Protein AF-0000000068908019 (afdb_homodimer)

Organism: Brassica napus (NCBI:txid3708)

InterPro domains:
  IPR009770 2-oxoadipate dioxygenase/decarboxylase [PF07063] (25-144)
  IPR009770 2-oxoadipate dioxygenase/decarboxylase [SM01150] (20-273)

Solvent-accessible surface area (backbone atoms only — not comparable to full-atom values): 31474 Å² total; per-residue (Å²): 134,76,78,73,76,62,78,75,71,68,75,29,39,37,26,27,68,68,33,55,32,50,50,52,48,36,30,50,49,36,41,35,69,77,29,61,68,59,33,52,53,50,50,52,51,60,62,42,81,86,42,49,51,33,48,43,33,42,30,36,40,38,52,38,52,75,61,32,18,58,62,29,49,45,51,62,47,39,32,49,42,33,38,83,70,47,68,51,78,36,76,93,75,36,32,41,34,38,33,30,38,54,49,95,64,92,50,55,96,80,37,31,38,58,86,43,18,61,70,44,26,40,33,38,35,20,34,42,42,86,75,48,55,69,66,48,38,51,57,53,58,69,43,60,32,73,46,27,21,79,41,31,60,53,23,19,37,65,56,40,46,48,38,62,82,66,51,71,67,59,38,53,58,31,33,74,80,31,52,67,56,29,51,32,64,70,49,33,41,31,59,71,52,74,32,47,33,49,82,59,40,77,61,77,70,58,82,71,45,71,57,82,72,84,80,65,62,65,47,58,70,41,36,60,49,41,70,70,29,76,64,80,72,83,78,63,85,61,69,82,80,67,73,88,58,89,70,76,66,96,71,89,73,70,75,71,60,64,75,59,52,67,71,58,70,50,79,76,70,63,56,68,66,70,61,56,82,38,75,100,133,78,78,74,75,64,79,76,70,68,78,29,37,37,26,28,68,68,32,55,32,50,50,52,47,36,30,50,51,34,41,35,69,76,28,60,69,58,33,53,54,50,52,52,52,58,61,43,84,81,44,49,52,33,48,43,32,43,29,37,41,38,51,38,50,76,62,32,18,57,63,31,48,47,51,61,46,39,32,48,43,33,38,83,70,49,71,50,78,35,77,93,74,35,33,40,35,40,34,30,39,54,47,93,64,91,50,55,94,81,38,30,38,60,86,42,19,60,72,44,26,40,35,36,33,20,33,44,42,85,76,47,54,69,66,47,39,50,56,54,59,69,43,60,32,74,47,28,21,79,39,31,59,54,23,18,38,66,56,41,46,46,37,64,82,66,52,71,67,57,39,54,56,32,35,74,78,30,53,69,56,30,51,32,65,70,48,32,41,31,60,71,51,76,33,49,33,48,81,59,40,78,62,78,70,58,81,72,48,71,57,81,73,84,78,66,62,64,46,58,68,44,37,60,49,41,69,72,30,76,59,80,73,80,78,61,82,62,70,80,81,69,73,86,60,89,70,78,66,94,71,90,74,70,75,71,62,64,74,58,54,68,72,58,70,51,79,76,71,63,56,66,68,71,62,55,82,37,71,100

Radius of gyration: 29.34 Å; Cα contacts (8 Å, |Δi|>4): 812; chains: 2; bounding box: 79×85×71 Å

Foldseek 3Di:
DPPPPPPPPQLAQLDDLQVVLVLVVLLVVLLCVVPVVVVVVVVVQVPPPLWFWDWAEWEWEWAPDQLADPCLPCVNQVSGVKDWPDKDDDVQQQKIKTKIDHDPDDAPPSRGDSNRHDDYIYIYMYHHLVPDDPLLNVLLVVWDDNNLSNCLSVCSSVQHDSTDAHDPVSLVVNVVNHPSSSVCSRRPGRTLDIFIQQVSTPDNPPVCPPPPDPPPPPCPVVVVVCSVPVPDDDPPVPPDVPDPDPPPDDDDPPPVPDVVPPVVPDDPPVCVPPPPPRGD/DPPPPPPPPQLAQLDDLQVVLVLVVLLVVLLCVVPVVVVVVVVVQVPPPLWQWDWAEWEWEWAPDQLADPCLPCVNQVSGVKDWPDKDDDVQQQKIKTKIDHDPDDAPPSRGDSRRHDDYIYIYMYHHLVPDDPLLNVLLVVWDDNNLSNCLSVCSSVQHDSTDAHDPVSLVVNVVRHPSSSVCSRRPTRTLDIFIQQVSTPDNPPVCPPPPDPPPPPCPVVVVVCSVVVPDDPVVVPPDVPDPPPCPDPDDPPPVPDVVPPVVPDDPPCCVPPPPPRGD

Secondary structure (DSSP, 8-state):
----------S-SS--HHHHHHHHHHHHHHHHHH-HHHHHHHHHHHHSTT----EEEEEEEEE-STT-SHHHHHHHHHTTT-EEEEEEEETTTTEEEEEEEPP-----TT--HHHHSPPPEEEEEEE-GGGS-HHHHHHHHHH--TTGGGGHHHHHHHT--SSPPPPHHHHHHHHHH-HHHHHHHHHTT---EEEE-GGG-SS--------SSTTTTTHHHHHHHHHS----S-TT--TT-S---S---TT--GGGTTHHHHTTSS-TTTHHHHT-TT--/----------S-SS--HHHHHHHHHHHHHHHHHH-HHHHHHHHHHHHSTT----EEEEEEEEE-STT-SHHHHHHHHHTTT-EEEEEEEETTTTEEEEEEEPP-----TT--HHHHSPPPEEEEEEE-GGGS-HHHHHHHHHH--TTGGGGHHHHHHHT--SSPPPPHHHHHHHHHH-HHHHHHHHHTT---EEEE-GGG-SS--------SSTTTTTHHHHHHHHHS----S-TT--TT-S---S---S---GGGTTHHHHTTSS-TTTHHHHT-TT--

Sequence (560 aa):
MGTLDLPHVSLFKGGSETFLRNVFENILKTYLRKNPTAKTIWELVQSVDNEKICYDHFTFRTLKVDGYGIDSLSSFFMDYGYKIGGGLDFPKKKLRVLWFSPPDAQVPNDGHGLANGPLPRLVIAEVLVDELSLESQGIIRKYLKPLGGKQAVLSSTLGSLIWEKPTWADFTQLAKESEFAAWTLIHGYTMNHLAFAVHRFKHRFKCFFQFGNKSMKRDIHTCIERIFGGFPENLQKRDNYRDQGCLMGPEDSRWEEESQSRFRQTDPELSELCDHESCVMGTLDLPHVSLFKGGSETFLRNVFENILKTYLRKNPTAKTIWELVQSVDNEKICYDHFTFRTLKVDGYGIDSLSSFFMDYGYKIGGGLDFPKKKLRVLWFSPPDAQVPNDGHGLANGPLPRLVIAEVLVDELSLESQGIIRKYLKPLGGKQAVLSSTLGSLIWEKPTWADFTQLAKESEFAAWTLIHGYTMNHLAFAVHRFKHRFKCFFQFGNKSMKRDIHTCIERIFGGFPENLQKRDNYRDQGCLMGPEDSRWEEESQSRFRQTDPELSELCDHESCV

pLDDT: mean 70.66, std 30.86, range [20.5, 98.56]

Structure (mmCIF, N/CA/C/O backbone):
data_AF-0000000068908019-model_v1
#
loop_
_entity.id
_entity.type
_entity.pdbx_description
1 polymer '2-oxoadipate dioxygenase/decarboxylase'
#
loop_
_atom_site.group_PDB
_atom_site.id
_atom_site.type_symbol
_atom_site.label_atom_id
_atom_site.label_alt_id
_atom_site.label_comp_id
_atom_site.label_asym_id
_atom_site.label_entity_id
_atom_site.label_seq_id
_atom_site.pdbx_PDB_ins_code
_atom_site.Cartn_x
_atom_site.Cartn_y
_atom_site.Cartn_z
_atom_site.occupancy
_atom_site.B_iso_or_equiv
_atom_site.auth_seq_id
_atom_site.auth_comp_id
_atom_site.auth_asym_id
_atom_site.auth_atom_id
_atom_site.pdbx_PDB_model_num
ATOM 1 N N . MET A 1 1 ? -42.188 -16.297 -12.773 1 23.67 1 MET A N 1
ATOM 2 C CA . MET A 1 1 ? -41.281 -15.391 -13.477 1 23.67 1 MET A CA 1
ATOM 3 C C . MET A 1 1 ? -40.188 -14.914 -12.562 1 23.67 1 MET A C 1
ATOM 5 O O . MET A 1 1 ? -40.406 -14.148 -11.625 1 23.67 1 MET A O 1
ATOM 9 N N . GLY A 1 2 ? -39.312 -15.789 -12.07 1 26.44 2 GLY A N 1
ATOM 10 C CA . GLY A 1 2 ? -38.344 -15.719 -10.977 1 26.44 2 GLY A CA 1
ATOM 11 C C . GLY A 1 2 ? -37.344 -14.602 -11.133 1 26.44 2 GLY A C 1
ATOM 12 O O . GLY A 1 2 ? -36.844 -14.367 -12.227 1 26.44 2 GLY A O 1
ATOM 13 N N . THR A 1 3 ? -37.531 -13.469 -10.414 1 29.62 3 THR A N 1
ATOM 14 C CA . THR A 1 3 ? -36.688 -12.281 -10.422 1 29.62 3 THR A CA 1
ATOM 15 C C . THR A 1 3 ? -35.219 -12.664 -10.438 1 29.62 3 THR A C 1
ATOM 17 O O . THR A 1 3 ? -34.75 -13.359 -9.539 1 29.62 3 THR A O 1
ATOM 20 N N . LEU A 1 4 ? -34.625 -12.922 -11.578 1 30.67 4 LEU A N 1
ATOM 21 C CA . LEU A 1 4 ? -33.188 -13.148 -11.789 1 30.67 4 LEU A CA 1
ATOM 22 C C . LEU A 1 4 ? -32.344 -12.18 -10.961 1 30.67 4 LEU A C 1
ATOM 24 O O . LEU A 1 4 ? -32.5 -10.961 -11.102 1 30.67 4 LEU A O 1
ATOM 28 N N . ASP A 1 5 ? -32.188 -12.492 -9.734 1 32.56 5 ASP A N 1
ATOM 29 C CA . ASP A 1 5 ? -31.25 -11.773 -8.859 1 32.56 5 ASP A CA 1
ATOM 30 C C . ASP A 1 5 ? -30.016 -11.297 -9.641 1 32.56 5 ASP A C 1
ATOM 32 O O . ASP A 1 5 ? -29.266 -12.109 -10.164 1 32.56 5 ASP A O 1
ATOM 36 N N . LEU A 1 6 ? -30.125 -10.328 -10.445 1 34.5 6 LEU A N 1
ATOM 37 C CA . LEU A 1 6 ? -29.016 -9.664 -11.125 1 34.5 6 LEU A CA 1
ATOM 38 C C . LEU A 1 6 ? -27.75 -9.688 -10.266 1 34.5 6 LEU A C 1
ATOM 40 O O . LEU A 1 6 ? -27.828 -9.586 -9.039 1 34.5 6 LEU A O 1
ATOM 44 N N . PRO A 1 7 ? -26.75 -10.367 -10.727 1 37.22 7 PRO A N 1
ATOM 45 C CA . PRO A 1 7 ? -25.5 -10.383 -9.953 1 37.22 7 PRO A CA 1
ATOM 46 C C . PRO A 1 7 ? -25.203 -9.039 -9.312 1 37.22 7 PRO A C 1
ATOM 48 O O . PRO A 1 7 ? -25.453 -7.988 -9.898 1 37.22 7 PRO A O 1
ATOM 51 N N . HIS A 1 8 ? -25.531 -8.734 -8.094 1 38.5 8 HIS A N 1
ATOM 52 C CA . HIS A 1 8 ? -25.141 -7.574 -7.297 1 38.5 8 HIS A CA 1
ATOM 53 C C . HIS A 1 8 ? -23.797 -7.016 -7.734 1 38.5 8 HIS A C 1
ATOM 55 O O . HIS A 1 8 ? -22.766 -7.648 -7.52 1 38.5 8 HIS A O 1
ATOM 61 N N . VAL A 1 9 ? -23.625 -6.48 -8.914 1 44.75 9 VAL A N 1
ATOM 62 C CA . VAL A 1 9 ? -22.453 -5.695 -9.289 1 44.75 9 VAL A CA 1
ATOM 63 C C . VAL A 1 9 ? -21.906 -4.98 -8.055 1 44.75 9 VAL A C 1
ATOM 65 O O . VAL A 1 9 ? -22.609 -4.215 -7.402 1 44.75 9 VAL A O 1
ATOM 68 N N . SER A 1 10 ? -21.094 -5.578 -7.309 1 55.03 10 SER A N 1
ATOM 69 C CA . SER A 1 10 ? -20.469 -4.965 -6.141 1 55.03 10 SER A CA 1
ATOM 70 C C . SER A 1 10 ? -20.094 -3.514 -6.41 1 55.03 10 SER A C 1
ATOM 72 O O . SER A 1 10 ? -19.578 -3.191 -7.492 1 55.03 10 SER A O 1
ATOM 74 N N . LEU A 1 11 ? -20.734 -2.518 -5.871 1 64.31 11 LEU A N 1
ATOM 75 C CA . LEU A 1 11 ? -20.547 -1.071 -5.805 1 64.31 11 LEU A CA 1
ATOM 76 C C . LEU A 1 11 ? -19.078 -0.717 -5.66 1 64.31 11 LEU A C 1
ATOM 78 O O . LEU A 1 11 ? -18.656 0.384 -6.027 1 64.31 11 LEU A O 1
ATOM 82 N N . PHE A 1 12 ? -18.234 -1.715 -5.41 1 83.38 12 PHE A N 1
ATOM 83 C CA . PHE A 1 12 ? -16.828 -1.378 -5.16 1 83.38 12 PHE A CA 1
ATOM 84 C C . PHE A 1 12 ? -15.969 -1.739 -6.359 1 83.38 12 PHE A C 1
ATOM 86 O O . PHE A 1 12 ? -15.648 -2.91 -6.574 1 83.38 12 PHE A O 1
ATOM 93 N N . LYS A 1 13 ? -15.633 -0.784 -7.145 1 86.81 13 LYS A N 1
ATOM 94 C CA . LYS A 1 13 ? -14.82 -0.983 -8.344 1 86.81 13 LYS A CA 1
ATOM 95 C C . LYS A 1 13 ? -13.367 -1.274 -7.977 1 86.81 13 LYS A C 1
ATOM 97 O O . LYS A 1 13 ? -12.656 -1.949 -8.727 1 86.81 13 LYS A O 1
ATOM 102 N N . GLY A 1 14 ? -13 -0.787 -6.82 1 87.56 14 GLY A N 1
ATOM 103 C CA . GLY A 1 14 ? -11.602 -0.857 -6.438 1 87.56 14 GLY A CA 1
ATOM 104 C C . GLY A 1 14 ? -11.211 -2.197 -5.844 1 87.56 14 GLY A C 1
ATOM 105 O O . GLY A 1 14 ? -10.047 -2.6 -5.914 1 87.56 14 GLY A O 1
ATOM 106 N N . GLY A 1 15 ? -12.102 -2.875 -5.258 1 91.38 15 GLY A N 1
ATOM 107 C CA . GLY A 1 15 ? -11.859 -4.121 -4.551 1 91.38 15 GLY A CA 1
ATOM 108 C C . GLY A 1 15 ? -12.969 -4.488 -3.58 1 91.38 15 GLY A C 1
ATOM 109 O O . GLY A 1 15 ? -14.023 -3.855 -3.572 1 91.38 15 GLY A O 1
ATOM 110 N N . SER A 1 16 ? -12.695 -5.508 -2.877 1 92.19 16 SER A N 1
ATOM 111 C CA . SER A 1 16 ? -13.68 -5.961 -1.895 1 92.19 16 SER A CA 1
ATOM 112 C C . SER A 1 16 ? -13.719 -5.031 -0.688 1 92.19 16 SER A C 1
ATOM 114 O O . SER A 1 16 ? -12.766 -4.293 -0.43 1 92.19 16 SER A O 1
ATOM 116 N N . GLU A 1 17 ? -14.805 -5.062 -0.018 1 93.06 17 GLU A N 1
ATOM 117 C CA . GLU A 1 17 ? -14.906 -4.324 1.236 1 93.06 17 GLU A CA 1
ATOM 118 C C . GLU A 1 17 ? -13.852 -4.785 2.238 1 93.06 17 GLU A C 1
ATOM 120 O O . GLU A 1 17 ? -13.297 -3.971 2.98 1 93.06 17 GLU A O 1
ATOM 125 N N . THR A 1 18 ? -13.617 -6.082 2.299 1 93.81 18 THR A N 1
ATOM 126 C CA . THR A 1 18 ? -12.617 -6.641 3.201 1 93.81 18 THR A CA 1
ATOM 127 C C . THR A 1 18 ? -11.242 -6.027 2.936 1 93.81 18 THR A C 1
ATOM 129 O O . THR A 1 18 ? -10.5 -5.723 3.873 1 93.81 18 THR A O 1
ATOM 132 N N . PHE A 1 19 ? -10.961 -5.863 1.682 1 96.5 19 PHE A N 1
ATOM 133 C CA . PHE A 1 19 ? -9.688 -5.246 1.328 1 96.5 19 PHE A CA 1
ATOM 134 C C . PHE A 1 19 ? -9.617 -3.811 1.832 1 96.5 19 PHE A C 1
ATOM 136 O O . PHE A 1 19 ? -8.625 -3.402 2.432 1 96.5 19 PHE A O 1
ATOM 143 N N . LEU A 1 20 ? -10.648 -3.023 1.567 1 96.62 20 LEU A N 1
ATOM 144 C CA . LEU A 1 20 ? -10.719 -1.645 2.041 1 96.62 20 LEU A CA 1
ATOM 145 C C . LEU A 1 20 ? -10.523 -1.58 3.553 1 96.62 20 LEU A C 1
ATOM 147 O O . LEU A 1 20 ? -9.75 -0.762 4.051 1 96.62 20 LEU A O 1
ATOM 151 N N . ARG A 1 21 ? -11.188 -2.445 4.281 1 95.75 21 ARG A N 1
ATOM 152 C CA . ARG A 1 21 ? -11.109 -2.475 5.738 1 95.75 21 ARG A CA 1
ATOM 153 C C . ARG A 1 21 ? -9.695 -2.82 6.203 1 95.75 21 ARG A C 1
ATOM 155 O O . ARG A 1 21 ? -9.211 -2.26 7.188 1 95.75 21 ARG A O 1
ATOM 162 N N . ASN A 1 22 ? -9.055 -3.717 5.488 1 96.81 22 ASN A N 1
ATOM 163 C CA . ASN A 1 22 ? -7.672 -4.051 5.801 1 96.81 22 ASN A CA 1
ATOM 164 C C . ASN A 1 22 ? -6.746 -2.854 5.602 1 96.81 22 ASN A C 1
ATOM 166 O O . ASN A 1 22 ? -5.797 -2.662 6.367 1 96.81 22 ASN A O 1
ATOM 170 N N . VAL A 1 23 ? -6.988 -2.107 4.57 1 97.88 23 VAL A N 1
ATOM 171 C CA . VAL A 1 23 ? -6.211 -0.896 4.324 1 97.88 23 VAL A CA 1
ATOM 172 C C . VAL A 1 23 ? -6.363 0.063 5.504 1 97.88 23 VAL A C 1
ATOM 174 O O . VAL A 1 23 ? -5.367 0.546 6.051 1 97.88 23 VAL A O 1
ATOM 177 N N . PHE A 1 24 ? -7.598 0.27 5.965 1 97 24 PHE A N 1
ATOM 178 C CA . PHE A 1 24 ? -7.848 1.15 7.102 1 97 24 PHE A CA 1
ATOM 179 C C . PHE A 1 24 ? -7.152 0.631 8.352 1 97 24 PHE A C 1
ATOM 181 O O . PHE A 1 24 ? -6.566 1.406 9.109 1 97 24 PHE A O 1
ATOM 188 N N . GLU A 1 25 ? -7.234 -0.633 8.547 1 96.56 25 GLU A N 1
ATOM 189 C CA . GLU A 1 25 ? -6.621 -1.233 9.727 1 96.56 25 GLU A CA 1
ATOM 190 C C . GLU A 1 25 ? -5.113 -0.991 9.75 1 96.56 25 GLU A C 1
ATOM 192 O O . GLU A 1 25 ? -4.535 -0.726 10.805 1 96.56 25 GLU A O 1
ATOM 197 N N . ASN A 1 26 ? -4.543 -1.075 8.625 1 97.12 26 ASN A N 1
ATOM 198 C CA . ASN A 1 26 ? -3.098 -0.893 8.586 1 97.12 26 ASN A CA 1
ATOM 199 C C . ASN A 1 26 ? -2.715 0.581 8.688 1 97.12 26 ASN A C 1
ATOM 201 O O . ASN A 1 26 ? -1.678 0.918 9.258 1 97.12 26 ASN A O 1
ATOM 205 N N . ILE A 1 27 ? -3.529 1.439 8.141 1 97.5 27 ILE A N 1
ATOM 206 C CA . ILE A 1 27 ? -3.32 2.867 8.359 1 97.5 27 ILE A CA 1
ATOM 207 C C . ILE A 1 27 ? -3.391 3.18 9.852 1 97.5 27 ILE A C 1
ATOM 209 O O . ILE A 1 27 ? -2.535 3.889 10.383 1 97.5 27 ILE A O 1
ATOM 213 N N . LEU A 1 28 ? -4.398 2.611 10.516 1 94.88 28 LEU A N 1
ATOM 214 C CA . LEU A 1 28 ? -4.559 2.812 11.953 1 94.88 28 LEU A CA 1
ATOM 215 C C . LEU A 1 28 ? -3.355 2.262 12.711 1 94.88 28 LEU A C 1
ATOM 217 O O . LEU A 1 28 ? -2.822 2.924 13.602 1 94.88 28 LEU A O 1
ATOM 221 N N . LYS A 1 29 ? -2.934 1.09 12.383 1 95.38 29 LYS A N 1
ATOM 222 C CA . LYS A 1 29 ? -1.779 0.475 13.031 1 95.38 29 LYS A CA 1
ATOM 223 C C . LYS A 1 29 ? -0.544 1.363 12.914 1 95.38 29 LYS A C 1
ATOM 225 O O . LYS A 1 29 ? 0.201 1.532 13.883 1 95.38 29 LYS A O 1
ATOM 230 N N . THR A 1 30 ? -0.329 1.847 11.773 1 95.5 30 THR A N 1
ATOM 231 C CA . THR A 1 30 ? 0.802 2.736 11.523 1 95.5 30 THR A CA 1
ATOM 232 C C . THR A 1 30 ? 0.692 3.996 12.375 1 95.5 30 THR A C 1
ATOM 234 O O . THR A 1 30 ? 1.67 4.418 13 1 95.5 30 THR A O 1
ATOM 237 N N . TYR A 1 31 ? -0.459 4.566 12.438 1 93.94 31 TYR A N 1
ATOM 238 C CA . TYR A 1 31 ? -0.684 5.762 13.242 1 93.94 31 TYR A CA 1
ATOM 239 C C . TYR A 1 31 ? -0.373 5.5 14.711 1 93.94 31 TYR A C 1
ATOM 241 O O . TYR A 1 31 ? 0.313 6.297 15.359 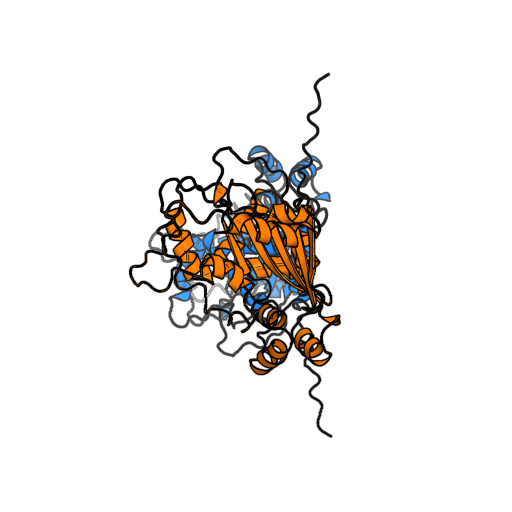1 93.94 31 TYR A O 1
ATOM 249 N N . LEU A 1 32 ? -0.897 4.398 15.148 1 91.06 32 LEU A N 1
ATOM 250 C CA . LEU A 1 32 ? -0.709 4.066 16.562 1 91.06 32 LEU A CA 1
ATOM 251 C C . LEU A 1 32 ? 0.759 3.781 16.859 1 91.06 32 LEU A C 1
ATOM 253 O O . LEU A 1 32 ? 1.257 4.129 17.938 1 91.06 32 LEU A O 1
ATOM 257 N N . ARG A 1 33 ? 1.404 3.197 15.953 1 93.44 33 ARG A N 1
ATOM 258 C CA . ARG A 1 33 ? 2.828 2.926 16.125 1 93.44 33 ARG A CA 1
ATOM 259 C C . ARG A 1 33 ? 3.627 4.223 16.203 1 93.44 33 ARG A C 1
ATOM 261 O O . ARG A 1 33 ? 4.582 4.328 16.969 1 93.44 33 ARG A O 1
ATOM 268 N N . LYS A 1 34 ? 3.26 5.188 15.523 1 90.31 34 LYS A N 1
ATOM 269 C CA . LYS A 1 34 ? 4.004 6.441 15.422 1 90.31 34 LYS A CA 1
ATOM 270 C C . LYS A 1 34 ? 3.604 7.406 16.531 1 90.31 34 LYS A C 1
ATOM 272 O O . LYS A 1 34 ? 4.281 8.406 16.766 1 90.31 34 LYS A O 1
ATOM 277 N N . ASN A 1 35 ? 2.498 7.098 17.156 1 86.81 35 ASN A N 1
ATOM 278 C CA . ASN A 1 35 ? 1.978 7.938 18.219 1 86.81 35 ASN A CA 1
ATOM 279 C C . ASN A 1 35 ? 1.703 7.133 19.484 1 86.81 35 ASN A C 1
ATOM 281 O O . ASN A 1 35 ? 0.562 6.75 19.75 1 86.81 35 ASN A O 1
ATOM 285 N N . PRO A 1 36 ? 2.725 7.039 20.359 1 85.06 36 PRO A N 1
ATOM 286 C CA . PRO A 1 36 ? 2.598 6.168 21.531 1 85.06 36 PRO A CA 1
ATOM 287 C C . PRO A 1 36 ? 1.511 6.633 22.5 1 85.06 36 PRO A C 1
ATOM 289 O O . PRO A 1 36 ? 0.845 5.809 23.125 1 85.06 36 PRO A O 1
ATOM 292 N N . THR A 1 37 ? 1.371 7.922 22.641 1 80 37 THR A N 1
ATOM 293 C CA . THR A 1 37 ? 0.317 8.445 23.5 1 80 37 THR A CA 1
ATOM 294 C C . THR A 1 37 ? -1.059 8.039 22.984 1 80 37 THR A C 1
ATOM 296 O O . THR A 1 37 ? -1.907 7.574 23.75 1 80 37 THR A O 1
ATOM 299 N N . ALA A 1 38 ? -1.244 8.211 21.719 1 80.25 38 ALA A N 1
ATOM 300 C CA . ALA A 1 38 ? -2.5 7.789 21.109 1 80.25 38 ALA A CA 1
ATOM 301 C C . ALA A 1 38 ? -2.717 6.289 21.281 1 80.25 38 ALA A C 1
ATOM 303 O O . ALA A 1 38 ? -3.84 5.84 21.516 1 80.25 38 ALA A O 1
ATOM 304 N N . LYS A 1 39 ? -1.711 5.531 21.203 1 86.94 39 LYS A N 1
ATOM 305 C CA . LYS A 1 39 ? -1.794 4.082 21.359 1 86.94 39 LYS A CA 1
ATOM 306 C C . LYS A 1 39 ? -2.26 3.709 22.766 1 86.94 39 LYS A C 1
ATOM 308 O O . LYS A 1 39 ? -3.113 2.836 22.922 1 86.94 39 LYS A O 1
ATOM 313 N N . THR A 1 40 ? -1.682 4.391 23.672 1 81.38 40 THR A N 1
ATOM 314 C CA . THR A 1 40 ? -2.041 4.121 25.062 1 81.38 40 THR A CA 1
ATOM 315 C C . THR A 1 40 ? -3.521 4.398 25.297 1 81.38 40 THR A C 1
ATOM 317 O O . THR A 1 40 ? -4.219 3.59 25.922 1 81.38 40 THR A O 1
ATOM 320 N N . ILE A 1 41 ? -3.977 5.52 24.797 1 75.12 41 ILE A N 1
ATOM 321 C CA . ILE A 1 41 ? -5.383 5.887 24.922 1 75.12 41 ILE A CA 1
ATOM 322 C C . ILE A 1 41 ? -6.254 4.859 24.203 1 75.12 41 ILE A C 1
ATOM 324 O O . ILE A 1 41 ? -7.277 4.426 24.734 1 75.12 41 ILE A O 1
ATOM 328 N N . TRP A 1 42 ? -5.836 4.477 23.062 1 81.25 42 TRP A N 1
ATOM 329 C CA . TRP A 1 42 ? -6.547 3.486 22.25 1 81.25 42 TRP A CA 1
ATOM 330 C C . TRP A 1 42 ? -6.664 2.162 23 1 81.25 42 TRP A C 1
ATOM 332 O O . TRP A 1 42 ? -7.742 1.563 23.047 1 81.25 42 TRP A O 1
ATOM 342 N N . GLU A 1 43 ? -5.602 1.74 23.594 1 82.38 43 GLU A N 1
ATOM 343 C CA . GLU A 1 43 ? -5.582 0.493 24.359 1 82.38 43 GLU A CA 1
ATOM 344 C C . GLU A 1 43 ? -6.484 0.578 25.578 1 82.38 43 GLU A C 1
ATOM 346 O O . GLU A 1 43 ? -7.152 -0.396 25.938 1 82.38 43 GLU A O 1
ATOM 351 N N . LEU A 1 44 ? -6.492 1.683 26.188 1 74.62 44 LEU A N 1
ATOM 352 C CA . LEU A 1 44 ? -7.34 1.894 27.359 1 74.62 44 LEU A CA 1
ATOM 353 C C . LEU A 1 44 ? -8.812 1.824 26.969 1 74.62 44 LEU A C 1
ATOM 355 O O . LEU A 1 44 ? -9.609 1.185 27.672 1 74.62 44 LEU A O 1
ATOM 359 N N . VAL A 1 45 ? -9.133 2.428 25.906 1 72.44 45 VAL A N 1
ATOM 360 C CA . VAL A 1 45 ? -10.516 2.426 25.438 1 72.44 45 VAL A CA 1
ATOM 361 C C . VAL A 1 45 ? -10.938 1.007 25.062 1 72.44 45 VAL A C 1
ATOM 363 O O . VAL A 1 45 ? -12.062 0.589 25.344 1 72.44 45 VAL A O 1
ATOM 366 N N . GLN A 1 46 ? -10.031 0.266 24.484 1 75.38 46 GLN A N 1
ATOM 367 C CA . GLN A 1 46 ? -10.312 -1.104 24.078 1 75.38 46 GLN A CA 1
ATOM 368 C C . GLN A 1 46 ? -10.516 -2.014 25.281 1 75.38 46 GLN A C 1
ATOM 370 O O . GLN A 1 46 ? -11.266 -2.994 25.203 1 75.38 46 GLN A O 1
ATOM 375 N N . SER A 1 47 ? -9.781 -1.704 26.297 1 72.81 47 SER A N 1
ATOM 376 C CA . SER A 1 47 ? -9.789 -2.564 27.484 1 72.81 47 SER A CA 1
ATOM 377 C C . SER A 1 47 ? -11.086 -2.416 28.266 1 72.81 47 SER A C 1
ATOM 379 O O . SER A 1 47 ? -11.453 -3.299 29.047 1 72.81 47 SER A O 1
ATOM 381 N N . VAL A 1 48 ? -11.523 -1.294 28.203 1 61.5 48 VAL A N 1
ATOM 382 C CA . VAL A 1 48 ? -12.758 -1.097 28.953 1 61.5 48 VAL A CA 1
ATOM 383 C C . VAL A 1 48 ? -13.875 -1.926 28.328 1 61.5 48 VAL A C 1
ATOM 385 O O . VAL A 1 48 ? -14.047 -1.934 27.109 1 61.5 48 VAL A O 1
ATOM 388 N N . ASP A 1 49 ? -14.297 -2.947 28.969 1 53.59 49 ASP A N 1
ATOM 389 C CA . ASP A 1 49 ? -15.266 -3.99 28.641 1 53.59 49 ASP A CA 1
ATOM 390 C C . ASP A 1 49 ? -16.406 -3.434 27.797 1 53.59 49 ASP A C 1
ATOM 392 O O . ASP A 1 49 ? -17.031 -2.428 28.172 1 53.59 49 ASP A O 1
ATOM 396 N N . ASN A 1 50 ? -16.641 -3.971 26.75 1 55.91 50 ASN A N 1
ATOM 397 C CA . ASN A 1 50 ? -17.812 -3.809 25.891 1 55.91 50 ASN A CA 1
ATOM 398 C C . ASN A 1 50 ? -17.719 -2.545 25.047 1 55.91 50 ASN A C 1
ATOM 400 O O . ASN A 1 50 ? -18.734 -2.064 24.531 1 55.91 50 ASN A O 1
ATOM 404 N N . GLU A 1 51 ? -16.578 -1.882 25.25 1 57.34 51 GLU A N 1
ATOM 405 C CA . GLU A 1 51 ? -16.609 -0.657 24.453 1 57.34 51 GLU A CA 1
ATOM 406 C C . GLU A 1 51 ? -16.312 -0.944 22.984 1 57.34 51 GLU A C 1
ATOM 408 O O . GLU A 1 51 ? -15.32 -1.609 22.656 1 57.34 51 GLU A O 1
ATOM 413 N N . LYS A 1 52 ? -17.391 -0.913 22.25 1 70.75 52 LYS A N 1
ATOM 414 C CA . LYS A 1 52 ? -17.422 -1.028 20.797 1 70.75 52 LYS A CA 1
ATOM 415 C C . LYS A 1 52 ? -16.922 0.246 20.125 1 70.75 52 LYS A C 1
ATOM 417 O O . LYS A 1 52 ? -17.656 1.228 20.016 1 70.75 52 LYS A O 1
ATOM 422 N N . ILE A 1 53 ? -15.602 0.286 19.891 1 77.81 53 ILE A N 1
ATOM 423 C CA . ILE A 1 53 ? -15 1.473 19.312 1 77.81 53 ILE A CA 1
ATOM 424 C C . ILE A 1 53 ? -15.461 1.623 17.859 1 77.81 53 ILE A C 1
ATOM 426 O O . ILE A 1 53 ? -15.508 0.644 17.109 1 77.81 53 ILE A O 1
ATOM 430 N N . CYS A 1 54 ? -16 2.811 17.625 1 82.25 54 CYS A N 1
ATOM 431 C CA . CYS A 1 54 ? -16.25 3.227 16.25 1 82.25 54 CYS A CA 1
ATOM 432 C C . CYS A 1 54 ? -15.461 4.48 15.906 1 82.25 54 CYS A C 1
ATOM 434 O O . CYS A 1 54 ? -15.312 5.375 16.734 1 82.25 54 CYS A O 1
ATOM 436 N N . TYR A 1 55 ? -14.992 4.508 14.742 1 85.44 55 TYR A N 1
ATOM 437 C CA . TYR A 1 55 ? -14.188 5.637 14.289 1 85.44 55 TYR A CA 1
ATOM 438 C C . TYR A 1 55 ? -15.039 6.652 13.539 1 85.44 55 TYR A C 1
ATOM 440 O O . TYR A 1 55 ? -15.836 6.281 12.68 1 85.44 55 TYR A O 1
ATOM 448 N N . ASP A 1 56 ? -14.852 7.898 13.914 1 86.31 56 ASP A N 1
ATOM 449 C CA . ASP A 1 56 ? -15.602 8.953 13.25 1 86.31 56 ASP A CA 1
ATOM 450 C C . ASP A 1 56 ? -14.953 9.328 11.914 1 86.31 56 ASP A C 1
ATOM 452 O O . ASP A 1 56 ? -15.625 9.352 10.883 1 86.31 56 ASP A O 1
ATOM 456 N N . HIS A 1 57 ? -13.672 9.719 11.992 1 91.25 57 HIS A N 1
ATOM 457 C CA . HIS A 1 57 ? -13.008 10.109 10.758 1 91.25 57 HIS A CA 1
ATOM 458 C C . HIS A 1 57 ? -11.5 9.914 10.867 1 91.25 57 HIS A C 1
ATOM 460 O O . HIS A 1 57 ? -10.953 9.859 11.969 1 91.25 57 HIS A O 1
ATOM 466 N N . PHE A 1 58 ? -10.883 9.711 9.781 1 93.75 58 PHE A N 1
ATOM 467 C CA . PHE A 1 58 ? -9.438 9.75 9.578 1 93.75 58 PHE A CA 1
ATOM 468 C C . PHE A 1 58 ? -9.031 11.016 8.828 1 93.75 58 PHE A C 1
ATOM 470 O O . PHE A 1 58 ? -9.711 11.43 7.891 1 93.75 58 PHE A O 1
ATOM 477 N N . THR A 1 59 ? -7.926 11.688 9.258 1 93.88 59 THR A N 1
ATOM 478 C CA . THR A 1 59 ? -7.508 12.938 8.633 1 93.88 59 THR A CA 1
ATOM 479 C C . THR A 1 59 ? -6.129 12.789 7.996 1 93.88 59 THR A C 1
ATOM 481 O O . THR A 1 59 ? -5.238 12.156 8.57 1 93.88 59 THR A O 1
ATOM 484 N N . PHE A 1 60 ? -6.02 13.422 6.852 1 97.06 60 PHE A N 1
ATOM 485 C CA . PHE A 1 60 ? -4.77 13.398 6.102 1 97.06 60 PHE A CA 1
ATOM 486 C C . PHE A 1 60 ? -4.422 14.797 5.59 1 97.06 60 PHE A C 1
ATOM 488 O O . PHE A 1 60 ? -5.293 15.656 5.48 1 97.06 60 PHE A O 1
ATOM 495 N N . ARG A 1 61 ? -3.145 14.961 5.336 1 96.75 61 ARG A N 1
ATOM 496 C CA . ARG A 1 61 ? -2.633 16.188 4.73 1 96.75 61 ARG A CA 1
ATOM 497 C C . ARG A 1 61 ? -1.855 15.883 3.453 1 96.75 61 ARG A C 1
ATOM 499 O O . ARG A 1 61 ? -1.267 14.812 3.32 1 96.75 61 ARG A O 1
ATOM 506 N N . THR A 1 62 ? -1.938 16.797 2.545 1 98.12 62 THR A N 1
ATOM 507 C CA . THR A 1 62 ? -1.205 16.656 1.293 1 98.12 62 THR A CA 1
ATOM 508 C C . THR A 1 62 ? -0.833 18.016 0.723 1 98.12 62 THR A C 1
ATOM 510 O O . THR A 1 62 ? -1.09 19.047 1.349 1 98.12 62 THR A O 1
ATOM 513 N N . LEU A 1 63 ? -0.029 17.984 -0.296 1 98.56 63 LEU A N 1
ATOM 514 C CA . LEU A 1 63 ? 0.433 19.172 -1.011 1 98.56 63 LEU A CA 1
ATOM 515 C C . LEU A 1 63 ? -0.121 19.203 -2.432 1 98.56 63 LEU A C 1
ATOM 517 O O . LEU A 1 63 ? 0.164 18.312 -3.232 1 98.56 63 LEU A O 1
ATOM 521 N N . LYS A 1 64 ? -0.906 20.203 -2.746 1 97.75 64 LYS A N 1
ATOM 522 C CA . LYS A 1 64 ? -1.508 20.297 -4.074 1 97.75 64 LYS A CA 1
ATOM 523 C C . LYS A 1 64 ? -0.489 20.766 -5.105 1 97.75 64 LYS A C 1
ATOM 525 O O . LYS A 1 64 ? -0.428 21.953 -5.422 1 97.75 64 LYS A O 1
ATOM 530 N N . VAL A 1 65 ? 0.133 19.797 -5.699 1 92.88 65 VAL A N 1
ATOM 531 C CA . VAL A 1 65 ? 1.1 20.109 -6.746 1 92.88 65 VAL A CA 1
ATOM 532 C C . VAL A 1 65 ? 1.419 18.859 -7.551 1 92.88 65 VAL A C 1
ATOM 534 O O . VAL A 1 65 ? 1.532 17.766 -6.992 1 92.88 65 VAL A O 1
ATOM 537 N N . ASP A 1 66 ? 1.596 18.922 -8.867 1 87.69 66 ASP A N 1
ATOM 538 C CA . ASP A 1 66 ? 2.189 17.953 -9.797 1 87.69 66 ASP A CA 1
ATOM 539 C C . ASP A 1 66 ? 1.7 16.547 -9.508 1 87.69 66 ASP A C 1
ATOM 541 O O . ASP A 1 66 ? 2.506 15.625 -9.328 1 87.69 66 ASP A O 1
ATOM 545 N N . GLY A 1 67 ? 0.427 16.219 -9.469 1 92.44 67 GLY A N 1
ATOM 546 C CA . GLY A 1 67 ? -0.084 14.867 -9.289 1 92.44 67 GLY A CA 1
ATOM 547 C C . GLY A 1 67 ? -0.347 14.516 -7.84 1 92.44 67 GLY A C 1
ATOM 548 O O . GLY A 1 67 ? -0.813 13.414 -7.539 1 92.44 67 GLY A O 1
ATOM 549 N N . TYR A 1 68 ? 0.057 15.344 -6.941 1 97.5 68 TYR A N 1
ATOM 550 C CA . TYR A 1 68 ? -0.279 15.195 -5.527 1 97.5 68 TYR A CA 1
ATOM 551 C C . TYR A 1 68 ? -1.621 15.844 -5.215 1 97.5 68 TYR A C 1
ATOM 553 O O . TYR A 1 68 ? -2.494 15.93 -6.082 1 97.5 68 TYR A O 1
ATOM 561 N N . GLY A 1 69 ? -1.895 16.156 -3.967 1 97.94 69 GLY A N 1
ATOM 562 C CA . GLY A 1 69 ? -3.152 16.797 -3.609 1 97.94 69 GLY A CA 1
ATOM 563 C C . GLY A 1 69 ? -4.207 15.812 -3.135 1 97.94 69 GLY A C 1
ATOM 564 O O . GLY A 1 69 ? -3.945 14.609 -3.041 1 97.94 69 GLY A O 1
ATOM 565 N N . ILE A 1 70 ? -5.344 16.328 -2.902 1 98.31 70 ILE A N 1
ATOM 566 C CA . ILE A 1 70 ? -6.449 15.547 -2.35 1 98.31 70 ILE A CA 1
ATOM 567 C C . ILE A 1 70 ? -6.762 14.367 -3.268 1 98.31 70 ILE A C 1
ATOM 569 O O . ILE A 1 70 ? -7.012 13.258 -2.795 1 98.31 70 ILE A O 1
ATOM 573 N N . ASP A 1 71 ? -6.645 14.547 -4.555 1 97.31 71 ASP A N 1
ATOM 574 C CA . ASP A 1 71 ? -7 13.508 -5.512 1 97.31 71 ASP A CA 1
ATOM 575 C C . ASP A 1 71 ? -6.043 12.32 -5.414 1 97.31 71 ASP A C 1
ATOM 577 O O . ASP A 1 71 ? -6.434 11.18 -5.656 1 97.31 71 ASP A O 1
ATOM 581 N N . SER A 1 72 ? -4.828 12.609 -5.043 1 97.38 72 SER A N 1
ATOM 582 C CA . SER A 1 72 ? -3.828 11.555 -4.969 1 97.38 72 SER A CA 1
ATOM 583 C C . SER A 1 72 ? -4.223 10.492 -3.938 1 97.38 72 SER A C 1
ATOM 585 O O . SER A 1 72 ? -3.916 9.312 -4.105 1 97.38 72 SER A O 1
ATOM 587 N N . LEU A 1 73 ? -4.867 10.898 -2.924 1 97.56 73 LEU A N 1
ATOM 588 C CA . LEU A 1 73 ? -5.27 9.977 -1.865 1 97.56 73 LEU A CA 1
ATOM 589 C C . LEU A 1 73 ? -6.727 9.555 -2.033 1 97.56 73 LEU A C 1
ATOM 591 O O . LEU A 1 73 ? -7.047 8.367 -1.949 1 97.56 73 LEU A O 1
ATOM 595 N N . SER A 1 74 ? -7.605 10.484 -2.354 1 97.69 74 SER A N 1
ATOM 596 C CA . SER A 1 74 ? -9.047 10.242 -2.34 1 97.69 74 SER A CA 1
ATOM 597 C C . SER A 1 74 ? -9.461 9.32 -3.477 1 97.69 74 SER A C 1
ATOM 599 O O . SER A 1 74 ? -10.453 8.602 -3.367 1 97.69 74 SER A O 1
ATOM 601 N N . SER A 1 75 ? -8.75 9.328 -4.555 1 96.75 75 SER A N 1
ATOM 602 C CA . SER A 1 75 ? -9.125 8.531 -5.723 1 96.75 75 SER A CA 1
ATOM 603 C C . SER A 1 75 ? -9.281 7.059 -5.363 1 96.75 75 SER A C 1
ATOM 605 O O . SER A 1 75 ? -10.195 6.395 -5.844 1 96.75 75 SER A O 1
ATOM 607 N N . PHE A 1 76 ? -8.406 6.582 -4.523 1 97.31 76 PHE A N 1
ATOM 608 C CA . PHE A 1 76 ? -8.5 5.199 -4.07 1 97.31 76 PHE A CA 1
ATOM 609 C C . PHE A 1 76 ? -9.836 4.949 -3.383 1 97.31 76 PHE A C 1
ATOM 611 O O . PHE A 1 76 ? -10.539 3.994 -3.713 1 97.31 76 PHE A O 1
ATOM 618 N N . PHE A 1 77 ? -10.164 5.762 -2.482 1 97.31 77 PHE A N 1
ATOM 619 C CA . PHE A 1 77 ? -11.359 5.559 -1.677 1 97.31 77 PHE A CA 1
ATOM 620 C C . PHE A 1 77 ? -12.617 5.762 -2.514 1 97.31 77 PHE A C 1
ATOM 622 O O . PHE A 1 77 ? -13.633 5.102 -2.289 1 97.31 77 PHE A O 1
ATOM 629 N N . MET A 1 78 ? -12.523 6.711 -3.404 1 96.81 78 MET A N 1
ATOM 630 C CA . MET A 1 78 ? -13.664 6.945 -4.285 1 96.81 78 MET A CA 1
ATOM 631 C C . MET A 1 78 ? -13.969 5.707 -5.121 1 96.81 78 MET A C 1
ATOM 633 O O . MET A 1 78 ? -15.125 5.434 -5.438 1 96.81 78 MET A O 1
ATOM 637 N N . ASP A 1 79 ? -13 4.922 -5.445 1 95.81 79 ASP A N 1
ATOM 638 C CA . ASP A 1 79 ? -13.188 3.664 -6.164 1 95.81 79 ASP A CA 1
ATOM 639 C C . ASP A 1 79 ? -13.945 2.654 -5.309 1 95.81 79 ASP A C 1
ATOM 641 O O . ASP A 1 79 ? -14.43 1.641 -5.82 1 95.81 79 ASP A O 1
ATOM 645 N N . TYR A 1 80 ? -14.031 2.93 -4.016 1 95.62 80 TYR A N 1
ATOM 646 C CA . TYR A 1 80 ? -14.766 2.061 -3.104 1 95.62 80 TYR A CA 1
ATOM 647 C C . TYR A 1 80 ? -16.109 2.68 -2.719 1 95.62 80 TYR A C 1
ATOM 649 O O . TYR A 1 80 ? -16.75 2.24 -1.764 1 95.62 80 TYR A O 1
ATOM 657 N N . GLY A 1 81 ? -16.453 3.785 -3.404 1 94.94 81 GLY A N 1
ATOM 658 C CA . GLY A 1 81 ? -17.781 4.348 -3.227 1 94.94 81 GLY A CA 1
ATOM 659 C C . GLY A 1 81 ? -17.797 5.551 -2.307 1 94.94 81 GLY A C 1
ATOM 660 O O . GLY A 1 81 ? -18.859 6.07 -1.977 1 94.94 81 GLY A O 1
ATOM 661 N N . TYR A 1 82 ? -16.641 5.93 -1.809 1 96.44 82 TYR A N 1
ATOM 662 C CA . TYR A 1 82 ? -16.625 7.188 -1.066 1 96.44 82 TYR A CA 1
ATOM 663 C C . TYR A 1 82 ? -17.062 8.352 -1.948 1 96.44 82 TYR A C 1
ATOM 665 O O . TYR A 1 82 ? -16.844 8.336 -3.16 1 96.44 82 TYR A O 1
ATOM 673 N N . LYS A 1 83 ? -17.703 9.328 -1.261 1 96.88 83 LYS A N 1
ATOM 674 C CA . LYS A 1 83 ? -18.203 10.5 -1.98 1 96.88 83 LYS A CA 1
ATOM 675 C C . LYS A 1 83 ? -17.797 11.789 -1.276 1 96.88 83 LYS A C 1
ATOM 677 O O . LYS A 1 83 ? -17.719 11.836 -0.048 1 96.88 83 LYS A O 1
ATOM 682 N N . ILE A 1 84 ? -17.688 12.781 -2.102 1 96.88 84 ILE A N 1
ATOM 683 C CA . ILE A 1 84 ? -17.406 14.094 -1.524 1 96.88 84 ILE A CA 1
ATOM 684 C C . ILE A 1 84 ? -18.625 14.594 -0.764 1 96.88 84 ILE A C 1
ATOM 686 O O . ILE A 1 84 ? -19.734 14.648 -1.316 1 96.88 84 ILE A O 1
ATOM 690 N N . GLY A 1 85 ? -18.422 14.844 0.442 1 94.06 85 GLY A N 1
ATOM 691 C CA . GLY A 1 85 ? -19.484 15.406 1.255 1 94.06 85 GLY A CA 1
ATOM 692 C C . GLY A 1 85 ? -19.5 16.922 1.247 1 94.06 85 GLY A C 1
ATOM 693 O O . GLY A 1 85 ? -20.562 17.531 1.393 1 94.06 85 GLY A O 1
ATOM 694 N N . GLY A 1 86 ? -18.344 17.5 1.182 1 94.06 86 GLY A N 1
ATOM 695 C CA . GLY A 1 86 ? -18.172 18.953 1.185 1 94.06 86 GLY A CA 1
ATOM 696 C C . GLY A 1 86 ? -16.719 19.375 1.375 1 94.06 86 GLY A C 1
ATOM 697 O O . GLY A 1 86 ? -15.812 18.547 1.324 1 94.06 86 GLY A O 1
ATOM 698 N N . GLY A 1 87 ? -16.641 20.734 1.427 1 93.69 87 GLY A N 1
ATOM 699 C CA . GLY A 1 87 ? -15.297 21.25 1.569 1 93.69 87 GLY A CA 1
ATOM 700 C C . GLY A 1 87 ? -15.258 22.656 2.127 1 93.69 87 GLY A C 1
ATOM 701 O O . GLY A 1 87 ? -16.297 23.297 2.279 1 93.69 87 GLY A O 1
ATOM 702 N N . LEU A 1 88 ? -14.086 23.016 2.625 1 92.06 88 LEU A N 1
ATOM 703 C CA . LEU A 1 88 ? -13.797 24.344 3.148 1 92.06 88 LEU A CA 1
ATOM 704 C C . LEU A 1 88 ? -12.5 24.891 2.566 1 92.06 88 LEU A C 1
ATOM 706 O O . LEU A 1 88 ? -11.523 24.141 2.402 1 92.06 88 LEU A O 1
ATOM 710 N N . ASP A 1 89 ? -12.57 26.203 2.229 1 94.25 89 ASP A N 1
ATOM 711 C CA . ASP A 1 89 ? -11.367 26.891 1.781 1 94.25 89 ASP A CA 1
ATOM 712 C C . ASP A 1 89 ? -10.859 27.859 2.852 1 94.25 89 ASP A C 1
ATOM 714 O O . ASP A 1 89 ? -11.656 28.531 3.523 1 94.25 89 ASP A O 1
ATOM 718 N N . PHE A 1 90 ? -9.539 27.844 3.039 1 92.56 90 PHE A N 1
ATOM 719 C CA . PHE A 1 90 ? -8.867 28.781 3.928 1 92.56 90 PHE A CA 1
ATOM 720 C C . PHE A 1 90 ? -7.863 29.625 3.158 1 92.56 90 PHE A C 1
ATOM 722 O O . PHE A 1 90 ? -6.656 29.391 3.215 1 92.56 90 PHE A O 1
ATOM 729 N N . PRO A 1 91 ? -8.32 30.672 2.492 1 93.5 91 PRO A N 1
ATOM 730 C CA . PRO A 1 91 ? -7.465 31.438 1.58 1 93.5 91 PRO A CA 1
ATOM 731 C C . PRO A 1 91 ? -6.238 32.031 2.273 1 93.5 91 PRO A C 1
ATOM 733 O O . PRO A 1 91 ? -5.152 32.062 1.693 1 93.5 91 PRO A O 1
ATOM 736 N N . LYS A 1 92 ? -6.375 32.531 3.494 1 91.69 92 LYS A N 1
ATOM 737 C CA . LYS A 1 92 ? -5.254 33.156 4.195 1 91.69 92 LYS A CA 1
ATOM 738 C C . LYS A 1 92 ? -4.164 32.125 4.492 1 91.69 92 LYS A C 1
ATOM 740 O O . LYS A 1 92 ? -2.973 32.438 4.426 1 91.69 92 LYS A O 1
ATOM 745 N N . LYS A 1 93 ? -4.617 30.906 4.77 1 93.25 93 LYS A N 1
ATOM 746 C CA . LYS A 1 93 ? -3.666 29.844 5.098 1 93.25 93 LYS A CA 1
ATOM 747 C C . LYS A 1 93 ? -3.283 29.047 3.854 1 93.25 93 LYS A C 1
ATOM 749 O O . LYS A 1 93 ? -2.432 28.156 3.918 1 93.25 93 LYS A O 1
ATOM 754 N N . LYS A 1 94 ? -3.883 29.422 2.725 1 97.25 94 LYS A N 1
ATOM 755 C CA . LYS A 1 94 ? -3.643 28.734 1.461 1 97.25 94 LYS A CA 1
ATOM 756 C C . LYS A 1 94 ? -3.934 27.234 1.582 1 97.25 94 LYS A C 1
ATOM 758 O O . LYS A 1 94 ? -3.127 26.406 1.163 1 97.25 94 LYS A O 1
ATOM 763 N N . LEU A 1 95 ? -5.094 26.922 2.209 1 96.44 95 LEU A N 1
ATOM 764 C CA . LEU A 1 95 ? -5.492 25.547 2.449 1 96.44 95 LEU A CA 1
ATOM 765 C C . LEU A 1 95 ? -6.887 25.266 1.889 1 96.44 95 LEU A C 1
ATOM 767 O O . LEU A 1 95 ? -7.73 26.172 1.853 1 96.44 95 LEU A O 1
ATOM 771 N N . ARG A 1 96 ? -7.082 24.078 1.453 1 97.19 96 ARG A N 1
ATOM 772 C CA . ARG A 1 96 ? -8.391 23.531 1.109 1 97.19 96 ARG A CA 1
ATOM 773 C C . ARG A 1 96 ? -8.625 22.203 1.815 1 97.19 96 ARG A C 1
ATOM 775 O O . ARG A 1 96 ? -7.715 21.375 1.903 1 97.19 96 ARG A O 1
ATOM 782 N N . VAL A 1 97 ? -9.812 22.016 2.391 1 95.56 97 VAL A N 1
ATOM 783 C CA . VAL A 1 97 ? -10.164 20.766 3.074 1 95.56 97 VAL A CA 1
ATOM 784 C C . VAL A 1 97 ? -11.406 20.156 2.432 1 95.56 97 VAL A C 1
ATOM 786 O O . VAL A 1 97 ? -12.375 20.859 2.148 1 95.56 97 VAL A O 1
ATOM 789 N N . LEU A 1 98 ? -11.375 18.938 2.105 1 96.75 98 LEU A N 1
ATOM 790 C CA . LEU A 1 98 ? -12.547 18.172 1.683 1 96.75 98 LEU A CA 1
ATOM 791 C C . LEU A 1 98 ? -12.82 17.031 2.643 1 96.75 98 LEU A C 1
ATOM 793 O O . LEU A 1 98 ? -11.891 16.438 3.191 1 96.75 98 LEU A O 1
ATOM 797 N N . TRP A 1 99 ? -14.078 16.75 2.877 1 94.69 99 TRP A N 1
ATOM 798 C CA . TRP A 1 99 ? -14.438 15.539 3.598 1 94.69 99 TRP A CA 1
ATOM 799 C C . TRP A 1 99 ? -15.219 14.586 2.703 1 94.69 99 TRP A C 1
ATOM 801 O O . TRP A 1 99 ? -15.867 15.016 1.742 1 94.69 99 TRP A O 1
ATOM 811 N N . PHE A 1 100 ? -15.047 13.297 2.967 1 95.75 100 PHE A N 1
ATOM 812 C CA . PHE A 1 100 ? -15.633 12.219 2.172 1 95.75 100 PHE A CA 1
ATOM 813 C C . PHE A 1 100 ? -16.469 11.289 3.043 1 95.75 100 PHE A C 1
ATOM 815 O O . PHE A 1 100 ? -16.016 10.883 4.121 1 95.75 100 PHE A O 1
ATOM 822 N N . SER A 1 101 ? -17.656 10.969 2.582 1 94.38 101 SER A N 1
ATOM 823 C CA . SER A 1 101 ? -18.531 10.039 3.285 1 94.38 101 SER A CA 1
ATOM 824 C C . SER A 1 101 ? -18.344 8.609 2.777 1 94.38 101 SER A C 1
ATOM 826 O O . SER A 1 101 ? -18.156 8.391 1.58 1 94.38 101 SER A O 1
ATOM 828 N N . PRO A 1 102 ? -18.391 7.633 3.723 1 93.81 102 PRO A N 1
ATOM 829 C CA . PRO A 1 102 ? -18.25 6.234 3.312 1 93.81 102 PRO A CA 1
ATOM 830 C C . PRO A 1 102 ? -19.469 5.715 2.557 1 93.81 102 PRO A C 1
ATOM 832 O O . PRO A 1 102 ? -20.531 6.336 2.602 1 93.81 102 PRO A O 1
ATOM 835 N N . PRO A 1 103 ? -19.203 4.645 1.784 1 92.56 103 PRO A N 1
ATOM 836 C CA . PRO A 1 103 ? -20.359 3.996 1.157 1 92.56 103 PRO A CA 1
ATOM 837 C C . PRO A 1 103 ? -21.312 3.365 2.176 1 92.56 103 PRO A C 1
ATOM 839 O O . PRO A 1 103 ? -20.906 3.107 3.314 1 92.56 103 PRO A O 1
ATOM 842 N N . ASP A 1 104 ? -22.516 3.137 1.738 1 83.12 104 ASP A N 1
ATOM 843 C CA . ASP A 1 104 ? -23.484 2.475 2.602 1 83.12 104 ASP A CA 1
ATOM 844 C C . ASP A 1 104 ? -23.172 0.987 2.746 1 83.12 104 ASP A C 1
ATOM 846 O O . ASP A 1 104 ? -23.469 0.193 1.854 1 83.12 104 ASP A O 1
ATOM 850 N N . ALA A 1 105 ? -22.328 0.671 3.59 1 75.25 105 ALA A N 1
ATOM 851 C CA . ALA A 1 105 ? -22.016 -0.735 3.824 1 75.25 105 ALA A CA 1
ATOM 852 C C . ALA A 1 105 ? -22.906 -1.324 4.91 1 75.25 105 ALA A C 1
ATOM 854 O O . ALA A 1 105 ? -23.328 -0.618 5.828 1 75.25 105 ALA A O 1
ATOM 855 N N . GLN A 1 106 ? -23.297 -2.52 4.719 1 77 106 GLN A N 1
ATOM 856 C CA . GLN A 1 106 ? -24.078 -3.209 5.746 1 77 106 GLN A CA 1
ATOM 857 C C . GLN A 1 106 ? -23.234 -3.457 6.996 1 77 106 GLN A C 1
ATOM 859 O O . GLN A 1 106 ? -22.188 -4.113 6.93 1 77 106 GLN A O 1
ATOM 864 N N . VAL A 1 107 ? -23.562 -2.83 8.008 1 82.19 107 VAL A N 1
ATOM 865 C CA . VAL A 1 107 ? -22.875 -2.994 9.289 1 82.19 107 VAL A CA 1
ATOM 866 C C . VAL A 1 107 ? -23.797 -3.723 10.273 1 82.19 107 VAL A C 1
ATOM 868 O O . VAL A 1 107 ? -24.938 -3.322 10.477 1 82.19 107 VAL A O 1
ATOM 871 N N . PRO A 1 108 ? -23.297 -4.809 10.773 1 83.38 108 PRO A N 1
ATOM 872 C CA . PRO A 1 108 ? -24.094 -5.465 11.805 1 83.38 108 PRO A CA 1
ATOM 873 C C . PRO A 1 108 ? -24.391 -4.559 13 1 83.38 108 PRO A C 1
ATOM 875 O O . PRO A 1 108 ? -23.625 -3.639 13.281 1 83.38 108 PRO A O 1
ATOM 878 N N . ASN A 1 109 ? -25.469 -4.781 13.672 1 79.56 109 ASN A N 1
ATOM 879 C CA . ASN A 1 109 ? -25.922 -3.959 14.789 1 79.56 109 ASN A CA 1
ATOM 880 C C . ASN A 1 109 ? -24.844 -3.855 15.875 1 79.56 109 ASN A C 1
ATOM 882 O O . ASN A 1 109 ? -24.703 -2.814 16.516 1 79.56 109 ASN A O 1
ATOM 886 N N . ASP A 1 110 ? -24.094 -4.816 15.961 1 81.06 110 ASP A N 1
ATOM 887 C CA . ASP A 1 110 ? -23.047 -4.836 16.984 1 81.06 110 ASP A CA 1
ATOM 888 C C . ASP A 1 110 ? -21.672 -4.648 16.359 1 81.06 110 ASP A C 1
ATOM 890 O O . ASP A 1 110 ? -20.656 -4.941 17 1 81.06 110 ASP A O 1
ATOM 894 N N . GLY A 1 111 ? -21.766 -4.25 15.18 1 84.31 111 GLY A N 1
ATOM 895 C CA . GLY A 1 111 ? -20.5 -4.062 14.484 1 84.31 111 GLY A CA 1
ATOM 896 C C . GLY A 1 111 ? -19.641 -2.979 15.102 1 84.31 111 GLY A C 1
ATOM 897 O O . GLY A 1 111 ? -20.141 -1.936 15.516 1 84.31 111 GLY A O 1
ATOM 898 N N . HIS A 1 112 ? -18.344 -3.242 15.258 1 83.69 112 HIS A N 1
ATOM 899 C CA . HIS A 1 112 ? -17.406 -2.289 15.836 1 83.69 112 HIS A CA 1
ATOM 900 C C . HIS A 1 112 ? -16.016 -2.455 15.242 1 83.69 112 HIS A C 1
ATOM 902 O O . HIS A 1 112 ? -15.758 -3.42 14.516 1 83.69 112 HIS A O 1
ATOM 908 N N . GLY A 1 113 ? -15.219 -1.396 15.555 1 87.06 113 GLY A N 1
ATOM 909 C CA . GLY A 1 113 ? -13.875 -1.43 14.992 1 87.06 113 GLY A CA 1
ATOM 910 C C . GLY A 1 113 ? -13.852 -1.272 13.484 1 87.06 113 GLY A C 1
ATOM 911 O O . GLY A 1 113 ? -14.82 -0.794 12.891 1 87.06 113 GLY A O 1
ATOM 912 N N . LEU A 1 114 ? -12.766 -1.599 12.922 1 91.75 114 LEU A N 1
ATOM 913 C CA . LEU A 1 114 ? -12.609 -1.425 11.484 1 91.75 114 LEU A CA 1
ATOM 914 C C . LEU A 1 114 ? -12.93 -2.719 10.742 1 91.75 114 LEU A C 1
ATOM 916 O O . LEU A 1 114 ? -13.109 -2.713 9.523 1 91.75 114 LEU A O 1
ATOM 920 N N . ALA A 1 115 ? -13.062 -3.824 11.484 1 88.31 115 ALA A N 1
ATOM 921 C CA . ALA A 1 115 ? -13.297 -5.125 10.859 1 88.31 115 ALA A CA 1
ATOM 922 C C . ALA A 1 115 ? -14.75 -5.27 10.422 1 88.31 115 ALA A C 1
ATOM 924 O O . ALA A 1 115 ? -15.031 -5.77 9.328 1 88.31 115 ALA A O 1
ATOM 925 N N . ASN A 1 116 ? -15.641 -4.809 11.211 1 89.31 116 ASN A N 1
ATOM 926 C CA . ASN A 1 116 ? -17.047 -4.988 10.867 1 89.31 116 ASN A CA 1
ATOM 927 C C . ASN A 1 116 ? -17.891 -3.811 11.344 1 89.31 116 ASN A C 1
ATOM 929 O O . ASN A 1 116 ? -19.125 -3.887 11.352 1 89.31 116 ASN A O 1
ATOM 933 N N . GLY A 1 117 ? -17.312 -2.764 11.766 1 88.94 117 GLY A N 1
ATOM 934 C CA . GLY A 1 117 ? -18.016 -1.554 12.156 1 88.94 117 GLY A CA 1
ATOM 935 C C . GLY A 1 117 ? -18.203 -0.578 11.016 1 88.94 117 GLY A C 1
ATOM 936 O O . GLY A 1 117 ? -17.875 -0.887 9.867 1 88.94 117 GLY A O 1
ATOM 937 N N . PRO A 1 118 ? -18.797 0.548 11.359 1 89.38 118 PRO A N 1
ATOM 938 C CA . PRO A 1 118 ? -18.938 1.575 10.328 1 89.38 118 PRO A CA 1
ATOM 939 C C . PRO A 1 118 ? -17.594 2.08 9.812 1 89.38 118 PRO A C 1
ATOM 941 O O . PRO A 1 118 ? -16.641 2.211 10.586 1 89.38 118 PRO A O 1
ATOM 944 N N . LEU A 1 119 ? -17.531 2.295 8.539 1 93.38 119 LEU A N 1
ATOM 945 C CA . LEU A 1 119 ? -16.328 2.869 7.953 1 93.38 119 LEU A CA 1
ATOM 946 C C . LEU A 1 119 ? -16.203 4.344 8.312 1 93.38 119 LEU A C 1
ATOM 948 O O . LEU A 1 119 ? -17.188 5.07 8.344 1 93.38 119 LEU A O 1
ATOM 952 N N . PRO A 1 120 ? -15.008 4.824 8.57 1 92.56 120 PRO A N 1
ATOM 953 C CA . PRO A 1 120 ? -14.805 6.23 8.938 1 92.56 120 PRO A CA 1
ATOM 954 C C . PRO A 1 120 ? -14.938 7.176 7.746 1 92.56 120 PRO A C 1
ATOM 956 O O . PRO A 1 120 ? -14.68 6.781 6.609 1 92.56 120 PRO A O 1
ATOM 959 N N . ARG A 1 121 ? -15.312 8.398 8.062 1 93 121 ARG A N 1
ATOM 960 C CA . ARG A 1 121 ? -15.188 9.477 7.086 1 93 121 ARG A CA 1
ATOM 961 C C . ARG A 1 121 ? -13.719 9.828 6.848 1 93 121 ARG A C 1
ATOM 963 O O . ARG A 1 121 ? -12.859 9.492 7.66 1 93 121 ARG A O 1
ATOM 970 N N . LEU A 1 122 ? -13.531 10.43 5.73 1 96.06 122 LEU A N 1
ATOM 971 C CA . LEU A 1 122 ? -12.195 10.922 5.422 1 96.06 122 LEU A CA 1
ATOM 972 C C . LEU A 1 122 ? -12.18 12.445 5.355 1 96.06 122 LEU A C 1
ATOM 974 O O . LEU A 1 122 ? -13.102 13.055 4.812 1 96.06 122 LEU A O 1
ATOM 978 N N . VAL A 1 123 ? -11.18 12.992 6.008 1 94.88 123 VAL A N 1
ATOM 979 C CA . VAL A 1 123 ? -10.914 14.422 5.887 1 94.88 123 VAL A CA 1
ATOM 980 C C . VAL A 1 123 ? -9.508 14.648 5.344 1 94.88 123 VAL A C 1
ATOM 982 O O . VAL A 1 123 ? -8.523 14.211 5.949 1 94.88 123 VAL A O 1
ATOM 985 N N . ILE A 1 124 ? -9.43 15.273 4.195 1 97.44 124 ILE A N 1
ATOM 986 C CA . ILE A 1 124 ? -8.133 15.492 3.559 1 97.44 124 ILE A CA 1
ATOM 987 C C . ILE A 1 124 ? -7.914 16.984 3.33 1 97.44 124 ILE A C 1
ATOM 989 O O . ILE A 1 124 ? -8.734 17.656 2.697 1 97.44 124 ILE A O 1
ATOM 993 N N . ALA A 1 125 ? -6.836 17.469 3.893 1 97 125 ALA A N 1
ATOM 994 C CA . ALA A 1 125 ? -6.441 18.859 3.711 1 97 125 ALA A CA 1
ATOM 995 C C . ALA A 1 125 ? -5.246 18.984 2.77 1 97 125 ALA A C 1
ATOM 997 O O . ALA A 1 125 ? -4.324 18.156 2.824 1 97 125 ALA A O 1
ATOM 998 N N . GLU A 1 126 ? -5.332 20 1.892 1 98.44 126 GLU A N 1
ATOM 999 C CA . GLU A 1 126 ? -4.199 20.219 0.999 1 98.44 126 GLU A CA 1
ATOM 1000 C C . GLU A 1 126 ? -3.719 21.656 1.05 1 98.44 126 GLU A C 1
ATOM 1002 O O . GLU A 1 126 ? -4.527 22.578 1.181 1 98.44 126 GLU A O 1
ATOM 1007 N N . VAL A 1 127 ? -2.414 21.797 1.012 1 98.44 127 VAL A N 1
ATOM 1008 C CA . VAL A 1 127 ? -1.803 23.109 0.846 1 98.44 127 VAL A CA 1
ATOM 1009 C C . VAL A 1 127 ? -1.812 23.5 -0.63 1 98.44 127 VAL A C 1
ATOM 1011 O O . VAL A 1 127 ? -1.4 22.719 -1.489 1 98.44 127 VAL A O 1
ATOM 1014 N N . LEU A 1 128 ? -2.318 24.688 -0.924 1 98.44 128 LEU A N 1
ATOM 1015 C CA . LEU A 1 128 ? -2.244 25.203 -2.283 1 98.44 128 LEU A CA 1
ATOM 1016 C C . LEU A 1 128 ? -0.852 25.75 -2.58 1 98.44 128 LEU A C 1
ATOM 1018 O O . LEU A 1 128 ? -0.625 26.969 -2.488 1 98.44 128 LEU A O 1
ATOM 1022 N N . VAL A 1 129 ? 0.001 24.953 -3.055 1 98.44 129 VAL A N 1
ATOM 1023 C CA . VAL A 1 129 ? 1.436 25.203 -3.127 1 98.44 129 VAL A CA 1
ATOM 1024 C C . VAL A 1 129 ? 1.707 26.375 -4.074 1 98.44 129 VAL A C 1
ATOM 1026 O O . VAL A 1 129 ? 2.582 27.203 -3.812 1 98.44 129 VAL A O 1
ATOM 1029 N N . ASP A 1 130 ? 0.974 26.469 -5.137 1 97.69 130 ASP A N 1
ATOM 1030 C CA . ASP A 1 130 ? 1.2 27.5 -6.145 1 97.69 130 ASP A CA 1
ATOM 1031 C C . ASP A 1 130 ? 0.875 28.891 -5.59 1 97.69 130 ASP A C 1
ATOM 1033 O O . ASP A 1 130 ? 1.239 29.891 -6.191 1 97.69 130 ASP A O 1
ATOM 1037 N N . GLU A 1 131 ? 0.222 28.953 -4.496 1 97.88 131 GLU A N 1
ATOM 1038 C CA . GLU A 1 131 ? -0.134 30.234 -3.891 1 97.88 131 GLU A CA 1
ATOM 1039 C C . GLU A 1 131 ? 0.891 30.656 -2.842 1 97.88 131 GLU A C 1
ATOM 1041 O O . GLU A 1 131 ? 0.817 31.75 -2.299 1 97.88 131 GLU A O 1
ATOM 1046 N N . LEU A 1 132 ? 1.867 29.844 -2.584 1 98.25 132 LEU A N 1
ATOM 1047 C CA . LEU A 1 132 ? 2.947 30.188 -1.669 1 98.25 132 LEU A CA 1
ATOM 1048 C C . LEU A 1 132 ? 4.02 31 -2.381 1 98.25 132 LEU A C 1
ATOM 1050 O O . LEU A 1 132 ? 3.932 31.234 -3.59 1 98.25 132 LEU A O 1
ATOM 1054 N N . SER A 1 133 ? 4.926 31.5 -1.564 1 98.38 133 SER A N 1
ATOM 1055 C CA . SER A 1 133 ? 6.051 32.219 -2.141 1 98.38 133 SER A CA 1
ATOM 1056 C C . SER A 1 133 ? 6.879 31.328 -3.055 1 98.38 133 SER A C 1
ATOM 1058 O O . SER A 1 133 ? 6.848 30.109 -2.928 1 98.38 133 SER A O 1
ATOM 1060 N N . LEU A 1 134 ? 7.609 31.891 -3.928 1 98.31 134 LEU A N 1
ATOM 1061 C CA . LEU A 1 134 ? 8.469 31.141 -4.836 1 98.31 134 LEU A CA 1
ATOM 1062 C C . LEU A 1 134 ? 9.5 30.328 -4.062 1 98.31 134 LEU A C 1
ATOM 1064 O O . LEU A 1 134 ? 9.859 29.219 -4.473 1 98.31 134 LEU A O 1
ATOM 1068 N N . GLU A 1 135 ? 9.961 30.906 -3.018 1 98.25 135 GLU A N 1
ATOM 1069 C CA . GLU A 1 135 ? 10.922 30.203 -2.174 1 98.25 135 GLU A CA 1
ATOM 1070 C C . GLU A 1 135 ? 10.32 28.922 -1.596 1 98.25 135 GLU A C 1
ATOM 1072 O O . GLU A 1 135 ? 10.938 27.859 -1.655 1 98.25 135 GLU A O 1
ATOM 1077 N N . SER A 1 136 ? 9.164 29.047 -1.042 1 98.5 136 SER A N 1
ATOM 1078 C CA . SER A 1 136 ? 8.477 27.891 -0.468 1 98.5 136 SER A CA 1
ATOM 1079 C C . SER A 1 136 ? 8.141 26.859 -1.54 1 98.5 136 SER A C 1
ATOM 1081 O O . SER A 1 136 ? 8.266 25.656 -1.313 1 98.5 136 SER A O 1
ATOM 1083 N N . GLN A 1 137 ? 7.668 27.344 -2.668 1 98.38 137 GLN A N 1
ATOM 1084 C CA . GLN A 1 137 ? 7.406 26.438 -3.783 1 98.38 137 GLN A CA 1
ATOM 1085 C C . GLN A 1 137 ? 8.664 25.656 -4.164 1 98.38 137 GLN A C 1
ATOM 1087 O O . GLN A 1 137 ? 8.602 24.453 -4.398 1 98.38 137 GLN A O 1
ATOM 1092 N N . GLY A 1 138 ? 9.75 26.359 -4.25 1 97.94 138 GLY A N 1
ATOM 1093 C CA . GLY A 1 138 ? 11.016 25.734 -4.59 1 97.94 138 GLY A CA 1
ATOM 1094 C C . GLY A 1 138 ? 11.43 24.656 -3.611 1 97.94 138 GLY A C 1
ATOM 1095 O O . GLY A 1 138 ? 11.891 23.578 -4.016 1 97.94 138 GLY A O 1
ATOM 1096 N N . ILE A 1 139 ? 11.25 24.891 -2.324 1 98.19 139 ILE A N 1
ATOM 1097 C CA . ILE A 1 139 ? 11.602 23.922 -1.291 1 98.19 139 ILE A CA 1
ATOM 1098 C C . ILE A 1 139 ? 10.758 22.656 -1.456 1 98.19 139 ILE A C 1
ATOM 1100 O O . ILE A 1 139 ? 11.281 21.547 -1.433 1 98.19 139 ILE A O 1
ATOM 1104 N N . ILE A 1 140 ? 9.469 22.828 -1.622 1 98.12 140 ILE A N 1
ATOM 1105 C CA . ILE A 1 140 ? 8.555 21.703 -1.728 1 98.12 140 ILE A CA 1
ATOM 1106 C C . ILE A 1 140 ? 8.883 20.875 -2.967 1 98.12 140 ILE A C 1
ATOM 1108 O O . ILE A 1 140 ? 9.023 19.656 -2.889 1 98.12 140 ILE A O 1
ATOM 1112 N N . ARG A 1 141 ? 9.086 21.531 -4.07 1 96.75 141 ARG A N 1
ATOM 1113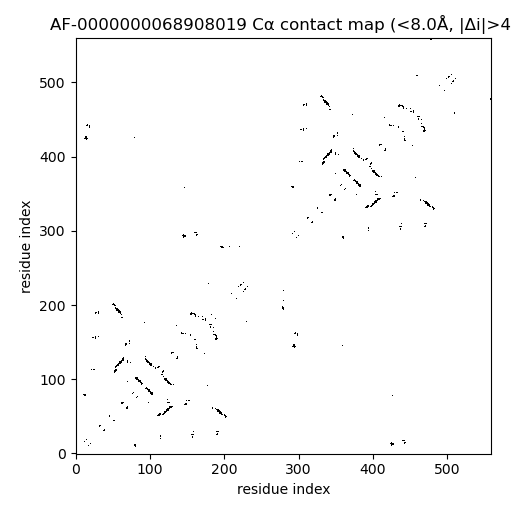 C CA . ARG A 1 141 ? 9.312 20.844 -5.34 1 96.75 141 ARG A CA 1
ATOM 1114 C C . ARG A 1 141 ? 10.672 20.156 -5.355 1 96.75 141 ARG A C 1
ATOM 1116 O O . ARG A 1 141 ? 10.883 19.203 -6.109 1 96.75 141 ARG A O 1
ATOM 1123 N N . LYS A 1 142 ? 11.539 20.625 -4.5 1 96 142 LYS A N 1
ATOM 1124 C CA . LYS A 1 142 ? 12.852 20.016 -4.352 1 96 142 LYS A CA 1
ATOM 1125 C C . LYS A 1 142 ? 12.742 18.547 -3.922 1 96 142 LYS A C 1
ATOM 1127 O O . LYS A 1 142 ? 13.57 17.719 -4.293 1 96 142 LYS A O 1
ATOM 1132 N N . TYR A 1 143 ? 11.727 18.203 -3.186 1 96.5 143 TYR A N 1
ATOM 1133 C CA . TYR A 1 143 ? 11.648 16.875 -2.564 1 96.5 143 TYR A CA 1
ATOM 1134 C C . TYR A 1 143 ? 10.648 15.992 -3.299 1 96.5 143 TYR A C 1
ATOM 1136 O O . TYR A 1 143 ? 10.852 14.781 -3.404 1 96.5 143 TYR A O 1
ATOM 1144 N N . LEU A 1 144 ? 9.617 16.516 -3.82 1 95.94 144 LEU A N 1
ATOM 1145 C CA . LEU A 1 144 ? 8.531 15.711 -4.375 1 95.94 144 LEU A CA 1
ATOM 1146 C C . LEU A 1 144 ? 8.977 15.016 -5.656 1 95.94 144 LEU A C 1
ATOM 1148 O O . LEU A 1 144 ? 9.773 15.562 -6.422 1 95.94 144 LEU A O 1
ATOM 1152 N N . LYS A 1 145 ? 8.422 13.82 -5.844 1 95.62 145 LYS A N 1
ATOM 1153 C CA . LYS A 1 145 ? 8.75 12.992 -7 1 95.62 145 LYS A CA 1
ATOM 1154 C C . LYS A 1 145 ? 7.648 13.055 -8.055 1 95.62 145 LYS A C 1
ATOM 1156 O O . LYS A 1 145 ? 6.461 13.086 -7.723 1 95.62 145 LYS A O 1
ATOM 1161 N N . PRO A 1 146 ? 7.941 13.031 -9.297 1 93.94 146 PRO A N 1
ATOM 1162 C CA . PRO A 1 146 ? 6.973 13.242 -10.375 1 93.94 146 PRO A CA 1
ATOM 1163 C C . PRO A 1 146 ? 5.781 12.289 -10.289 1 93.94 146 PRO A C 1
ATOM 1165 O O . PRO A 1 146 ? 4.652 12.68 -10.586 1 93.94 146 PRO A O 1
ATOM 1168 N N . LEU A 1 147 ? 6.012 11.055 -9.883 1 94.81 147 LEU A N 1
ATOM 1169 C CA . LEU A 1 147 ? 4.922 10.086 -9.844 1 94.81 147 LEU A CA 1
ATOM 1170 C C . LEU A 1 147 ? 4.621 9.664 -8.414 1 94.81 147 LEU A C 1
ATOM 1172 O O . LEU A 1 147 ? 3.98 8.633 -8.188 1 94.81 147 LEU A O 1
ATOM 1176 N N . GLY A 1 148 ? 5.055 10.477 -7.488 1 95.25 148 GLY A N 1
ATOM 1177 C CA . GLY A 1 148 ? 4.934 10.086 -6.094 1 95.25 148 GLY A CA 1
ATOM 1178 C C . GLY A 1 148 ? 3.5 10.078 -5.598 1 95.25 148 GLY A C 1
ATOM 1179 O O . GLY A 1 148 ? 3.158 9.32 -4.688 1 95.25 148 GLY A O 1
ATOM 1180 N N . GLY A 1 149 ? 2.645 10.906 -6.203 1 95.81 149 GLY A N 1
ATOM 1181 C CA . GLY A 1 149 ? 1.25 10.977 -5.797 1 95.81 149 GLY A CA 1
ATOM 1182 C C . GLY A 1 149 ? 0.518 9.656 -5.938 1 95.81 149 GLY A C 1
ATOM 1183 O O . GLY A 1 149 ? -0.453 9.398 -5.223 1 95.81 149 GLY A O 1
ATOM 1184 N N . LYS A 1 150 ? 0.99 8.805 -6.781 1 95 150 LYS A N 1
ATOM 1185 C CA . LYS A 1 150 ? 0.374 7.504 -7.023 1 95 150 LYS A CA 1
ATOM 1186 C C . LYS A 1 150 ? 0.521 6.59 -5.809 1 95 150 LYS A C 1
ATOM 1188 O O . LYS A 1 150 ? -0.196 5.594 -5.684 1 95 150 LYS A O 1
ATOM 1193 N N . GLN A 1 151 ? 1.415 6.953 -4.902 1 96.12 151 GLN A N 1
ATOM 1194 C CA . GLN A 1 151 ? 1.763 6.051 -3.809 1 96.12 151 GLN A CA 1
ATOM 1195 C C . GLN A 1 151 ? 1.167 6.531 -2.488 1 96.12 151 GLN A C 1
ATOM 1197 O O . GLN A 1 151 ? 1.58 6.086 -1.416 1 96.12 151 GLN A O 1
ATOM 1202 N N . ALA A 1 152 ? 0.208 7.391 -2.592 1 97.75 152 ALA A N 1
ATOM 1203 C CA . ALA A 1 152 ? -0.312 8.055 -1.398 1 97.75 152 ALA A CA 1
ATOM 1204 C C . ALA A 1 152 ? -0.847 7.039 -0.395 1 97.75 152 ALA A C 1
ATOM 1206 O O . ALA A 1 152 ? -0.456 7.047 0.775 1 97.75 152 ALA A O 1
ATOM 1207 N N . VAL A 1 153 ? -1.679 6.113 -0.798 1 98.19 153 VAL A N 1
ATOM 1208 C CA . VAL A 1 153 ? -2.307 5.156 0.107 1 98.19 153 VAL A CA 1
ATOM 1209 C C . VAL A 1 153 ? -1.26 4.172 0.625 1 98.19 153 VAL A C 1
ATOM 1211 O O . VAL A 1 153 ? -1.255 3.828 1.809 1 98.19 153 VAL A O 1
ATOM 1214 N N . LEU A 1 154 ? -0.402 3.762 -0.302 1 98.25 154 LEU A N 1
ATOM 1215 C CA . LEU A 1 154 ? 0.687 2.881 0.106 1 98.25 154 LEU A CA 1
ATOM 1216 C C . LEU A 1 154 ? 1.562 3.549 1.161 1 98.25 154 LEU A C 1
ATOM 1218 O O . LEU A 1 154 ? 1.915 2.928 2.166 1 98.25 154 LEU A O 1
ATOM 1222 N N . SER A 1 155 ? 1.919 4.77 0.942 1 98.06 155 SER A N 1
ATOM 1223 C CA . SER A 1 155 ? 2.711 5.543 1.893 1 98.06 155 SER A CA 1
ATOM 1224 C C . SER A 1 155 ? 1.994 5.672 3.232 1 98.06 155 SER A C 1
ATOM 1226 O O . SER A 1 155 ? 2.611 5.527 4.289 1 98.06 155 SER A O 1
ATOM 1228 N N . SER A 1 156 ? 0.715 5.918 3.203 1 97.56 156 SER A N 1
ATOM 1229 C CA . SER A 1 156 ? -0.073 6.062 4.422 1 97.56 156 SER A CA 1
ATOM 1230 C C . SER A 1 156 ? -0.118 4.758 5.211 1 97.56 156 SER A C 1
ATOM 1232 O O . SER A 1 156 ? -0.047 4.77 6.441 1 97.56 156 SER A O 1
ATOM 1234 N N . THR A 1 157 ? -0.262 3.668 4.52 1 97.94 157 THR A N 1
ATOM 1235 C CA . THR A 1 157 ? -0.356 2.354 5.141 1 97.94 157 THR A CA 1
ATOM 1236 C C . THR A 1 157 ? 0.979 1.953 5.766 1 97.94 157 THR A C 1
ATOM 1238 O O . THR A 1 157 ? 1.012 1.342 6.836 1 97.94 157 THR A O 1
ATOM 1241 N N . LEU A 1 158 ? 2.023 2.352 5.129 1 96.88 158 LEU A N 1
ATOM 1242 C CA . LEU A 1 158 ? 3.352 1.945 5.578 1 96.88 158 LEU A CA 1
ATOM 1243 C C . LEU A 1 158 ? 3.924 2.955 6.566 1 96.88 158 LEU A C 1
ATOM 1245 O O . LEU A 1 158 ? 4.863 2.645 7.301 1 96.88 158 LEU A O 1
ATOM 1249 N N . GLY A 1 159 ? 3.418 4.141 6.547 1 95.12 159 GLY A N 1
ATOM 1250 C CA . GLY A 1 159 ? 4 5.203 7.352 1 95.12 159 GLY A CA 1
ATOM 1251 C C . GLY A 1 159 ? 5.375 5.629 6.871 1 95.12 159 GLY A C 1
ATOM 1252 O O . GLY A 1 159 ? 6.262 5.914 7.684 1 95.12 159 GLY A O 1
ATOM 1253 N N . SER A 1 160 ? 5.496 5.594 5.629 1 95.69 160 SER A N 1
ATOM 1254 C CA . SER A 1 160 ? 6.793 5.902 5.031 1 95.69 160 SER A CA 1
ATOM 1255 C C . SER A 1 160 ? 6.699 7.105 4.102 1 95.69 160 SER A C 1
ATOM 1257 O O . SER A 1 160 ? 5.734 7.242 3.346 1 95.69 160 SER A O 1
ATOM 1259 N N . LEU A 1 161 ? 7.746 7.949 4.199 1 96.56 161 LEU A N 1
ATOM 1260 C CA . LEU A 1 161 ? 7.828 9.094 3.303 1 96.56 161 LEU A CA 1
ATOM 1261 C C . LEU A 1 161 ? 8.172 8.656 1.884 1 96.56 161 LEU A C 1
ATOM 1263 O O . LEU A 1 161 ? 9.094 7.859 1.686 1 96.56 161 LEU A O 1
ATOM 1267 N N . ILE A 1 162 ? 7.457 9.18 0.913 1 97.25 162 ILE A N 1
ATOM 1268 C CA . ILE A 1 162 ? 7.68 8.828 -0.486 1 97.25 162 ILE A CA 1
ATOM 1269 C C . ILE A 1 162 ? 8.984 9.445 -0.973 1 97.25 162 ILE A C 1
ATOM 1271 O O . ILE A 1 162 ? 9.695 8.852 -1.791 1 97.25 162 ILE A O 1
ATOM 1275 N N . TRP A 1 163 ? 9.32 10.648 -0.518 1 96.81 163 TRP A N 1
ATOM 1276 C CA . TRP A 1 163 ? 10.516 11.391 -0.895 1 96.81 163 TRP A CA 1
ATOM 1277 C C . TRP A 1 163 ? 11.547 11.375 0.23 1 96.81 163 TRP A C 1
ATOM 1279 O O . TRP A 1 163 ? 11.312 10.781 1.286 1 96.81 163 TRP A O 1
ATOM 1289 N N . GLU A 1 164 ? 12.656 11.953 -0.059 1 95.44 164 GLU A N 1
ATOM 1290 C CA . GLU A 1 164 ? 13.711 12 0.955 1 95.44 164 GLU A CA 1
ATOM 1291 C C . GLU A 1 164 ? 13.32 12.922 2.109 1 95.44 164 GLU A C 1
ATOM 1293 O O . GLU A 1 164 ? 12.602 13.906 1.913 1 95.44 164 GLU A O 1
ATOM 1298 N N . LYS A 1 165 ? 13.828 12.547 3.268 1 95.25 165 LYS A N 1
ATOM 1299 C CA . LYS A 1 165 ? 13.586 13.391 4.43 1 95.25 165 LYS A CA 1
ATOM 1300 C C . LYS A 1 165 ? 14.125 14.805 4.203 1 95.25 165 LYS A C 1
ATOM 1302 O O . LYS A 1 165 ? 15.281 14.977 3.824 1 95.25 165 LYS A O 1
ATOM 1307 N N . PRO A 1 166 ? 13.281 15.766 4.426 1 96.38 166 PRO A N 1
ATOM 1308 C CA . PRO A 1 166 ? 13.758 17.141 4.25 1 96.38 166 PRO A CA 1
ATOM 1309 C C . PRO A 1 166 ? 14.828 17.531 5.27 1 96.38 166 PRO A C 1
ATOM 1311 O O . PRO A 1 166 ? 14.844 17 6.383 1 96.38 166 PRO A O 1
ATOM 1314 N N . THR A 1 167 ? 15.664 18.469 4.871 1 97.06 167 THR A N 1
ATOM 1315 C CA . THR A 1 167 ? 16.656 18.984 5.805 1 97.06 167 THR A CA 1
ATOM 1316 C C . THR A 1 167 ? 16.016 19.906 6.832 1 97.06 167 THR A C 1
ATOM 1318 O O . THR A 1 167 ? 14.93 20.453 6.59 1 97.06 167 THR A O 1
ATOM 1321 N N . TRP A 1 168 ? 16.703 20.078 7.961 1 97.06 168 TRP A N 1
ATOM 1322 C CA . TRP A 1 168 ? 16.234 20.984 9 1 97.06 168 TRP A CA 1
ATOM 1323 C C . TRP A 1 168 ? 16.125 22.406 8.469 1 97.06 168 TRP A C 1
ATOM 1325 O O . TRP A 1 168 ? 15.18 23.141 8.797 1 97.06 168 TRP A O 1
ATOM 1335 N N . ALA A 1 169 ? 17.062 22.797 7.633 1 97.5 169 ALA A N 1
ATOM 1336 C CA . ALA A 1 169 ? 17.078 24.141 7.047 1 97.5 169 ALA A CA 1
ATOM 1337 C C . ALA A 1 169 ? 15.852 24.359 6.168 1 97.5 169 ALA A C 1
ATOM 1339 O O . ALA A 1 169 ? 15.188 25.391 6.273 1 97.5 169 ALA A O 1
ATOM 1340 N N . ASP A 1 170 ? 15.547 23.422 5.32 1 97.81 170 ASP A N 1
ATOM 1341 C CA . ASP A 1 170 ? 14.391 23.547 4.441 1 97.81 170 ASP A CA 1
ATOM 1342 C C . ASP A 1 170 ? 13.094 23.531 5.242 1 97.81 170 ASP A C 1
ATOM 1344 O O . ASP A 1 170 ? 12.164 24.281 4.945 1 97.81 170 ASP A O 1
ATOM 1348 N N . PHE A 1 171 ? 13.094 22.688 6.27 1 97.38 171 PHE A N 1
ATOM 1349 C CA . PHE A 1 171 ? 11.93 22.594 7.137 1 97.38 171 PHE A CA 1
ATOM 1350 C C . PHE A 1 171 ? 11.656 23.938 7.816 1 97.38 171 PHE A C 1
ATOM 1352 O O . PHE A 1 171 ? 10.531 24.438 7.785 1 97.38 171 PHE A O 1
ATOM 1359 N N . THR A 1 172 ? 12.68 24.5 8.375 1 97.25 172 THR A N 1
ATOM 1360 C CA . THR A 1 172 ? 12.539 25.734 9.133 1 97.25 172 THR A CA 1
ATOM 1361 C C . THR A 1 172 ? 12.148 26.891 8.211 1 97.25 172 THR A C 1
ATOM 1363 O O . THR A 1 172 ? 11.32 27.734 8.578 1 97.25 172 THR A O 1
ATOM 1366 N N . GLN A 1 173 ? 12.719 26.906 7.098 1 98.19 173 GLN A N 1
ATOM 1367 C CA . GLN A 1 173 ? 12.398 27.969 6.141 1 98.19 173 GLN A CA 1
ATOM 1368 C C . GLN A 1 173 ? 10.945 27.875 5.691 1 98.19 173 GLN A C 1
ATOM 1370 O O . GLN A 1 173 ? 10.25 28.891 5.617 1 98.19 173 GLN A O 1
ATOM 1375 N N . LEU A 1 174 ? 10.508 26.719 5.375 1 98.44 174 LEU A N 1
ATOM 1376 C CA . LEU A 1 174 ? 9.133 26.5 4.941 1 98.44 174 LEU A CA 1
ATOM 1377 C C . LEU A 1 174 ? 8.156 26.828 6.066 1 98.44 174 LEU A C 1
ATOM 1379 O O . LEU A 1 174 ? 7.09 27.391 5.828 1 98.44 174 LEU A O 1
ATOM 1383 N N . ALA A 1 175 ? 8.547 26.516 7.281 1 97.06 175 ALA A N 1
ATOM 1384 C CA . ALA A 1 175 ? 7.684 26.703 8.445 1 97.06 175 ALA A CA 1
ATOM 1385 C C . ALA A 1 175 ? 7.441 28.172 8.727 1 97.06 175 ALA A C 1
ATOM 1387 O O . ALA A 1 175 ? 6.422 28.547 9.312 1 97.06 175 ALA A O 1
ATOM 1388 N N . LYS A 1 176 ? 8.367 29.031 8.312 1 97.5 176 LYS A N 1
ATOM 1389 C CA . LYS A 1 176 ? 8.195 30.469 8.484 1 97.5 176 LYS A CA 1
ATOM 1390 C C . LYS A 1 176 ? 6.945 30.969 7.766 1 97.5 176 LYS A C 1
ATOM 1392 O O . LYS A 1 176 ? 6.254 31.859 8.25 1 97.5 176 LYS A O 1
ATOM 1397 N N . GLU A 1 177 ? 6.691 30.312 6.66 1 97.81 177 GLU A N 1
ATOM 1398 C CA . GLU A 1 177 ? 5.535 30.734 5.883 1 97.81 177 GLU A CA 1
ATOM 1399 C C . GLU A 1 177 ? 4.312 29.875 6.188 1 97.81 177 GLU A C 1
ATOM 1401 O O . GLU A 1 177 ? 3.193 30.375 6.266 1 97.81 177 GLU A O 1
ATOM 1406 N N . SER A 1 178 ? 4.562 28.609 6.266 1 97 178 SER A N 1
ATOM 1407 C CA . SER A 1 178 ? 3.455 27.672 6.488 1 97 178 SER A CA 1
ATOM 1408 C C . SER A 1 178 ? 3.889 26.484 7.336 1 97 178 SER A C 1
ATOM 1410 O O . SER A 1 178 ? 4.477 25.531 6.82 1 97 178 SER A O 1
ATOM 1412 N N . GLU A 1 179 ? 3.467 26.484 8.539 1 94.69 179 GLU A N 1
ATOM 1413 C CA . GLU A 1 179 ? 3.729 25.328 9.398 1 94.69 179 GLU A CA 1
ATOM 1414 C C . GLU A 1 179 ? 3.039 24.078 8.859 1 94.69 179 GLU A C 1
ATOM 1416 O O . GLU A 1 179 ? 3.574 22.969 8.969 1 94.69 179 GLU A O 1
ATOM 1421 N N . PHE A 1 180 ? 1.887 24.312 8.266 1 95.56 180 PHE A N 1
ATOM 1422 C CA . PHE A 1 180 ? 1.129 23.203 7.684 1 95.56 180 PHE A CA 1
ATOM 1423 C C . PHE A 1 180 ? 1.926 22.531 6.574 1 95.56 180 PHE A C 1
ATOM 1425 O O . PHE A 1 180 ? 2.031 21.312 6.535 1 95.56 180 PHE A O 1
ATOM 1432 N N . ALA A 1 181 ? 2.51 23.312 5.77 1 97.94 181 ALA A N 1
ATOM 1433 C CA . ALA A 1 181 ? 3.291 22.781 4.652 1 97.94 181 ALA A CA 1
ATOM 1434 C C . ALA A 1 181 ? 4.551 22.078 5.152 1 97.94 181 ALA A C 1
ATOM 1436 O O . ALA A 1 181 ? 4.906 21.016 4.656 1 97.94 181 ALA A O 1
ATOM 1437 N N . ALA A 1 182 ? 5.16 22.672 6.113 1 97.25 182 ALA A N 1
ATOM 1438 C CA . ALA A 1 182 ? 6.379 22.078 6.664 1 97.25 182 ALA A CA 1
ATOM 1439 C C . ALA A 1 182 ? 6.094 20.734 7.316 1 97.25 182 ALA A C 1
ATOM 1441 O O . ALA A 1 182 ? 6.832 19.766 7.098 1 97.25 182 ALA A O 1
ATOM 1442 N N . TRP A 1 183 ? 5.023 20.672 8.07 1 94.75 183 TRP A N 1
ATOM 1443 C CA . TRP A 1 183 ? 4.609 19.438 8.703 1 94.75 183 TRP A CA 1
ATOM 1444 C C . TRP A 1 183 ? 4.301 18.359 7.66 1 94.75 183 TRP A C 1
ATOM 1446 O O . TRP A 1 183 ? 4.707 17.203 7.809 1 94.75 183 TRP A O 1
ATOM 1456 N N . THR A 1 184 ? 3.6 18.766 6.645 1 97.06 184 THR A N 1
ATOM 1457 C CA . THR A 1 184 ? 3.225 17.828 5.59 1 97.06 184 THR A CA 1
ATOM 1458 C C . THR A 1 184 ? 4.461 17.312 4.863 1 97.06 184 THR A C 1
ATOM 1460 O O . THR A 1 184 ? 4.531 16.141 4.508 1 97.06 184 THR A O 1
ATOM 1463 N N . LEU A 1 185 ? 5.41 18.188 4.695 1 97.38 185 LEU A N 1
ATOM 1464 C CA . LEU A 1 185 ? 6.625 17.828 3.971 1 97.38 185 LEU A CA 1
ATOM 1465 C C . LEU A 1 185 ? 7.41 16.766 4.727 1 97.38 185 LEU A C 1
ATOM 1467 O O . LEU A 1 185 ? 8.023 15.891 4.117 1 97.38 185 LEU A O 1
ATOM 1471 N N . ILE A 1 186 ? 7.355 16.719 6.055 1 95.5 186 ILE A N 1
ATOM 1472 C CA . ILE A 1 186 ? 8.203 15.805 6.809 1 95.5 186 ILE A CA 1
ATOM 1473 C C . ILE A 1 186 ? 7.406 14.547 7.172 1 95.5 186 ILE A C 1
ATOM 1475 O O . ILE A 1 186 ? 7.988 13.5 7.457 1 95.5 186 ILE A O 1
ATOM 1479 N N . HIS A 1 187 ? 6.066 14.602 7.148 1 94.19 187 HIS A N 1
ATOM 1480 C CA . HIS A 1 187 ? 5.277 13.461 7.586 1 94.19 187 HIS A CA 1
ATOM 1481 C C . HIS A 1 187 ? 4.586 12.781 6.406 1 94.19 187 HIS A C 1
ATOM 1483 O O . HIS A 1 187 ? 4.109 11.656 6.523 1 94.19 187 HIS A O 1
ATOM 1489 N N . GLY A 1 188 ? 4.523 13.492 5.305 1 96.38 188 GLY A N 1
ATOM 1490 C CA . GLY A 1 188 ? 3.9 12.93 4.117 1 96.38 188 GLY A CA 1
ATOM 1491 C C . GLY A 1 188 ? 2.436 12.586 4.316 1 96.38 188 GLY A C 1
ATOM 1492 O O . GLY A 1 188 ? 1.661 13.406 4.809 1 96.38 188 GLY A O 1
ATOM 1493 N N . TYR A 1 189 ? 2.068 11.375 3.92 1 96.56 189 TYR A N 1
ATOM 1494 C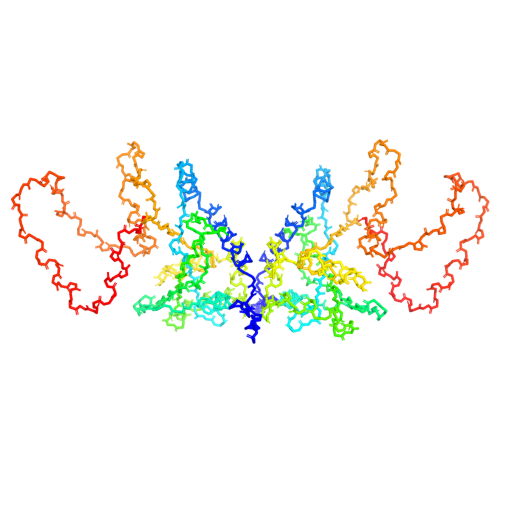 CA . TYR A 1 189 ? 0.669 10.961 3.912 1 96.56 189 TYR A CA 1
ATOM 1495 C C . TYR A 1 189 ? 0.316 10.203 5.188 1 96.56 189 TYR A C 1
ATOM 1497 O O . TYR A 1 189 ? -0.72 9.539 5.254 1 96.56 189 TYR A O 1
ATOM 1505 N N . THR A 1 190 ? 1.14 10.242 6.168 1 93.5 190 THR A N 1
ATOM 1506 C CA . THR A 1 190 ? 0.77 9.625 7.438 1 93.5 190 THR A CA 1
ATOM 1507 C C . THR A 1 190 ? -0.483 10.281 8.008 1 93.5 190 THR A C 1
ATOM 1509 O O . THR A 1 190 ? -0.651 11.5 7.918 1 93.5 190 THR A O 1
ATOM 1512 N N . MET A 1 191 ? -1.307 9.438 8.492 1 91.19 191 MET A N 1
ATOM 1513 C CA . MET A 1 191 ? -2.52 9.961 9.117 1 91.19 191 MET A CA 1
ATOM 1514 C C . MET A 1 191 ? -2.178 10.938 10.234 1 91.19 191 MET A C 1
ATOM 1516 O O . MET A 1 191 ? -1.287 10.664 11.047 1 91.19 191 MET A O 1
ATOM 1520 N N . ASN A 1 192 ? -2.842 11.945 10.234 1 83.81 192 ASN A N 1
ATOM 1521 C CA . ASN A 1 192 ? -2.549 13.008 11.188 1 83.81 192 ASN A CA 1
ATOM 1522 C C . ASN A 1 192 ? -3.283 12.805 12.508 1 83.81 192 ASN A C 1
ATOM 1524 O O . ASN A 1 192 ? -2.695 12.961 13.578 1 83.81 192 ASN A O 1
ATOM 1528 N N . HIS A 1 193 ? -4.469 12.594 12.43 1 79.12 193 HIS A N 1
ATOM 1529 C CA . HIS A 1 193 ? -5.207 12.297 13.648 1 79.12 193 HIS A CA 1
ATOM 1530 C C . HIS A 1 193 ? -6.445 11.453 13.359 1 79.12 193 HIS A C 1
ATOM 1532 O O . HIS A 1 193 ? -6.84 11.305 12.203 1 79.12 193 HIS A O 1
ATOM 1538 N N . LEU A 1 194 ? -6.852 10.766 14.469 1 77.94 194 LEU A N 1
ATOM 1539 C CA . LEU A 1 194 ? -8.062 9.961 14.414 1 77.94 194 LEU A CA 1
ATOM 1540 C C . LEU A 1 194 ? -9.07 10.414 15.469 1 77.94 194 LEU A C 1
ATOM 1542 O O . LEU A 1 194 ? -8.68 10.969 16.5 1 77.94 194 LEU A O 1
ATOM 1546 N N . ALA A 1 195 ? -10.305 10.383 15.078 1 64.06 195 ALA A N 1
ATOM 1547 C CA . ALA A 1 195 ? -11.352 10.672 16.047 1 64.06 195 ALA A CA 1
ATOM 1548 C C . ALA A 1 195 ? -12.266 9.469 16.25 1 64.06 195 ALA A C 1
ATOM 1550 O O . ALA A 1 195 ? -12.609 8.773 15.289 1 64.06 195 ALA A O 1
ATOM 1551 N N . PHE A 1 196 ? -12.578 9.25 17.516 1 67.12 196 PHE A N 1
ATOM 1552 C CA . PHE A 1 196 ? -13.547 8.203 17.859 1 67.12 196 PHE A CA 1
ATOM 1553 C C . PHE A 1 196 ? -14.969 8.742 17.766 1 67.12 196 PHE A C 1
ATOM 1555 O O . PHE A 1 196 ? -15.219 9.914 18.047 1 67.12 196 PHE A O 1
ATOM 1562 N N . ALA A 1 197 ? -15.797 7.793 17.344 1 59.75 197 ALA A N 1
ATOM 1563 C CA . ALA A 1 197 ? -17.219 8.133 17.422 1 59.75 197 ALA A CA 1
ATOM 1564 C C . ALA A 1 197 ? -17.75 7.93 18.844 1 59.75 197 ALA A C 1
ATOM 1566 O O . ALA A 1 197 ? -18.25 6.859 19.188 1 59.75 197 ALA A O 1
ATOM 1567 N N . VAL A 1 198 ? -17.547 8.938 19.688 1 56.09 198 VAL A N 1
ATOM 1568 C CA . VAL A 1 198 ? -17.812 8.828 21.109 1 56.09 198 VAL A CA 1
ATOM 1569 C C . VAL A 1 198 ? -19.312 8.664 21.344 1 56.09 198 VAL A C 1
ATOM 1571 O O . VAL A 1 198 ? -19.734 8.086 22.359 1 56.09 198 VAL A O 1
ATOM 1574 N N . HIS A 1 199 ? -20.094 9.195 20.422 1 54.78 199 HIS A N 1
ATOM 1575 C CA . HIS A 1 199 ? -21.531 9.07 20.594 1 54.78 199 HIS A CA 1
ATOM 1576 C C . HIS A 1 199 ? -21.969 7.609 20.609 1 54.78 199 HIS A C 1
ATOM 1578 O O . HIS A 1 199 ? -23.062 7.289 21.047 1 54.78 199 HIS A O 1
ATOM 1584 N N . ARG A 1 200 ? -21.031 6.734 20.297 1 51.5 200 ARG A N 1
ATOM 1585 C CA . ARG A 1 200 ? -21.359 5.316 20.234 1 51.5 200 ARG A CA 1
ATOM 1586 C C . ARG A 1 200 ? -20.828 4.574 21.453 1 51.5 200 ARG A C 1
ATOM 1588 O O . ARG A 1 200 ? -21.016 3.365 21.578 1 51.5 200 ARG A O 1
ATOM 1595 N N . PHE A 1 201 ? -20.109 5.395 22.234 1 52.94 201 PHE A N 1
ATOM 1596 C CA . PHE A 1 201 ? -19.562 4.766 23.438 1 52.94 201 PHE A CA 1
ATOM 1597 C C . PHE A 1 201 ? -20.641 4.57 24.5 1 52.94 201 PHE A C 1
ATOM 1599 O O . PHE A 1 201 ? -21.484 5.445 24.703 1 52.94 201 PHE A O 1
ATOM 1606 N N . LYS A 1 202 ? -20.75 3.352 24.797 1 51.69 202 LYS A N 1
ATOM 1607 C CA . LYS A 1 202 ? -21.703 3.072 25.859 1 51.69 202 LYS A CA 1
ATOM 1608 C C . LYS A 1 202 ? -21.281 3.75 27.156 1 51.69 202 LYS A C 1
ATOM 1610 O O . LYS A 1 202 ? -22.125 4.242 27.906 1 51.69 202 LYS A O 1
ATOM 1615 N N . HIS A 1 203 ? -19.953 3.545 27.469 1 45.88 203 HIS A N 1
ATOM 1616 C CA . HIS A 1 203 ? -19.484 4.113 28.719 1 45.88 203 HIS A CA 1
ATOM 1617 C C . HIS A 1 203 ? -18.922 5.512 28.516 1 45.88 203 HIS A C 1
ATOM 1619 O O . HIS A 1 203 ? -18.312 5.793 27.484 1 45.88 203 HIS A O 1
ATOM 1625 N N . ARG A 1 204 ? -19.625 6.375 29.141 1 39.56 204 ARG A N 1
ATOM 1626 C CA . ARG A 1 204 ? -19.125 7.75 29.094 1 39.56 204 ARG A CA 1
ATOM 1627 C C . ARG A 1 204 ? -17.641 7.809 29.438 1 39.56 204 ARG A C 1
ATOM 1629 O O . ARG A 1 204 ? -17.219 7.316 30.484 1 39.56 204 ARG A O 1
ATOM 1636 N N . PHE A 1 205 ? -16.828 7.438 28.594 1 37.31 205 PHE A N 1
ATOM 1637 C CA . PHE A 1 205 ? -15.422 7.691 28.859 1 37.31 205 PHE A CA 1
ATOM 1638 C C . PHE A 1 205 ? -15.211 9.141 29.297 1 37.31 205 PHE A C 1
ATOM 1640 O O . PHE A 1 205 ? -15.57 10.07 28.578 1 37.31 205 PHE A O 1
ATOM 1647 N N . LYS A 1 206 ? -15.562 9.398 30.594 1 32.12 206 LYS A N 1
ATOM 1648 C CA . LYS A 1 206 ? -15.039 10.68 31.062 1 32.12 206 LYS A CA 1
ATOM 1649 C C . LYS A 1 206 ? -13.586 10.859 30.641 1 32.12 206 LYS A C 1
ATOM 1651 O O . LYS A 1 206 ? -12.82 9.898 30.594 1 32.12 206 LYS A O 1
ATOM 1656 N N . CYS A 1 207 ? -13.391 11.648 29.703 1 31.23 207 CYS A N 1
ATOM 1657 C CA . CYS A 1 207 ? -11.992 12.023 29.516 1 31.23 207 CYS A CA 1
ATOM 1658 C C . CYS A 1 207 ? -11.203 11.797 30.797 1 31.23 207 CYS A C 1
ATOM 1660 O O . CYS A 1 207 ? -11.391 12.5 31.781 1 31.23 207 CYS A O 1
ATOM 1662 N N . PHE A 1 208 ? -11.227 10.562 31.266 1 29.27 208 PHE A N 1
ATOM 1663 C CA . PHE A 1 208 ? -10.461 10.227 32.469 1 29.27 208 PHE A CA 1
ATOM 1664 C C . PHE A 1 208 ? -9.078 10.875 32.406 1 29.27 208 PHE A C 1
ATOM 1666 O O . PHE A 1 208 ? -8.141 10.312 31.844 1 29.27 208 PHE A O 1
ATOM 1673 N N . PHE A 1 209 ? -8.953 12.055 32 1 28.7 209 PHE A N 1
ATOM 1674 C CA . PHE A 1 209 ? -7.73 12.781 32.312 1 28.7 209 PHE A CA 1
ATOM 1675 C C . PHE A 1 209 ? -7.441 12.711 33.812 1 28.7 209 PHE A C 1
ATOM 1677 O O . PHE A 1 209 ? -6.723 13.555 34.344 1 28.7 209 PHE A O 1
ATOM 1684 N N . GLN A 1 210 ? -8.195 11.961 34.562 1 27.28 210 GLN A N 1
ATOM 1685 C CA . GLN A 1 210 ? -7.781 12.031 35.969 1 27.28 210 GLN A CA 1
ATOM 1686 C C . GLN A 1 210 ? -6.375 11.469 36.156 1 27.28 210 GLN A C 1
ATOM 1688 O O . GLN A 1 210 ? -6.207 10.383 36.719 1 27.28 210 GLN A O 1
ATOM 1693 N N . PHE A 1 211 ? -5.508 11.336 35.188 1 27.06 211 PHE A N 1
ATOM 1694 C CA . PHE A 1 211 ? -4.23 11.156 35.875 1 27.06 211 PHE A CA 1
ATOM 1695 C C . PHE A 1 211 ? -4.043 12.195 36.969 1 27.06 211 PHE A C 1
ATOM 1697 O O . PHE A 1 211 ? -4.598 13.289 36.875 1 27.06 211 PHE A O 1
ATOM 1704 N N . GLY A 1 212 ? -3.809 11.852 38.281 1 27.8 212 GLY A N 1
ATOM 1705 C CA . GLY A 1 212 ? -3.549 12.641 39.469 1 27.8 212 GLY A CA 1
ATOM 1706 C C . GLY A 1 212 ? -2.922 13.992 39.156 1 27.8 212 GLY A C 1
ATOM 1707 O O . GLY A 1 212 ? -2.887 14.875 40.031 1 27.8 212 GLY A O 1
ATOM 1708 N N . ASN A 1 213 ? -1.758 14.117 38.469 1 24.98 213 ASN A N 1
ATOM 1709 C CA . ASN A 1 213 ? -1.29 15.492 38.594 1 24.98 213 ASN A CA 1
ATOM 1710 C C . ASN A 1 213 ? -2.211 16.453 37.844 1 24.98 213 ASN A C 1
ATOM 1712 O O . ASN A 1 213 ? -2.814 16.094 36.844 1 24.98 213 ASN A O 1
ATOM 1716 N N . LYS A 1 214 ? -2.848 17.656 38.375 1 27.7 214 LYS A N 1
ATOM 1717 C CA . LYS A 1 214 ? -3.658 18.844 38.125 1 27.7 214 LYS A CA 1
ATOM 1718 C C . LYS A 1 214 ? -3.568 19.266 36.656 1 27.7 214 LYS A C 1
ATOM 1720 O O . LYS A 1 214 ? -4.527 19.797 36.094 1 27.7 214 LYS A O 1
ATOM 1725 N N . SER A 1 215 ? -2.465 19.344 35.938 1 26.16 215 SER A N 1
ATOM 1726 C CA . SER A 1 215 ? -2.225 20.25 34.812 1 26.16 215 SER A CA 1
ATOM 1727 C C . SER A 1 215 ? -2.801 19.672 33.531 1 26.16 215 SER A C 1
ATOM 1729 O O . SER A 1 215 ? -2.916 20.391 32.531 1 26.16 215 SER A O 1
ATOM 1731 N N . MET A 1 216 ? -2.982 18.359 33.375 1 25.47 216 MET A N 1
ATOM 1732 C CA . MET A 1 216 ? -3.174 17.969 31.969 1 25.47 216 MET A CA 1
ATOM 1733 C C . MET A 1 216 ? -4.656 17.922 31.625 1 25.47 216 MET A C 1
ATOM 1735 O O . MET A 1 216 ? -5.168 16.875 31.219 1 25.47 216 MET A O 1
ATOM 1739 N N . LYS A 1 217 ? -5.555 18.281 32.406 1 27.55 217 LYS A N 1
ATOM 1740 C CA . LYS A 1 217 ? -6.98 18.297 32.094 1 27.55 217 LYS A CA 1
ATOM 1741 C C . LYS A 1 217 ? -7.238 18.969 30.75 1 27.55 217 LYS A C 1
ATOM 1743 O O . LYS A 1 217 ? -8.289 18.766 30.141 1 27.55 217 LYS A O 1
ATOM 1748 N N . ARG A 1 218 ? -6.637 20.094 30.547 1 26.39 218 ARG A N 1
ATOM 1749 C CA . ARG A 1 218 ? -7.137 21.031 29.547 1 26.39 218 ARG A CA 1
ATOM 1750 C C . ARG A 1 218 ? -7.195 20.359 28.172 1 26.39 218 ARG A C 1
ATOM 1752 O O . ARG A 1 218 ? -8.094 20.641 27.375 1 26.39 218 ARG A O 1
ATOM 1759 N N . ASP A 1 219 ? -6.082 19.859 27.734 1 25.41 219 ASP A N 1
ATOM 1760 C CA . ASP A 1 219 ? -5.758 20.016 26.312 1 25.41 219 ASP A CA 1
ATOM 1761 C C . ASP A 1 219 ? -6.395 18.906 25.469 1 25.41 219 ASP A C 1
ATOM 1763 O O . ASP A 1 219 ? -6.027 18.719 24.312 1 25.41 219 ASP A O 1
ATOM 1767 N N . ILE A 1 220 ? -7.199 18.109 26.125 1 27.67 220 ILE A N 1
ATOM 1768 C CA . ILE A 1 220 ? -7.57 17.156 25.094 1 27.67 220 ILE A CA 1
ATOM 1769 C C . ILE A 1 220 ? -8.531 17.812 24.109 1 27.67 220 ILE A C 1
ATOM 1771 O O . ILE A 1 220 ? -8.461 17.578 22.906 1 27.67 220 ILE A O 1
ATOM 1775 N N . HIS A 1 221 ? -9.625 18.469 24.531 1 27.62 221 HIS A N 1
ATOM 1776 C CA . HIS A 1 221 ? -10.422 19.281 23.625 1 27.62 221 HIS A CA 1
ATOM 1777 C C . HIS A 1 221 ? -9.547 20.25 22.828 1 27.62 221 HIS A C 1
ATOM 1779 O O . HIS A 1 221 ? -9.867 20.594 21.688 1 27.62 221 HIS A O 1
ATOM 1785 N N . THR A 1 222 ? -8.602 20.859 23.547 1 27.33 222 THR A N 1
ATOM 1786 C CA . THR A 1 222 ? -7.566 21.703 22.969 1 27.33 222 THR A CA 1
ATOM 1787 C C . THR A 1 222 ? -6.648 20.891 22.062 1 27.33 222 THR A C 1
ATOM 1789 O O . THR A 1 222 ? -5.984 21.438 21.172 1 27.33 222 THR A O 1
ATOM 1792 N N . CYS A 1 223 ? -6.652 19.609 22.359 1 27.81 223 CYS A N 1
ATOM 1793 C CA . CYS A 1 223 ? -5.773 18.844 21.484 1 27.81 223 CYS A CA 1
ATOM 1794 C C . CYS A 1 223 ? -6.324 18.797 20.062 1 27.81 223 CYS A C 1
ATOM 1796 O O . CYS A 1 223 ? -5.562 18.875 19.094 1 27.81 223 CYS A O 1
ATOM 1798 N N . ILE A 1 224 ? -7.641 18.594 19.984 1 29.34 224 ILE A N 1
ATOM 1799 C CA . ILE A 1 224 ? -8.117 18.703 18.609 1 29.34 224 ILE A CA 1
ATOM 1800 C C . ILE A 1 224 ? -7.867 20.109 18.078 1 29.34 224 ILE A C 1
ATOM 1802 O O . ILE A 1 224 ? -7.473 20.281 16.922 1 29.34 224 ILE A O 1
ATOM 1806 N N . GLU A 1 225 ? -8.141 21.094 18.938 1 28.95 225 GLU A N 1
ATOM 1807 C CA . GLU A 1 225 ? -7.816 22.469 18.562 1 28.95 225 GLU A CA 1
ATOM 1808 C C . GLU A 1 225 ? -6.324 22.625 18.281 1 28.95 225 GLU A C 1
ATOM 1810 O O . GLU A 1 225 ? -5.934 23.359 17.375 1 28.95 225 GLU A O 1
ATOM 1815 N N . ARG A 1 226 ? -5.562 22.047 19.188 1 29.36 226 ARG A N 1
ATOM 1816 C CA . ARG A 1 226 ? -4.129 22.188 18.953 1 29.36 226 ARG A CA 1
ATOM 1817 C C . ARG A 1 226 ? -3.707 21.422 17.703 1 29.36 226 ARG A C 1
ATOM 1819 O O . ARG A 1 226 ? -2.65 21.688 17.125 1 29.36 226 ARG A O 1
ATOM 1826 N N . ILE A 1 227 ? -4.32 20.281 17.531 1 30.56 227 ILE A N 1
ATOM 1827 C CA . ILE A 1 227 ? -3.912 19.578 16.312 1 30.56 227 ILE A CA 1
ATOM 1828 C C . ILE A 1 227 ? -3.975 20.531 15.125 1 30.56 227 ILE A C 1
ATOM 1830 O O . ILE A 1 227 ? -3.082 20.531 14.273 1 30.56 227 ILE A O 1
ATOM 1834 N N . PHE A 1 228 ? -5.156 21.25 15.008 1 30.83 228 PHE A N 1
ATOM 1835 C CA . PHE A 1 228 ? -5.086 22.344 14.055 1 30.83 228 PHE A CA 1
ATOM 1836 C C . PHE A 1 228 ? -4.336 23.531 14.641 1 30.83 228 PHE A C 1
ATOM 1838 O O . PHE A 1 228 ? -4.312 24.625 14.055 1 30.83 228 PHE A O 1
ATOM 1845 N N . GLY A 1 229 ? -4.086 23.406 15.961 1 29.48 229 GLY A N 1
ATOM 1846 C CA . GLY A 1 229 ? -3.582 24.516 16.766 1 29.48 229 GLY A CA 1
ATOM 1847 C C . GLY A 1 229 ? -2.191 24.953 16.359 1 29.48 229 GLY A C 1
ATOM 1848 O O . GLY A 1 229 ? -1.521 25.672 17.109 1 29.48 229 GLY A O 1
ATOM 1849 N N . GLY A 1 230 ? -1.55 24.391 15.523 1 28.81 230 GLY A N 1
ATOM 1850 C CA . GLY A 1 230 ? -0.331 25.172 15.383 1 28.81 230 GLY A CA 1
ATOM 1851 C C . GLY A 1 230 ? -0.589 26.656 15.211 1 28.81 230 GLY A C 1
ATOM 1852 O O . GLY A 1 230 ? 0.288 27.391 14.758 1 28.81 230 GLY A O 1
ATOM 1853 N N . PHE A 1 231 ? -1.965 27.062 15.258 1 26.81 231 PHE A N 1
ATOM 1854 C CA . PHE A 1 231 ? -1.954 28.5 15.117 1 26.81 231 PHE A CA 1
ATOM 1855 C C . PHE A 1 231 ? -1.466 29.172 16.406 1 26.81 231 PHE A C 1
ATOM 1857 O O . PHE A 1 231 ? -1.939 28.844 17.5 1 26.81 231 PHE A O 1
ATOM 1864 N N . PRO A 1 232 ? -0.289 29.766 16.531 1 24.78 232 PRO A N 1
ATOM 1865 C CA . PRO A 1 232 ? 0.366 30.391 17.688 1 24.78 232 PRO A CA 1
ATOM 1866 C C . PRO A 1 232 ? -0.616 31.125 18.594 1 24.78 232 PRO A C 1
ATOM 1868 O O . PRO A 1 232 ? -0.87 30.672 19.719 1 24.78 232 PRO A O 1
ATOM 1871 N N . GLU A 1 233 ? -0.435 32.531 18.797 1 25.64 233 GLU A N 1
ATOM 1872 C CA . GLU A 1 233 ? -0.319 33.562 19.844 1 25.64 233 GLU A CA 1
ATOM 1873 C C . GLU A 1 233 ? -1.694 34.031 20.312 1 25.64 233 GLU A C 1
ATOM 1875 O O . GLU A 1 233 ? -1.839 34.531 21.438 1 25.64 233 GLU A O 1
ATOM 1880 N N . ASN A 1 234 ? -2.725 34.25 19.547 1 24.67 234 ASN A N 1
ATOM 1881 C CA . ASN A 1 234 ? -3.652 35.281 20.031 1 24.67 234 ASN A CA 1
ATOM 1882 C C . ASN A 1 234 ? -4.551 34.719 21.141 1 24.67 234 ASN A C 1
ATOM 1884 O O . ASN A 1 234 ? -5.621 35.281 21.406 1 24.67 234 ASN A O 1
ATOM 1888 N N . LEU A 1 235 ? -4.336 33.5 21.672 1 25.98 235 LEU A N 1
ATOM 1889 C CA . LEU A 1 235 ? -5.23 33.156 22.781 1 25.98 235 LEU A CA 1
ATOM 1890 C C . LEU A 1 235 ? -4.844 33.906 24.047 1 25.98 235 LEU A C 1
ATOM 1892 O O . LEU A 1 235 ? -4.473 33.312 25.047 1 25.98 235 LEU A O 1
ATOM 1896 N N . GLN A 1 236 ? -4.145 35.031 24 1 23.42 236 GLN A N 1
ATOM 1897 C CA . GLN A 1 236 ? -3.869 35.781 25.234 1 23.42 236 GLN A CA 1
ATOM 1898 C C . GLN A 1 236 ? -5.16 36.188 25.922 1 23.42 236 GLN A C 1
ATOM 1900 O O . GLN A 1 236 ? -5.129 36.781 27.016 1 23.42 236 GLN A O 1
ATOM 1905 N N . LYS A 1 237 ? -6.254 36.312 25.297 1 25.77 237 LYS A N 1
ATOM 1906 C CA . LYS A 1 237 ? -7.238 36.969 26.156 1 25.77 237 LYS A CA 1
ATOM 1907 C C . LYS A 1 237 ? -7.738 36 27.234 1 25.77 237 LYS A C 1
ATOM 1909 O O . LYS A 1 237 ? -8.695 35.281 27.016 1 25.77 237 LYS A O 1
ATOM 1914 N N . ARG A 1 238 ? -6.859 35.375 28.031 1 25.45 238 ARG A N 1
ATOM 1915 C CA . ARG A 1 238 ? -7.047 34.438 29.125 1 25.45 238 ARG A CA 1
ATOM 1916 C C . ARG A 1 238 ? -7.766 35.094 30.297 1 25.45 238 ARG A C 1
ATOM 1918 O O . ARG A 1 238 ? -7.977 34.5 31.344 1 25.45 238 ARG A O 1
ATOM 1925 N N . ASP A 1 239 ? -7.738 36.344 30.5 1 24.05 239 ASP A N 1
ATOM 1926 C CA . ASP A 1 239 ? -7.875 36.781 31.891 1 24.05 239 ASP A CA 1
ATOM 1927 C C . ASP A 1 239 ? -9.242 36.375 32.438 1 24.05 239 ASP A C 1
ATOM 1929 O O . ASP A 1 239 ? -9.352 36 33.625 1 24.05 239 ASP A O 1
ATOM 1933 N N . ASN A 1 240 ? -10.328 36.75 31.844 1 23.31 240 ASN A N 1
ATOM 1934 C CA . ASN A 1 240 ? -11.5 36.969 32.688 1 23.31 240 ASN A CA 1
ATOM 1935 C C . ASN A 1 240 ? -12.203 35.656 33 1 23.31 240 ASN A C 1
ATOM 1937 O O . ASN A 1 240 ? -13.32 35.656 33.531 1 23.31 240 ASN A O 1
ATOM 1941 N N . TYR A 1 241 ? -11.891 34.562 32.281 1 22.23 241 TYR A N 1
ATOM 1942 C CA . TYR A 1 241 ? -12.805 33.469 32.562 1 22.23 241 TYR A CA 1
ATOM 1943 C C . TYR A 1 241 ? -12.43 32.781 33.875 1 22.23 241 TYR A C 1
ATOM 1945 O O . TYR A 1 241 ? -11.82 31.703 33.875 1 22.23 241 TYR A O 1
ATOM 1953 N N . ARG A 1 242 ? -11.797 33.5 34.812 1 22.09 242 ARG A N 1
ATO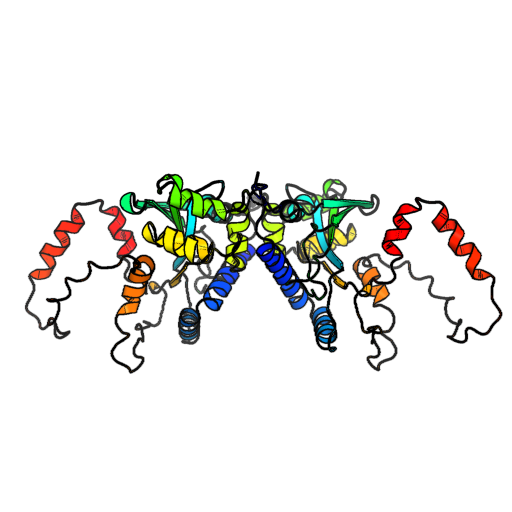M 1954 C CA . ARG A 1 242 ? -11.461 32.938 36.125 1 22.09 242 ARG A CA 1
ATOM 1955 C C . ARG A 1 242 ? -12.648 32.156 36.719 1 22.09 242 ARG A C 1
ATOM 1957 O O . ARG A 1 242 ? -12.484 31.062 37.219 1 22.09 242 ARG A O 1
ATOM 1964 N N . ASP A 1 243 ? -13.633 32.906 37.344 1 21.14 243 ASP A N 1
ATOM 1965 C CA . ASP A 1 243 ? -14.391 32.625 38.531 1 21.14 243 ASP A CA 1
ATOM 1966 C C . ASP A 1 243 ? -15.508 31.609 38.281 1 21.14 243 ASP A C 1
ATOM 1968 O O . ASP A 1 243 ? -16.281 31.281 39.156 1 21.14 243 ASP A O 1
ATOM 1972 N N . GLN A 1 244 ? -16.062 31.531 37.031 1 20.69 244 GLN A N 1
ATOM 1973 C CA . GLN A 1 244 ? -17.406 30.984 37.094 1 20.69 244 GLN A CA 1
ATOM 1974 C C . GLN A 1 244 ? -17.359 29.484 37.438 1 20.69 244 GLN A C 1
ATOM 1976 O O . GLN A 1 244 ? -16.844 28.688 36.625 1 20.69 244 GLN A O 1
ATOM 1981 N N . GLY A 1 245 ? -17.078 29.078 38.719 1 21.05 245 GLY A N 1
ATOM 1982 C CA . GLY A 1 245 ? -17.172 27.859 39.469 1 21.05 245 GLY A CA 1
ATOM 1983 C C . GLY A 1 245 ? -18.375 27 39.094 1 21.05 245 GLY A C 1
ATOM 1984 O O . GLY A 1 245 ? -19.328 27.484 38.5 1 21.05 245 GLY A O 1
ATOM 1985 N N . CYS A 1 246 ? -18.234 25.672 39.031 1 23.42 246 CYS A N 1
ATOM 1986 C CA . CYS A 1 246 ? -19.234 24.656 38.781 1 23.42 246 CYS A CA 1
ATOM 1987 C C . CYS A 1 246 ? -20.562 25 39.438 1 23.42 246 CYS A C 1
ATOM 1989 O O . CYS A 1 246 ? -21.562 24.297 39.281 1 23.42 246 CYS A O 1
ATOM 1991 N N . LEU A 1 247 ? -20.469 25.875 40.562 1 22.12 247 LEU A N 1
ATOM 1992 C CA . LEU A 1 247 ? -21.672 25.859 41.375 1 22.12 247 LEU A CA 1
ATOM 1993 C C . LEU A 1 247 ? -22.828 26.562 40.688 1 22.12 247 LEU A C 1
ATOM 1995 O O . LEU A 1 247 ? -22.844 27.797 40.594 1 22.12 247 LEU A O 1
ATOM 1999 N N . MET A 1 248 ? -23.094 26.391 39.375 1 22.34 248 MET A N 1
ATOM 2000 C CA . MET A 1 248 ? -24.188 27.219 38.844 1 22.34 248 MET A CA 1
ATOM 2001 C C . MET A 1 248 ? -25.422 27.094 39.75 1 22.34 248 MET A C 1
ATOM 2003 O O . MET A 1 248 ? -25.969 26.016 39.906 1 22.34 248 MET A O 1
ATOM 2007 N N . GLY A 1 249 ? -25.344 27.812 40.938 1 21.11 249 GLY A N 1
ATOM 2008 C CA . GLY A 1 249 ? -26.625 28.047 41.594 1 21.11 249 GLY A CA 1
ATOM 2009 C C . GLY A 1 249 ? -27.688 28.578 40.625 1 21.11 249 GLY A C 1
ATOM 2010 O O . GLY A 1 249 ? -27.359 29.016 39.531 1 21.11 249 GLY A O 1
ATOM 2011 N N . PRO A 1 250 ? -29.109 28.688 40.938 1 22.55 250 PRO A N 1
ATOM 2012 C CA . PRO A 1 250 ? -30.375 28.891 40.219 1 22.55 250 PRO A CA 1
ATOM 2013 C C . PRO A 1 250 ? -30.328 30.125 39.281 1 22.55 250 PRO A C 1
ATOM 2015 O O . PRO A 1 250 ? -31 30.156 38.25 1 22.55 250 PRO A O 1
ATOM 2018 N N . GLU A 1 251 ? -29.734 31.312 39.625 1 21.48 251 GLU A N 1
ATOM 2019 C CA . GLU A 1 251 ? -30.344 32.562 39.188 1 21.48 251 GLU A CA 1
ATOM 2020 C C . GLU A 1 251 ? -29.844 32.969 37.812 1 21.48 251 GLU A C 1
ATOM 2022 O O . GLU A 1 251 ? -30.422 33.844 37.188 1 21.48 251 GLU A O 1
ATOM 2027 N N . ASP A 1 252 ? -28.484 32.969 37.469 1 22.08 252 ASP A N 1
ATOM 2028 C CA . ASP A 1 252 ? -28.094 34 36.531 1 22.08 252 ASP A CA 1
ATOM 2029 C C . ASP A 1 252 ? -28.406 33.594 35.094 1 22.08 252 ASP A C 1
ATOM 2031 O O . ASP A 1 252 ? -27.719 32.75 34.531 1 22.08 252 ASP A O 1
ATOM 2035 N N . SER A 1 253 ? -29.688 33.688 34.406 1 22.91 253 SER A N 1
ATOM 2036 C CA . SER A 1 253 ? -30.516 33.438 33.25 1 22.91 253 SER A CA 1
ATOM 2037 C C . SER A 1 253 ? -29.922 34.125 32 1 22.91 253 SER A C 1
ATOM 2039 O O . SER A 1 253 ? -30.219 33.719 30.875 1 22.91 253 SER A O 1
ATOM 2041 N N . ARG A 1 254 ? -29.281 35.312 32.125 1 23.27 254 ARG A N 1
ATOM 2042 C CA . ARG A 1 254 ? -29.266 36.312 31.047 1 23.27 254 ARG A CA 1
ATOM 2043 C C . ARG A 1 254 ? -28.219 35.938 29.984 1 23.27 254 ARG A C 1
ATOM 2045 O O . ARG A 1 254 ? -28.25 36.469 28.875 1 23.27 254 ARG A O 1
ATOM 2052 N N . TRP A 1 255 ? -27.094 35.375 30.391 1 24.88 255 TRP A N 1
ATOM 2053 C CA . TRP A 1 255 ? -25.969 35.406 29.453 1 24.88 255 TRP A CA 1
ATOM 2054 C C . TRP A 1 255 ? -26.203 34.438 28.312 1 24.88 255 TRP A C 1
ATOM 2056 O O . TRP A 1 255 ? -25.359 34.281 27.422 1 24.88 255 TRP A O 1
ATOM 2066 N N . GLU A 1 256 ? -27.219 33.5 28.312 1 25.02 256 GLU A N 1
ATOM 2067 C CA . GLU A 1 256 ? -27.5 32.562 27.234 1 25.02 256 GLU A CA 1
ATOM 2068 C C . GLU A 1 256 ? -27.781 33.281 25.922 1 25.02 256 GLU A C 1
ATOM 2070 O O . GLU A 1 256 ? -27.641 32.688 24.844 1 25.02 256 GLU A O 1
ATOM 2075 N N . GLU A 1 257 ? -28.312 34.531 25.922 1 25.58 257 GLU A N 1
ATOM 2076 C CA . GLU A 1 257 ? -28.938 35.062 24.734 1 25.58 257 GLU A CA 1
ATOM 2077 C C . GLU A 1 257 ? -27.906 35.594 23.75 1 25.58 257 GLU A C 1
ATOM 2079 O O . GLU A 1 257 ? -28.047 35.469 22.531 1 25.58 257 GLU A O 1
ATOM 2084 N N . GLU A 1 258 ? -26.906 36.406 24.203 1 25.45 258 GLU A N 1
ATOM 2085 C CA . GLU A 1 258 ? -26.203 37.25 23.25 1 25.45 258 GLU A CA 1
ATOM 2086 C C . GLU A 1 258 ? -25.172 36.469 22.469 1 25.45 258 GLU A C 1
ATOM 2088 O O . GLU A 1 258 ? -24.844 36.812 21.328 1 25.45 258 GLU A O 1
ATOM 2093 N N . SER A 1 259 ? -24.453 35.531 23.094 1 25.59 259 SER A N 1
ATOM 2094 C CA . SER A 1 259 ? -23.406 34.875 22.344 1 25.59 259 SER A CA 1
ATOM 2095 C C . SER A 1 259 ? -23.984 34.031 21.203 1 25.59 259 SER A C 1
ATOM 2097 O O . SER A 1 259 ? -23.234 33.562 20.344 1 25.59 259 SER A O 1
ATOM 2099 N N . GLN A 1 260 ? -25.266 33.594 21.234 1 25.17 260 GLN A N 1
ATOM 2100 C CA . GLN A 1 260 ? -25.938 32.875 20.172 1 25.17 260 GLN A CA 1
ATOM 2101 C C . GLN A 1 260 ? -26.109 33.75 18.938 1 25.17 260 GLN A C 1
ATOM 2103 O O . GLN A 1 260 ? -26.453 33.25 17.859 1 25.17 260 GLN A O 1
ATOM 2108 N N . SER A 1 261 ? -26.188 35.062 19.062 1 26.27 261 SER A N 1
ATOM 2109 C CA . SER A 1 261 ? -26.609 35.875 17.922 1 26.27 261 SER A CA 1
ATOM 2110 C C . SER A 1 261 ? -25.5 36.031 16.891 1 26.27 261 SER A C 1
ATOM 2112 O O . SER A 1 261 ? -25.781 36.25 15.711 1 26.27 261 SER A O 1
ATOM 2114 N N . ARG A 1 262 ? -24.25 36.25 17.312 1 25.91 262 ARG A N 1
ATOM 2115 C CA . ARG A 1 262 ? -23.344 36.656 16.25 1 25.91 262 ARG A CA 1
ATOM 2116 C C . ARG A 1 262 ? -23 35.469 15.352 1 25.91 262 ARG A C 1
ATOM 2118 O O . ARG A 1 262 ? -22.594 35.656 14.195 1 25.91 262 ARG A O 1
ATOM 2125 N N . PHE A 1 263 ? -22.75 34.281 15.914 1 26.52 263 PHE A N 1
ATOM 2126 C CA . PHE A 1 263 ? -22.469 33.188 15.008 1 26.52 263 PHE A CA 1
ATOM 2127 C C . PHE A 1 263 ? -23.672 32.875 14.125 1 26.52 263 PHE A C 1
ATOM 2129 O O . PHE A 1 263 ? -23.625 31.969 13.289 1 26.52 263 PHE A O 1
ATOM 2136 N N . ARG A 1 264 ? -24.922 33.312 14.406 1 26.47 264 ARG A N 1
ATOM 2137 C CA . ARG A 1 264 ? -26.125 33.094 13.609 1 26.47 264 ARG A CA 1
ATOM 2138 C C . ARG A 1 264 ? -26.016 33.75 12.234 1 26.47 264 ARG A C 1
ATOM 2140 O O . ARG A 1 264 ? -26.875 33.562 11.383 1 26.47 264 ARG A O 1
ATOM 2147 N N . GLN A 1 265 ? -25.375 34.844 12.141 1 26.25 265 GLN A N 1
ATOM 2148 C CA . GLN A 1 265 ? -25.578 35.438 10.82 1 26.25 265 GLN A CA 1
ATOM 2149 C C . GLN A 1 265 ? -24.812 34.688 9.75 1 26.25 265 GLN A C 1
ATOM 2151 O O . GLN A 1 265 ? -25 34.906 8.555 1 26.25 265 GLN A O 1
ATOM 2156 N N . THR A 1 266 ? -23.562 34.219 10.031 1 25.91 266 THR A N 1
ATOM 2157 C CA . THR A 1 266 ? -23.047 33.656 8.805 1 25.91 266 THR A CA 1
ATOM 2158 C C . THR A 1 266 ? -23.703 32.312 8.523 1 25.91 266 THR A C 1
ATOM 2160 O O . THR A 1 266 ? -24.391 31.75 9.383 1 25.91 266 THR A O 1
ATOM 2163 N N . ASP A 1 267 ? -23.25 31.359 7.414 1 24.5 267 ASP A N 1
ATOM 2164 C CA . ASP A 1 267 ? -24.109 30.344 6.832 1 24.5 267 ASP A CA 1
ATOM 2165 C C . ASP A 1 267 ? -24.469 29.281 7.867 1 24.5 267 ASP A C 1
ATOM 2167 O O . ASP A 1 267 ? -23.609 28.797 8.602 1 24.5 267 ASP A O 1
ATOM 2171 N N . PRO A 1 268 ? -25.781 29.078 8.297 1 26.14 268 PRO A N 1
ATOM 2172 C CA . PRO A 1 268 ? -26.422 28.109 9.203 1 26.14 268 PRO A CA 1
ATOM 2173 C C . PRO A 1 268 ? -25.859 26.703 9.039 1 26.14 268 PRO A C 1
ATOM 2175 O O . PRO A 1 268 ? -26.047 25.859 9.914 1 26.14 268 PRO A O 1
ATOM 2178 N N . GLU A 1 269 ? -25.391 26.406 7.855 1 26.77 269 GLU A N 1
ATOM 2179 C CA . GLU A 1 269 ? -25.203 24.984 7.562 1 26.77 269 GLU A CA 1
ATOM 2180 C C . GLU A 1 269 ? -23.953 24.438 8.234 1 26.77 269 GLU A C 1
ATOM 2182 O O . GLU A 1 269 ? -23.828 23.219 8.438 1 26.77 269 GLU A O 1
ATOM 2187 N N . LEU A 1 270 ? -22.922 25.234 8.375 1 26.25 270 LEU A N 1
ATOM 2188 C CA . LEU A 1 270 ? -21.703 24.672 8.938 1 26.25 270 LEU A CA 1
ATOM 2189 C C . LEU A 1 270 ? -21.859 24.375 10.43 1 26.25 270 LEU A C 1
ATOM 2191 O O . LEU A 1 270 ? -20.969 23.797 11.055 1 26.25 270 LEU A O 1
ATOM 2195 N N . SER A 1 271 ? -22.797 25.016 11.156 1 25.8 271 SER A N 1
ATOM 2196 C CA . SER A 1 271 ? -22.969 24.828 12.594 1 25.8 271 SER A CA 1
ATOM 2197 C C . SER A 1 271 ? -23.281 23.375 12.922 1 25.8 271 SER A C 1
ATOM 2199 O O . SER A 1 271 ? -23.062 22.938 14.055 1 25.8 271 SER A O 1
ATOM 2201 N N . GLU A 1 272 ? -23.969 22.75 12 1 26.88 272 GLU A N 1
ATOM 2202 C CA . GLU A 1 272 ? -24.359 21.375 12.312 1 26.88 272 GLU A CA 1
ATOM 2203 C C . GLU A 1 272 ? -23.156 20.453 12.359 1 26.88 272 GLU A C 1
ATOM 2205 O O . GLU A 1 272 ? -23.234 19.344 12.906 1 26.88 272 GLU A O 1
ATOM 2210 N N . LEU A 1 273 ? -22.109 20.844 11.641 1 25.53 273 LEU A N 1
ATOM 2211 C CA . LEU A 1 273 ? -21.031 19.859 11.594 1 25.53 273 LEU A CA 1
ATOM 2212 C C . LEU A 1 273 ? -20.297 19.781 12.922 1 25.53 273 LEU A C 1
ATOM 2214 O O . LEU A 1 273 ? -19.875 18.703 13.344 1 25.53 273 LEU A O 1
ATOM 2218 N N . CYS A 1 274 ? -19.781 20.969 13.406 1 26.75 274 CYS A N 1
ATOM 2219 C CA . CYS A 1 274 ? -18.938 20.953 14.602 1 26.75 274 CYS A CA 1
ATOM 2220 C C . CYS A 1 274 ? -19.781 20.812 15.859 1 26.75 274 CYS A C 1
ATOM 2222 O O . CYS A 1 274 ? -19.234 20.766 16.969 1 26.75 274 CYS A O 1
ATOM 2224 N N . ASP A 1 275 ? -21.062 21.062 15.805 1 25.11 275 ASP A N 1
ATOM 2225 C CA . ASP A 1 275 ? -21.75 21.078 17.094 1 25.11 275 ASP A CA 1
ATOM 2226 C C . ASP A 1 275 ? -21.75 19.703 17.734 1 25.11 275 ASP A C 1
ATOM 2228 O O . ASP A 1 275 ? -22.391 19.484 18.766 1 25.11 275 ASP A O 1
ATOM 2232 N N . HIS A 1 276 ? -21.453 18.703 16.797 1 23.89 276 HIS A N 1
ATOM 2233 C CA . HIS A 1 276 ? -21.672 17.516 17.609 1 23.89 276 HIS A CA 1
ATOM 2234 C C . HIS A 1 276 ? -20.547 17.344 18.625 1 23.89 276 HIS A C 1
ATOM 2236 O O . HIS A 1 276 ? -19.359 17.516 18.297 1 23.89 276 HIS A O 1
ATOM 2242 N N . GLU A 1 277 ? -20.688 17.484 19.922 1 25.39 277 GLU A N 1
ATOM 2243 C CA . GLU A 1 277 ? -19.969 17.312 21.172 1 25.39 277 GLU A CA 1
ATOM 2244 C C . GLU A 1 277 ? -19.031 16.094 21.125 1 25.39 277 GLU A C 1
ATOM 2246 O O . GLU A 1 277 ? -18.359 15.781 22.094 1 25.39 277 GLU A O 1
ATOM 2251 N N . SER A 1 278 ? -19.141 15.25 20.047 1 24.42 278 SER A N 1
ATOM 2252 C CA . SER A 1 278 ? -18.516 13.945 20.203 1 24.42 278 SER A CA 1
ATOM 2253 C C . SER A 1 278 ? -17.031 13.992 19.859 1 24.42 278 SER A C 1
ATOM 2255 O O . SER A 1 278 ? -16.391 12.953 19.719 1 24.42 278 SER A O 1
ATOM 2257 N N . CYS A 1 279 ? -16.5 15.117 19.438 1 23.58 279 CYS A N 1
ATOM 2258 C CA . CYS A 1 279 ? -15.086 15.094 19.109 1 23.58 279 CYS A CA 1
ATOM 2259 C C . CYS A 1 279 ? -14.227 14.977 20.359 1 23.58 279 CYS A C 1
ATOM 2261 O O . CYS A 1 279 ? -14.258 15.852 21.219 1 23.58 279 CYS A O 1
ATOM 2263 N N . VAL A 1 280 ? -14.117 13.836 21.016 1 23.23 280 VAL A N 1
ATOM 2264 C CA . VAL A 1 280 ? -13.148 13.648 22.094 1 23.23 280 VAL A CA 1
ATOM 2265 C C . VAL A 1 280 ? -11.734 13.617 21.516 1 23.23 280 VAL A C 1
ATOM 2267 O O . VAL A 1 280 ? -11.492 12.992 20.469 1 23.23 280 VAL A O 1
ATOM 2270 N N . MET B 1 1 ? 35.625 27.453 -14.117 1 23.73 1 MET B N 1
ATOM 2271 C CA . MET B 1 1 ? 34.344 27.141 -14.727 1 23.73 1 MET B CA 1
ATOM 2272 C C . MET B 1 1 ? 33.688 25.953 -14.031 1 23.73 1 MET B C 1
ATOM 2274 O O . MET B 1 1 ? 34.156 24.828 -14.148 1 23.73 1 MET B O 1
ATOM 2278 N N . GLY B 1 2 ? 33.312 26.078 -12.758 1 26.3 2 GLY B N 1
ATOM 2279 C CA . GLY B 1 2 ? 32.906 25.094 -11.766 1 26.3 2 GLY B CA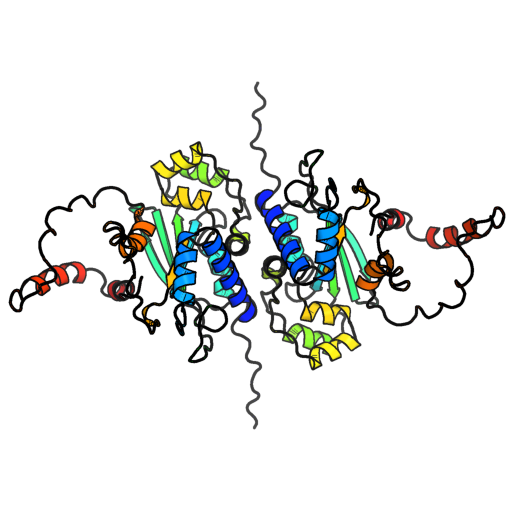 1
ATOM 2280 C C . GLY B 1 2 ? 31.75 24.25 -12.211 1 26.3 2 GLY B C 1
ATOM 2281 O O . GLY B 1 2 ? 30.797 24.75 -12.82 1 26.3 2 GLY B O 1
ATOM 2282 N N . THR B 1 3 ? 32 23 -12.625 1 28.95 3 THR B N 1
ATOM 2283 C CA . THR B 1 3 ? 31.031 22.031 -13.102 1 28.95 3 THR B CA 1
ATOM 2284 C C . THR B 1 3 ? 29.781 22.047 -12.234 1 28.95 3 THR B C 1
ATOM 2286 O O . THR B 1 3 ? 29.844 21.828 -11.023 1 28.95 3 THR B O 1
ATOM 2289 N N . LEU B 1 4 ? 28.828 22.938 -12.492 1 30.7 4 LEU B N 1
ATOM 2290 C CA . LEU B 1 4 ? 27.516 23 -11.883 1 30.7 4 LEU B CA 1
ATOM 2291 C C . LEU B 1 4 ? 26.922 21.594 -11.711 1 30.7 4 LEU B C 1
ATOM 2293 O O . LEU B 1 4 ? 26.766 20.859 -12.688 1 30.7 4 LEU B O 1
ATOM 2297 N N . ASP B 1 5 ? 27.312 20.953 -10.664 1 32.34 5 ASP B N 1
ATOM 2298 C CA . ASP B 1 5 ? 26.703 19.688 -10.25 1 32.34 5 ASP B CA 1
ATOM 2299 C C . ASP B 1 5 ? 25.203 19.656 -10.562 1 32.34 5 ASP B C 1
ATOM 2301 O O . ASP B 1 5 ? 24.453 20.484 -10.031 1 32.34 5 ASP B O 1
ATOM 2305 N N . LEU B 1 6 ? 24.797 19.531 -11.758 1 34.47 6 LEU B N 1
ATOM 2306 C CA . LEU B 1 6 ? 23.422 19.328 -12.172 1 34.47 6 LEU B CA 1
ATOM 2307 C C . LEU B 1 6 ? 22.641 18.547 -11.117 1 34.47 6 LEU B C 1
ATOM 2309 O O . LEU B 1 6 ? 23.188 17.641 -10.484 1 34.47 6 LEU B O 1
ATOM 2313 N N . PRO B 1 7 ? 21.703 19.203 -10.508 1 37.34 7 PRO B N 1
ATOM 2314 C CA . PRO B 1 7 ? 20.891 18.484 -9.516 1 37.34 7 PRO B CA 1
ATOM 2315 C C . PRO B 1 7 ? 20.625 17.031 -9.906 1 37.34 7 PRO B C 1
ATOM 2317 O O . PRO B 1 7 ? 20.438 16.734 -11.086 1 37.34 7 PRO B O 1
ATOM 2320 N N . HIS B 1 8 ? 21.344 16.031 -9.516 1 38.34 8 HIS B N 1
ATOM 2321 C CA . HIS B 1 8 ? 21.125 14.602 -9.664 1 38.34 8 HIS B CA 1
ATOM 2322 C C . HIS B 1 8 ? 19.641 14.281 -9.758 1 38.34 8 HIS B C 1
ATOM 2324 O O . HIS B 1 8 ? 18.906 14.398 -8.773 1 38.34 8 HIS B O 1
ATOM 2330 N N . VAL B 1 9 ? 18.922 14.688 -10.758 1 44.84 9 VAL B N 1
ATOM 2331 C CA . VAL B 1 9 ? 17.578 14.188 -11.039 1 44.84 9 VAL B CA 1
ATOM 2332 C C . VAL B 1 9 ? 17.469 12.734 -10.57 1 44.84 9 VAL B C 1
ATOM 2334 O O . VAL B 1 9 ? 18.219 11.875 -11.023 1 44.84 9 VAL B O 1
ATOM 2337 N N . SER B 1 10 ? 17.141 12.484 -9.383 1 55.31 10 SER B N 1
ATOM 2338 C CA . SER B 1 10 ? 16.969 11.141 -8.859 1 55.31 10 SER B CA 1
ATOM 2339 C C . SER B 1 10 ? 16.266 10.234 -9.859 1 55.31 10 SER B C 1
ATOM 2341 O O . SER B 1 10 ? 15.32 10.664 -10.531 1 55.31 10 SER B O 1
ATOM 2343 N N . LEU B 1 11 ? 16.891 9.281 -10.5 1 64.25 11 LEU B N 1
ATOM 2344 C CA . LEU B 1 11 ? 16.5 8.188 -11.375 1 64.25 11 LEU B CA 1
ATOM 2345 C C . LEU B 1 11 ? 15.18 7.574 -10.93 1 64.25 11 LEU B C 1
ATOM 2347 O O . LEU B 1 11 ? 14.461 6.977 -11.734 1 64.25 11 LEU B O 1
ATOM 2351 N N . PHE B 1 12 ? 14.711 7.957 -9.75 1 83.69 12 PHE B N 1
ATOM 2352 C CA . PHE B 1 12 ? 13.5 7.305 -9.25 1 83.69 12 PHE B CA 1
ATOM 2353 C C . PHE B 1 12 ? 12.305 8.242 -9.359 1 83.69 12 PHE B C 1
ATOM 2355 O O . PHE B 1 12 ? 12.148 9.156 -8.547 1 83.69 12 PHE B O 1
ATOM 2362 N N . LYS B 1 13 ? 11.5 8.055 -10.336 1 87.06 13 LYS B N 1
ATOM 2363 C CA . LYS B 1 13 ? 10.32 8.875 -10.57 1 87.06 13 LYS B CA 1
ATOM 2364 C C . LYS B 1 13 ? 9.219 8.57 -9.555 1 87.06 13 LYS B C 1
ATOM 2366 O O . LYS B 1 13 ? 8.398 9.43 -9.234 1 87.06 13 LYS B O 1
ATOM 2371 N N . GLY B 1 14 ? 9.281 7.355 -9.062 1 87.75 14 GLY B N 1
ATOM 2372 C CA . GLY B 1 14 ? 8.203 6.891 -8.211 1 87.75 14 GLY B CA 1
ATOM 2373 C C . GLY B 1 14 ? 8.344 7.348 -6.77 1 87.75 14 GLY B C 1
ATOM 2374 O O . GLY B 1 14 ? 7.348 7.473 -6.051 1 87.75 14 GLY B O 1
ATOM 2375 N N . GLY B 1 15 ? 9.5 7.559 -6.324 1 91.44 15 GLY B N 1
ATOM 2376 C CA . GLY B 1 15 ? 9.797 7.898 -4.945 1 91.44 15 GLY B CA 1
ATOM 2377 C C . GLY B 1 15 ? 11.25 7.676 -4.574 1 91.44 15 GLY B C 1
ATOM 2378 O O . GLY B 1 15 ? 12.086 7.422 -5.445 1 91.44 15 GLY B O 1
ATOM 2379 N N . SER B 1 16 ? 11.5 7.867 -3.338 1 92.31 16 SER B N 1
ATOM 2380 C CA . SER B 1 16 ? 12.859 7.68 -2.848 1 92.31 16 SER B CA 1
ATOM 2381 C C . SER B 1 16 ? 13.227 6.199 -2.803 1 92.31 16 SER B C 1
ATOM 2383 O O . SER B 1 16 ? 12.352 5.336 -2.77 1 92.31 16 SER B O 1
ATOM 2385 N N . GLU B 1 17 ? 14.477 5.945 -2.828 1 93.19 17 GLU B N 1
ATOM 2386 C CA . GLU B 1 17 ? 14.953 4.582 -2.646 1 93.19 17 GLU B CA 1
ATOM 2387 C C . GLU B 1 17 ? 14.508 4.016 -1.3 1 93.19 17 GLU B C 1
ATOM 2389 O O . GLU B 1 17 ? 14.172 2.832 -1.198 1 93.19 17 GLU B O 1
ATOM 2394 N N . THR B 1 18 ? 14.547 4.836 -0.267 1 93.81 18 THR B N 1
ATOM 2395 C CA . THR B 1 18 ? 14.125 4.418 1.066 1 93.81 18 THR B CA 1
ATOM 2396 C C . THR B 1 18 ? 12.688 3.928 1.05 1 93.81 18 THR B C 1
ATOM 2398 O O . THR B 1 18 ? 12.359 2.93 1.694 1 93.81 18 THR B O 1
ATOM 2401 N N . PHE B 1 19 ? 11.891 4.633 0.318 1 96.5 19 PHE B N 1
ATOM 2402 C CA . PHE B 1 19 ? 10.492 4.219 0.209 1 96.5 19 PHE B CA 1
ATOM 2403 C C . PHE B 1 19 ? 10.383 2.855 -0.463 1 96.5 19 PHE B C 1
ATOM 2405 O O . PHE B 1 19 ? 9.672 1.974 0.019 1 96.5 19 PHE B O 1
ATOM 2412 N N . LEU B 1 20 ? 11.047 2.68 -1.592 1 96.62 20 LEU B N 1
ATOM 2413 C CA . LEU B 1 20 ? 11.055 1.402 -2.295 1 96.62 20 LEU B CA 1
ATOM 2414 C C . LEU B 1 20 ? 11.5 0.275 -1.37 1 96.62 20 LEU B C 1
ATOM 2416 O O . LEU B 1 20 ? 10.867 -0.781 -1.322 1 96.62 20 LEU B O 1
ATOM 2420 N N . ARG B 1 21 ? 12.555 0.49 -0.618 1 95.81 21 ARG B N 1
ATOM 2421 C CA . ARG B 1 21 ? 13.094 -0.516 0.292 1 95.81 21 ARG B CA 1
ATOM 2422 C C . ARG B 1 21 ? 12.094 -0.853 1.391 1 95.81 21 ARG B C 1
ATOM 2424 O O . ARG B 1 21 ? 11.961 -2.014 1.783 1 95.81 21 ARG B O 1
ATOM 2431 N N . ASN B 1 22 ? 11.383 0.153 1.852 1 96.88 22 ASN B N 1
ATOM 2432 C CA . ASN B 1 22 ? 10.336 -0.085 2.844 1 96.88 22 ASN B CA 1
ATOM 2433 C C . ASN B 1 22 ? 9.219 -0.949 2.279 1 96.88 22 ASN B C 1
ATOM 2435 O O . ASN B 1 22 ? 8.648 -1.783 2.988 1 96.88 22 ASN B O 1
ATOM 2439 N N . VAL B 1 23 ? 8.859 -0.708 1.055 1 97.88 23 VAL B N 1
ATOM 2440 C CA . VAL B 1 23 ? 7.852 -1.522 0.393 1 97.88 23 VAL B CA 1
ATOM 2441 C C . VAL B 1 23 ? 8.297 -2.982 0.362 1 97.88 23 VAL B C 1
ATOM 2443 O O . VAL B 1 23 ? 7.551 -3.877 0.76 1 97.88 23 VAL B O 1
ATOM 2446 N N . PHE B 1 24 ? 9.562 -3.223 -0.025 1 97 24 PHE B N 1
ATOM 2447 C CA . PHE B 1 24 ? 10.094 -4.578 -0.071 1 97 24 PHE B CA 1
ATOM 2448 C C . PHE B 1 24 ? 10.086 -5.211 1.315 1 97 24 PHE B C 1
ATOM 2450 O O . PHE B 1 24 ? 9.742 -6.383 1.467 1 97 24 PHE B O 1
ATOM 2457 N N . GLU B 1 25 ? 10.469 -4.449 2.273 1 96.56 25 GLU B N 1
ATOM 2458 C CA . GLU B 1 25 ? 10.516 -4.961 3.639 1 96.56 25 GLU B CA 1
ATOM 2459 C C . GLU B 1 25 ? 9.133 -5.418 4.105 1 96.56 25 GLU B C 1
ATOM 2461 O O . GLU B 1 25 ? 9.008 -6.441 4.785 1 96.56 25 GLU B O 1
ATOM 2466 N N . ASN B 1 26 ? 8.18 -4.688 3.74 1 97.12 26 ASN B N 1
ATOM 2467 C CA . ASN B 1 26 ? 6.84 -5.051 4.188 1 9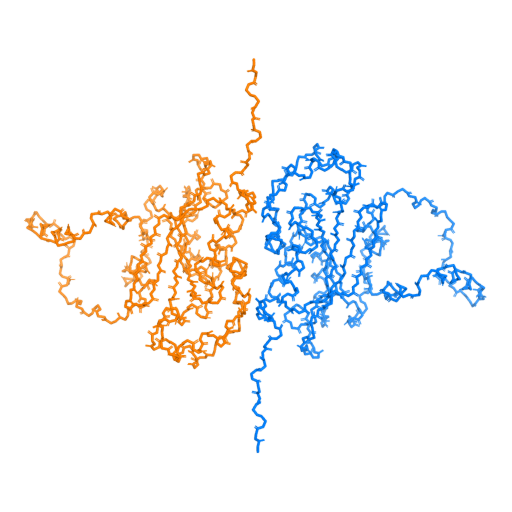7.12 26 ASN B CA 1
ATOM 2468 C C . ASN B 1 26 ? 6.277 -6.219 3.383 1 97.12 26 ASN B C 1
ATOM 2470 O O . ASN B 1 26 ? 5.527 -7.043 3.914 1 97.12 26 ASN B O 1
ATOM 2474 N N . ILE B 1 27 ? 6.621 -6.285 2.131 1 97.44 27 ILE B N 1
ATOM 2475 C CA . ILE B 1 27 ? 6.266 -7.469 1.354 1 97.44 27 ILE B CA 1
ATOM 2476 C C . ILE B 1 27 ? 6.891 -8.711 1.985 1 97.44 27 ILE B C 1
ATOM 2478 O O . ILE B 1 27 ? 6.219 -9.727 2.162 1 97.44 27 ILE B O 1
ATOM 2482 N N . LEU B 1 28 ? 8.172 -8.594 2.35 1 94.88 28 LEU B N 1
ATOM 2483 C CA . LEU B 1 28 ? 8.867 -9.703 2.992 1 94.88 28 LEU B CA 1
ATOM 2484 C C . LEU B 1 28 ? 8.211 -10.062 4.316 1 94.88 28 LEU B C 1
ATOM 2486 O O . LEU B 1 28 ? 7.977 -11.242 4.602 1 94.88 28 LEU B O 1
ATOM 2490 N N . LYS B 1 29 ? 7.906 -9.094 5.121 1 95.31 29 LYS B N 1
ATOM 2491 C CA . LYS B 1 29 ? 7.258 -9.32 6.406 1 95.31 29 LYS B CA 1
ATOM 2492 C C . LYS B 1 29 ? 5.945 -10.086 6.234 1 95.31 29 LYS B C 1
ATOM 2494 O O . LYS B 1 29 ? 5.652 -11.008 6.992 1 95.31 29 LYS B O 1
ATOM 2499 N N . THR B 1 30 ? 5.184 -9.664 5.309 1 95.44 30 THR B N 1
ATOM 2500 C CA . THR B 1 30 ? 3.916 -10.32 5.016 1 95.44 30 THR B CA 1
ATOM 2501 C C . THR B 1 30 ? 4.137 -11.773 4.594 1 95.44 30 THR B C 1
ATOM 2503 O O . THR B 1 30 ? 3.447 -12.672 5.07 1 95.44 30 THR B O 1
ATOM 2506 N N . TYR B 1 31 ? 5.094 -12 3.754 1 93.81 31 TYR B N 1
ATOM 2507 C CA . TYR B 1 31 ? 5.41 -13.352 3.303 1 93.81 31 TYR B CA 1
ATOM 2508 C C . TYR B 1 31 ? 5.789 -14.25 4.477 1 93.81 31 TYR B C 1
ATOM 2510 O O . TYR B 1 31 ? 5.301 -15.375 4.59 1 93.81 31 TYR B O 1
ATOM 2518 N N . LEU B 1 32 ? 6.637 -13.688 5.293 1 91.12 32 LEU B N 1
ATOM 2519 C CA . LEU B 1 32 ? 7.109 -14.469 6.434 1 91.12 32 LEU B CA 1
ATOM 2520 C C . LEU B 1 32 ? 5.977 -14.742 7.414 1 91.12 32 LEU B C 1
ATOM 2522 O O . LEU B 1 32 ? 5.914 -15.812 8.016 1 91.12 32 LEU B O 1
ATOM 2526 N N . ARG B 1 33 ? 5.129 -13.828 7.551 1 93.31 33 ARG B N 1
ATOM 2527 C CA . ARG B 1 33 ? 3.979 -14.016 8.43 1 93.31 33 ARG B CA 1
ATOM 2528 C C . ARG B 1 33 ? 3.062 -15.117 7.906 1 93.31 33 ARG B C 1
ATOM 2530 O O . ARG B 1 33 ? 2.518 -15.906 8.68 1 93.31 33 ARG B O 1
ATOM 2537 N N . LYS B 1 34 ? 2.93 -15.25 6.684 1 90.25 34 LYS B N 1
ATOM 2538 C CA . LYS B 1 34 ? 2.004 -16.188 6.066 1 90.25 34 LYS B CA 1
ATOM 2539 C C . LYS B 1 34 ? 2.648 -17.562 5.891 1 90.25 34 LYS B C 1
ATOM 2541 O O . LYS B 1 34 ? 1.96 -18.547 5.617 1 90.25 34 LYS B O 1
ATOM 2546 N N . ASN B 1 35 ? 3.955 -17.578 6.004 1 86.94 35 ASN B N 1
ATOM 2547 C CA . ASN B 1 35 ? 4.715 -18.812 5.836 1 86.94 35 ASN B CA 1
ATOM 2548 C C . ASN B 1 35 ? 5.629 -19.078 7.031 1 86.94 35 ASN B C 1
ATOM 2550 O O . ASN B 1 35 ? 6.824 -18.781 6.977 1 86.94 35 ASN B O 1
ATOM 2554 N N . PRO B 1 36 ? 5.109 -19.797 8.031 1 85.06 36 PRO B N 1
ATOM 2555 C CA . PRO B 1 36 ? 5.867 -19.969 9.273 1 85.06 36 PRO B CA 1
ATOM 2556 C C . PRO B 1 36 ? 7.152 -20.766 9.07 1 85.06 36 PRO B C 1
ATOM 2558 O O . PRO B 1 36 ? 8.156 -20.516 9.742 1 85.06 36 PRO B O 1
ATOM 2561 N N . THR B 1 37 ? 7.09 -21.75 8.211 1 80.12 37 THR B N 1
ATOM 2562 C CA . THR B 1 37 ? 8.297 -22.516 7.922 1 80.12 37 THR B CA 1
ATOM 2563 C C . THR B 1 37 ? 9.375 -21.625 7.324 1 80.12 37 THR B C 1
ATOM 2565 O O . THR B 1 37 ? 10.531 -21.672 7.746 1 80.12 37 THR B O 1
ATOM 2568 N N . ALA B 1 38 ? 8.992 -20.844 6.383 1 80.31 38 ALA B N 1
ATOM 2569 C CA . ALA B 1 38 ? 9.93 -19.891 5.793 1 80.31 38 ALA B CA 1
ATOM 2570 C C . ALA B 1 38 ? 10.469 -18.922 6.844 1 80.31 38 ALA B C 1
ATOM 2572 O O . ALA B 1 38 ? 11.648 -18.578 6.828 1 80.31 38 ALA B O 1
ATOM 2573 N N . LYS B 1 39 ? 9.672 -18.516 7.746 1 86.94 39 LYS B N 1
ATOM 2574 C CA . LYS B 1 39 ? 10.078 -17.609 8.805 1 86.94 39 LYS B CA 1
ATOM 2575 C C . LYS B 1 39 ? 11.141 -18.234 9.703 1 86.94 39 LYS B C 1
ATOM 2577 O O . LYS B 1 39 ? 12.133 -17.578 10.047 1 86.94 39 LYS B O 1
ATOM 2582 N N . THR B 1 40 ? 10.883 -19.453 10.008 1 81.5 40 THR B N 1
ATOM 2583 C CA . THR B 1 40 ? 11.828 -20.156 10.867 1 81.5 40 THR B CA 1
ATOM 2584 C C . THR B 1 40 ? 13.203 -20.25 10.203 1 81.5 40 THR B C 1
ATOM 2586 O O . THR B 1 40 ? 14.219 -19.984 10.836 1 81.5 40 THR B O 1
ATOM 2589 N N . ILE B 1 41 ? 13.188 -20.594 8.945 1 75.19 41 ILE B N 1
ATOM 2590 C CA . ILE B 1 41 ? 14.43 -20.703 8.188 1 75.19 41 ILE B CA 1
ATOM 2591 C C . ILE B 1 41 ? 15.094 -19.328 8.109 1 75.19 41 ILE B C 1
ATOM 2593 O O . ILE B 1 41 ? 16.312 -19.203 8.297 1 75.19 41 ILE B O 1
ATOM 2597 N N . TRP B 1 42 ? 14.312 -18.328 7.871 1 81.19 42 TRP B N 1
ATOM 2598 C CA . TRP B 1 42 ? 14.797 -16.953 7.789 1 81.19 42 TRP B CA 1
ATOM 2599 C C . TRP B 1 42 ? 15.445 -16.531 9.102 1 81.19 42 TRP B C 1
ATOM 2601 O O . TRP B 1 42 ? 16.531 -15.953 9.094 1 81.19 42 TRP B O 1
ATOM 2611 N N . GLU B 1 43 ? 14.828 -16.828 10.18 1 82.31 43 GLU B N 1
ATOM 2612 C CA . GLU B 1 43 ? 15.352 -16.484 11.5 1 82.31 43 GLU B CA 1
ATOM 2613 C C . GLU B 1 43 ? 16.656 -17.234 11.789 1 82.31 43 GLU B C 1
ATOM 2615 O O . GLU B 1 43 ? 17.562 -16.688 12.398 1 82.31 43 GLU B O 1
ATOM 2620 N N . LEU B 1 44 ? 16.703 -18.422 11.383 1 74.75 44 LEU B N 1
ATOM 2621 C CA . LEU B 1 44 ? 17.906 -19.234 11.57 1 74.75 44 LEU B CA 1
ATOM 2622 C C . LEU B 1 44 ? 19.078 -18.656 10.781 1 74.75 44 LEU B C 1
ATOM 2624 O O . LEU B 1 44 ? 20.188 -18.547 11.305 1 74.75 44 LEU B O 1
ATOM 2628 N N . VAL B 1 45 ? 18.812 -18.281 9.602 1 72.62 45 VAL B N 1
ATOM 2629 C CA . VAL B 1 45 ? 19.844 -17.719 8.758 1 72.62 45 VAL B CA 1
ATOM 2630 C C . VAL B 1 45 ? 20.328 -16.391 9.344 1 72.62 45 VAL B C 1
ATOM 2632 O O . VAL B 1 45 ? 21.531 -16.094 9.344 1 72.62 45 VAL B O 1
ATOM 2635 N N . GLN B 1 46 ? 19.406 -15.625 9.883 1 75.44 46 GLN B N 1
ATOM 2636 C CA . GLN B 1 46 ? 19.734 -14.328 10.469 1 75.44 46 GLN B CA 1
ATOM 2637 C C . GLN B 1 46 ? 20.594 -14.484 11.727 1 75.44 46 GLN B C 1
ATOM 2639 O O . GLN B 1 46 ? 21.406 -13.617 12.047 1 75.44 46 GLN B O 1
ATOM 2644 N N . SER B 1 47 ? 20.312 -15.547 12.422 1 72.88 47 SER B N 1
ATOM 2645 C CA . SER B 1 47 ? 20.969 -15.75 13.711 1 72.88 47 SER B CA 1
ATOM 2646 C C . SER B 1 47 ? 22.422 -16.172 13.523 1 72.88 47 SER B C 1
ATOM 2648 O O . SER B 1 47 ? 23.234 -16.016 14.438 1 72.88 47 SER B O 1
ATOM 2650 N N . VAL B 1 48 ? 22.594 -16.844 12.531 1 61.41 48 VAL B N 1
ATOM 2651 C CA . VAL B 1 48 ? 23.969 -17.281 12.32 1 61.41 48 VAL B CA 1
ATOM 2652 C C . VAL B 1 48 ? 24.875 -16.062 12.086 1 61.41 48 VAL B C 1
ATOM 2654 O O . VAL B 1 48 ? 24.516 -15.164 11.312 1 61.41 48 VAL B O 1
ATOM 2657 N N . ASP B 1 49 ? 25.703 -15.727 12.977 1 51.78 49 ASP B N 1
ATOM 2658 C CA . ASP B 1 49 ? 26.641 -14.609 13.125 1 51.78 49 ASP B CA 1
ATOM 2659 C C . ASP B 1 49 ? 27.234 -14.203 11.773 1 51.78 49 ASP B C 1
ATOM 2661 O O . ASP B 1 49 ? 27.766 -15.047 11.047 1 51.78 49 ASP B O 1
ATOM 2665 N N . ASN B 1 50 ? 26.984 -13.102 11.391 1 55.81 50 ASN B N 1
ATOM 2666 C CA . ASN B 1 50 ? 27.625 -12.383 10.297 1 55.81 50 ASN B CA 1
ATOM 2667 C C . ASN B 1 50 ? 26.938 -12.672 8.961 1 55.81 50 ASN B C 1
ATOM 2669 O O . ASN B 1 50 ? 27.5 -12.422 7.898 1 55.81 50 ASN B O 1
ATOM 2673 N N . GLU B 1 51 ? 25.891 -13.484 9.094 1 57.66 51 GLU B N 1
ATOM 2674 C CA . GLU B 1 51 ? 25.359 -13.766 7.762 1 57.66 51 GLU B CA 1
ATOM 2675 C C . GLU B 1 51 ? 24.547 -12.602 7.227 1 57.66 51 GLU B C 1
ATOM 2677 O O . GLU B 1 51 ? 23.656 -12.094 7.918 1 57.66 51 GLU B O 1
ATOM 2682 N N . LYS B 1 52 ? 25.234 -11.898 6.332 1 70.81 52 LYS B N 1
ATOM 2683 C CA . LYS B 1 52 ? 24.688 -10.797 5.539 1 70.81 52 LYS B CA 1
ATOM 2684 C C . LYS B 1 52 ? 23.734 -11.312 4.469 1 70.81 52 LYS B C 1
ATOM 2686 O O . LYS B 1 52 ? 24.156 -11.742 3.398 1 70.81 52 LYS B O 1
ATOM 2691 N N . ILE B 1 53 ? 22.469 -11.445 4.859 1 77.75 53 ILE B N 1
ATOM 2692 C CA . ILE B 1 53 ? 21.469 -11.977 3.941 1 77.75 53 ILE B CA 1
ATOM 2693 C C . ILE B 1 53 ? 21.25 -10.992 2.793 1 77.75 53 ILE B C 1
ATOM 2695 O O . ILE B 1 53 ? 21.172 -9.781 3.012 1 77.75 53 ILE B O 1
ATOM 2699 N N . CYS B 1 54 ? 21.422 -11.562 1.612 1 82.12 54 CYS B N 1
ATOM 2700 C CA . CYS B 1 54 ? 21 -10.852 0.409 1 82.12 54 CYS B CA 1
ATOM 2701 C C . CYS B 1 54 ? 19.922 -11.633 -0.339 1 82.12 54 CYS B C 1
ATOM 2703 O O . CYS B 1 54 ? 19.984 -12.859 -0.404 1 82.12 54 CYS B O 1
ATOM 2705 N N . TYR B 1 55 ? 19.016 -10.914 -0.859 1 85.5 55 TYR B N 1
ATOM 2706 C CA . TYR B 1 55 ? 17.922 -11.539 -1.575 1 85.5 55 TYR B CA 1
ATOM 2707 C C . TYR B 1 55 ? 18.188 -11.57 -3.074 1 85.5 55 TYR B C 1
ATOM 2709 O O . TYR B 1 55 ? 18.594 -10.562 -3.658 1 85.5 55 TYR B O 1
ATOM 2717 N N . ASP B 1 56 ? 17.938 -12.727 -3.639 1 86.31 56 ASP B N 1
ATOM 2718 C CA . ASP B 1 56 ? 18.156 -12.867 -5.078 1 86.31 56 ASP B CA 1
ATOM 2719 C C . ASP B 1 56 ? 16.953 -12.32 -5.855 1 86.31 56 ASP B C 1
ATOM 2721 O O . ASP B 1 56 ? 17.109 -11.492 -6.754 1 86.31 56 ASP B O 1
ATOM 2725 N N . HIS B 1 57 ? 15.781 -12.883 -5.543 1 91.25 57 HIS B N 1
ATOM 2726 C CA . HIS B 1 57 ? 14.602 -12.422 -6.266 1 91.25 57 HIS B CA 1
ATOM 2727 C C . HIS B 1 57 ? 13.328 -12.625 -5.445 1 91.25 57 HIS B C 1
ATOM 2729 O O . HIS B 1 57 ? 13.305 -13.453 -4.531 1 91.25 57 HIS B O 1
ATOM 2735 N N . PHE B 1 58 ? 12.359 -11.844 -5.699 1 93.75 58 PHE B N 1
ATOM 2736 C CA . PHE B 1 58 ? 10.977 -11.992 -5.25 1 93.75 58 PHE B CA 1
ATOM 2737 C C . PHE B 1 58 ? 10.078 -12.43 -6.398 1 93.75 58 PHE B C 1
ATOM 2739 O O . PHE B 1 58 ? 10.227 -11.953 -7.527 1 93.75 58 PHE B O 1
ATOM 2746 N N . THR B 1 59 ? 9.148 -13.391 -6.152 1 93.81 59 THR B N 1
ATOM 2747 C CA . THR B 1 59 ? 8.297 -13.906 -7.215 1 93.81 59 THR B CA 1
ATOM 2748 C C . THR B 1 59 ? 6.824 -13.609 -6.918 1 93.81 59 THR B C 1
ATOM 2750 O O . THR B 1 59 ? 6.383 -13.734 -5.773 1 93.81 59 THR B O 1
ATOM 2753 N N . PHE B 1 60 ? 6.141 -13.289 -7.988 1 97 60 PHE B N 1
ATOM 2754 C CA . PHE B 1 60 ? 4.715 -12.984 -7.898 1 97 60 PHE B CA 1
ATOM 2755 C C . PHE B 1 60 ? 3.943 -13.664 -9.023 1 97 60 PHE B C 1
ATOM 2757 O O . PHE B 1 60 ? 4.523 -14.039 -10.047 1 97 60 PHE B O 1
ATOM 2764 N N . ARG B 1 61 ? 2.674 -13.828 -8.766 1 96.62 61 ARG B N 1
ATOM 2765 C CA . ARG B 1 61 ? 1.745 -14.352 -9.758 1 96.62 61 ARG B CA 1
ATOM 2766 C C . ARG B 1 61 ? 0.578 -13.398 -9.977 1 96.62 61 ARG B C 1
ATOM 2768 O O . ARG B 1 61 ? 0.188 -12.664 -9.07 1 96.62 61 ARG B O 1
ATOM 2775 N N . THR B 1 62 ? 0.11 -13.398 -11.18 1 98.12 62 THR B N 1
ATOM 2776 C CA . THR B 1 62 ? -1.038 -12.562 -11.516 1 98.12 62 THR B CA 1
ATOM 2777 C C . THR B 1 62 ? -1.853 -13.188 -12.641 1 98.12 62 THR B C 1
ATOM 2779 O O . THR B 1 62 ? -1.547 -14.289 -13.102 1 98.12 62 THR B O 1
ATOM 2782 N N . LEU B 1 63 ? -2.982 -12.602 -12.891 1 98.5 63 LEU B N 1
ATOM 2783 C CA . LEU B 1 63 ? -3.904 -13.016 -13.945 1 98.5 63 LEU B CA 1
ATOM 2784 C C . LEU B 1 63 ? -4 -11.953 -15.031 1 98.5 63 LEU B C 1
ATOM 2786 O O . LEU B 1 63 ? -4.422 -10.82 -14.766 1 98.5 63 LEU B O 1
ATOM 2790 N N . LYS B 1 64 ? -3.617 -12.281 -16.234 1 97.69 64 LYS B N 1
ATOM 2791 C CA . LYS B 1 64 ? -3.643 -11.32 -17.328 1 97.69 64 LYS B CA 1
ATOM 2792 C C . LYS B 1 64 ? -5.062 -11.117 -17.844 1 97.69 64 LYS B C 1
ATOM 2794 O O . LYS B 1 64 ? -5.461 -11.734 -18.844 1 97.69 64 LYS B O 1
ATOM 2799 N N . VAL B 1 65 ? -5.699 -10.148 -17.25 1 93 65 VAL B N 1
ATOM 2800 C CA . VAL B 1 65 ? -7.051 -9.812 -17.688 1 93 65 VAL B CA 1
ATOM 2801 C C . VAL B 1 65 ? -7.441 -8.438 -17.156 1 93 65 VAL B C 1
ATOM 2803 O O . VAL B 1 65 ? -7.098 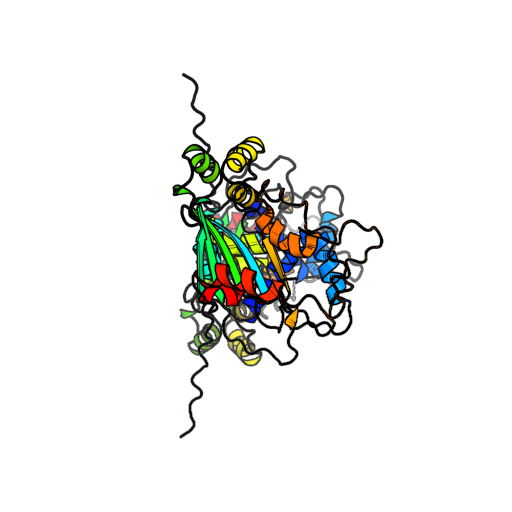-8.078 -16.031 1 93 65 VAL B O 1
ATOM 2806 N N . ASP B 1 66 ? -8.164 -7.602 -17.906 1 87.81 66 ASP B N 1
ATOM 2807 C CA . ASP B 1 66 ? -8.898 -6.398 -17.547 1 87.81 66 ASP B CA 1
ATOM 2808 C C . ASP B 1 66 ? -8.086 -5.52 -16.594 1 87.81 66 ASP B C 1
ATOM 2810 O O . ASP B 1 66 ? -8.555 -5.148 -15.523 1 87.81 66 ASP B O 1
ATOM 2814 N N . GLY B 1 67 ? -6.879 -5.09 -16.875 1 92.44 67 GLY B N 1
ATOM 2815 C CA . GLY B 1 67 ? -6.105 -4.176 -16.047 1 92.44 67 GLY B CA 1
ATOM 2816 C C . GLY B 1 67 ? -5.203 -4.883 -15.055 1 92.44 67 GLY B C 1
ATOM 2817 O O . GLY B 1 67 ? -4.469 -4.238 -14.305 1 92.44 67 GLY B O 1
ATOM 2818 N N . TYR B 1 68 ? -5.332 -6.16 -14.945 1 97.5 68 TYR B N 1
ATOM 2819 C CA . TYR B 1 68 ? -4.422 -6.973 -14.148 1 97.5 68 TYR B CA 1
ATOM 2820 C C . TYR B 1 68 ? -3.211 -7.402 -14.969 1 97.5 68 TYR B C 1
ATOM 2822 O O . TYR B 1 68 ? -2.787 -6.688 -15.883 1 97.5 68 TYR B O 1
ATOM 2830 N N . GLY B 1 69 ? -2.512 -8.445 -14.562 1 97.94 69 GLY B N 1
ATOM 2831 C CA . GLY B 1 69 ? -1.357 -8.906 -15.312 1 97.94 69 GLY B CA 1
ATOM 2832 C C . GLY B 1 69 ? -0.044 -8.359 -14.789 1 97.94 69 GLY B C 1
ATOM 2833 O O . GLY B 1 69 ? -0.022 -7.637 -13.797 1 97.94 69 GLY B O 1
ATOM 2834 N N . ILE B 1 70 ? 0.981 -8.68 -15.477 1 98.25 70 ILE B N 1
ATOM 2835 C CA . ILE B 1 70 ? 2.336 -8.32 -15.07 1 98.25 70 ILE B CA 1
ATOM 2836 C C . ILE B 1 70 ? 2.447 -6.805 -14.922 1 98.25 70 ILE B C 1
ATOM 2838 O O . ILE B 1 70 ? 3.062 -6.309 -13.977 1 98.25 70 ILE B O 1
ATOM 2842 N N . ASP B 1 71 ? 1.78 -6.055 -15.75 1 97.31 71 ASP B N 1
ATOM 2843 C CA . ASP B 1 71 ? 1.884 -4.598 -15.742 1 97.31 71 ASP B CA 1
ATOM 2844 C C . ASP B 1 71 ? 1.285 -4.012 -14.469 1 97.31 71 ASP B C 1
ATOM 2846 O O . ASP B 1 71 ? 1.741 -2.977 -13.977 1 97.31 71 ASP B O 1
ATOM 2850 N N . SER B 1 72 ? 0.308 -4.695 -13.938 1 97.31 72 SER B N 1
ATOM 2851 C CA . SER B 1 72 ? -0.361 -4.188 -12.742 1 97.31 72 SER B CA 1
ATOM 2852 C C . SER B 1 72 ? 0.604 -4.098 -11.57 1 97.31 72 SER B C 1
ATOM 2854 O O . SER B 1 72 ? 0.469 -3.215 -10.719 1 97.31 72 SER B O 1
ATOM 2856 N N . LEU B 1 73 ? 1.524 -4.957 -11.523 1 97.5 73 LEU B N 1
ATOM 2857 C CA . LEU B 1 73 ? 2.488 -4.984 -10.43 1 97.5 73 LEU B CA 1
ATOM 2858 C C . LEU B 1 73 ? 3.795 -4.309 -10.836 1 97.5 73 LEU B C 1
ATOM 2860 O O . LEU B 1 73 ? 4.332 -3.484 -10.102 1 97.5 73 LEU B O 1
ATOM 2864 N N . SER B 1 74 ? 4.285 -4.57 -12.031 1 97.69 74 SER B N 1
ATOM 2865 C CA . SER B 1 74 ? 5.617 -4.148 -12.453 1 97.69 74 SER B CA 1
ATOM 2866 C C . SER B 1 74 ? 5.684 -2.639 -12.648 1 97.69 74 SER B C 1
ATOM 2868 O O . SER B 1 74 ? 6.746 -2.035 -12.5 1 97.69 74 SER B O 1
ATOM 2870 N N . SER B 1 75 ? 4.598 -2.027 -13 1 96.75 75 SER B N 1
ATOM 2871 C CA . SER B 1 75 ? 4.586 -0.598 -13.289 1 96.75 75 SER B CA 1
ATOM 2872 C C . SER B 1 75 ? 5.141 0.21 -12.125 1 96.75 75 SER B C 1
ATOM 2874 O O . SER B 1 75 ? 5.883 1.174 -12.32 1 96.75 75 SER B O 1
ATOM 2876 N N . PHE B 1 76 ? 4.789 -0.209 -10.938 1 97.38 76 PHE B N 1
ATOM 2877 C CA . PHE B 1 76 ? 5.316 0.456 -9.75 1 97.38 76 PHE B CA 1
ATOM 2878 C C . PHE B 1 76 ? 6.84 0.396 -9.727 1 97.38 76 PHE B C 1
ATOM 2880 O O . PHE B 1 76 ? 7.504 1.42 -9.555 1 97.38 76 PHE B O 1
ATOM 2887 N N . PHE B 1 77 ? 7.359 -0.731 -9.891 1 97.31 77 PHE B N 1
ATOM 2888 C CA . PHE B 1 77 ? 8.797 -0.932 -9.766 1 97.31 77 PHE B CA 1
ATOM 2889 C C . PHE B 1 77 ? 9.539 -0.266 -10.922 1 97.31 77 PHE B C 1
ATOM 2891 O O . PHE B 1 77 ? 10.656 0.224 -10.75 1 97.31 77 PHE B O 1
ATOM 2898 N N . MET B 1 78 ? 8.906 -0.313 -12.047 1 96.88 78 MET B N 1
ATOM 2899 C CA . MET B 1 78 ? 9.516 0.342 -13.203 1 96.88 78 MET B CA 1
ATOM 2900 C C . MET B 1 78 ? 9.664 1.842 -12.961 1 96.88 78 MET B C 1
ATOM 2902 O O . MET B 1 78 ? 10.617 2.461 -13.438 1 96.88 78 MET B O 1
ATOM 2906 N N . ASP B 1 79 ? 8.805 2.428 -12.211 1 95.81 79 ASP B N 1
ATOM 2907 C CA . ASP B 1 79 ? 8.898 3.836 -11.836 1 95.81 79 ASP B CA 1
ATOM 2908 C C . ASP B 1 79 ? 10.117 4.086 -10.945 1 95.81 79 ASP B C 1
ATOM 2910 O O . ASP B 1 79 ? 10.516 5.234 -10.742 1 95.81 79 ASP B O 1
ATOM 2914 N N . TYR B 1 80 ? 10.68 3.012 -10.414 1 95.62 80 TYR B N 1
ATOM 2915 C CA . TYR B 1 80 ? 11.867 3.121 -9.578 1 95.62 80 TYR B CA 1
ATOM 2916 C C . TYR B 1 80 ? 13.109 2.662 -10.328 1 95.62 80 TYR B C 1
ATOM 2918 O O . TYR B 1 80 ? 14.156 2.42 -9.727 1 95.62 80 TYR B O 1
ATOM 2926 N N . GLY B 1 81 ? 12.93 2.428 -11.641 1 95.06 81 GLY B N 1
ATOM 2927 C CA . GLY B 1 81 ? 14.094 2.152 -12.469 1 95.06 81 GLY B CA 1
ATOM 2928 C C . GLY B 1 81 ? 14.273 0.678 -12.773 1 95.06 81 GLY B C 1
ATOM 2929 O O . GLY B 1 81 ? 15.273 0.283 -13.383 1 95.06 81 GLY B O 1
ATOM 2930 N N . TYR B 1 82 ? 13.383 -0.141 -12.273 1 96.44 82 TYR B N 1
ATOM 2931 C CA . TYR B 1 82 ? 13.438 -1.535 -12.695 1 96.44 82 TYR B CA 1
ATOM 2932 C C . TYR B 1 82 ? 13.258 -1.652 -14.203 1 96.44 82 TYR B C 1
ATOM 2934 O O . TYR B 1 82 ? 12.547 -0.846 -14.812 1 96.44 82 TYR B O 1
ATOM 2942 N N . LYS B 1 83 ? 13.938 -2.693 -14.75 1 96.88 83 LYS B N 1
ATOM 2943 C CA . LYS B 1 83 ? 13.875 -2.914 -16.188 1 96.88 83 LYS B CA 1
ATOM 2944 C C . LYS B 1 83 ? 13.578 -4.375 -16.516 1 96.88 83 LYS B C 1
ATOM 2946 O O . LYS B 1 83 ? 14.016 -5.273 -15.789 1 96.88 83 LYS B O 1
ATOM 2951 N N . ILE B 1 84 ? 12.953 -4.523 -17.641 1 96.88 84 ILE B N 1
ATOM 2952 C CA . ILE B 1 84 ? 12.711 -5.891 -18.094 1 96.88 84 ILE B CA 1
ATOM 2953 C C . ILE B 1 84 ? 14.031 -6.539 -18.5 1 96.88 84 ILE B C 1
ATOM 2955 O O . ILE B 1 84 ? 14.781 -5.992 -19.312 1 96.88 84 ILE B O 1
ATOM 2959 N N . GLY B 1 85 ? 14.289 -7.598 -17.875 1 94.19 85 GLY B N 1
ATOM 2960 C CA . GLY B 1 85 ? 15.477 -8.359 -18.219 1 94.19 85 GLY B CA 1
ATOM 2961 C C . GLY B 1 85 ? 15.227 -9.406 -19.297 1 94.19 85 GLY B C 1
ATOM 2962 O O . GLY B 1 85 ? 16.125 -9.734 -20.078 1 94.19 85 GLY B O 1
ATOM 2963 N N . GLY B 1 86 ? 14.062 -9.977 -19.25 1 94 86 GLY B N 1
ATOM 2964 C CA . GLY B 1 86 ? 13.648 -11.023 -20.188 1 94 86 GLY B CA 1
ATOM 2965 C C . GLY B 1 86 ? 12.359 -11.711 -19.766 1 94 86 GLY B C 1
ATOM 2966 O O . GLY B 1 86 ? 11.68 -11.266 -18.844 1 94 86 GLY B O 1
ATOM 2967 N N . GLY B 1 87 ? 12.062 -12.703 -20.672 1 93.69 87 GLY B N 1
ATOM 2968 C CA . GLY B 1 87 ? 10.82 -13.406 -20.391 1 93.69 87 GLY B CA 1
ATOM 2969 C C . GLY B 1 87 ? 10.766 -14.781 -21.016 1 93.69 87 GLY B C 1
ATOM 2970 O O . GLY B 1 87 ? 11.641 -15.148 -21.812 1 93.69 87 GLY B O 1
ATOM 2971 N N . LEU B 1 88 ? 9.859 -15.586 -20.469 1 91.94 88 LEU B N 1
ATOM 2972 C CA . LEU B 1 88 ? 9.586 -16.938 -20.969 1 91.94 88 LEU B CA 1
ATOM 2973 C C . LEU B 1 88 ? 8.086 -17.141 -21.156 1 91.94 88 LEU B C 1
ATOM 2975 O O . LEU B 1 88 ? 7.281 -16.703 -20.328 1 91.94 88 LEU B O 1
ATOM 2979 N N . ASP B 1 89 ? 7.77 -17.828 -22.297 1 94.19 89 ASP B N 1
ATOM 2980 C CA . ASP B 1 89 ? 6.387 -18.219 -22.531 1 94.19 89 ASP B CA 1
ATOM 2981 C C . ASP B 1 89 ? 6.207 -19.734 -22.359 1 94.19 89 ASP B C 1
ATOM 2983 O O . ASP B 1 89 ? 7.074 -20.516 -22.766 1 94.19 89 ASP B O 1
ATOM 2987 N N . PHE B 1 90 ? 5.105 -20.078 -21.688 1 92.38 90 PHE B N 1
ATOM 2988 C CA . PHE B 1 90 ? 4.703 -21.469 -21.531 1 92.38 90 PHE B CA 1
ATOM 2989 C C . PHE B 1 90 ? 3.338 -21.719 -22.172 1 92.38 90 PHE B C 1
ATOM 2991 O O . PHE B 1 90 ? 2.328 -21.812 -21.469 1 92.38 90 PHE B O 1
ATOM 2998 N N . PRO B 1 91 ? 3.287 -21.906 -23.484 1 93.38 91 PRO B N 1
ATOM 2999 C CA . PRO B 1 91 ? 2.012 -21.969 -24.203 1 93.38 91 PRO B CA 1
ATOM 3000 C C . PRO B 1 91 ? 1.096 -23.078 -23.688 1 93.38 91 PRO B C 1
ATOM 3002 O O . PRO B 1 91 ? -0.12 -22.891 -23.609 1 93.38 91 PRO B O 1
ATOM 3005 N N . LYS B 1 92 ? 1.626 -24.25 -23.391 1 91.5 92 LYS B N 1
ATOM 3006 C CA . LYS B 1 92 ? 0.8 -25.359 -22.938 1 91.5 92 LYS B CA 1
ATOM 3007 C C . LYS B 1 92 ? 0.135 -25.047 -21.594 1 91.5 92 LYS B C 1
ATOM 3009 O O . LYS B 1 92 ? -1.013 -25.438 -21.359 1 91.5 92 LYS B O 1
ATOM 3014 N N . LYS B 1 93 ? 0.874 -24.312 -20.766 1 93.19 93 LYS B N 1
ATOM 3015 C CA . LYS B 1 93 ? 0.353 -23.969 -19.453 1 93.19 93 LYS B CA 1
ATOM 3016 C C . LYS B 1 93 ? -0.357 -22.625 -19.469 1 93.19 93 LYS B C 1
ATOM 3018 O O . LYS B 1 93 ? -0.927 -22.203 -18.469 1 93.19 93 LYS B O 1
ATOM 3023 N N . LYS B 1 94 ? -0.347 -21.984 -20.641 1 97.19 94 LYS B N 1
ATOM 3024 C CA . LYS B 1 94 ? -0.962 -20.672 -20.812 1 97.19 94 LYS B CA 1
ATOM 3025 C C . LYS B 1 94 ? -0.383 -19.656 -19.828 1 97.19 94 LYS B C 1
ATOM 3027 O O . LYS B 1 94 ? -1.127 -18.938 -19.156 1 97.19 94 LYS B O 1
ATOM 3032 N N . LEU B 1 95 ? 0.968 -19.672 -19.703 1 96.25 95 LEU B N 1
ATOM 3033 C CA . LEU B 1 95 ? 1.671 -18.797 -18.766 1 96.25 95 LEU B CA 1
ATOM 3034 C C . LEU B 1 95 ? 2.729 -17.969 -19.5 1 96.25 95 LEU B C 1
ATOM 3036 O O . LEU B 1 95 ? 3.305 -18.422 -20.484 1 96.25 95 LEU B O 1
ATOM 3040 N N . ARG B 1 96 ? 2.939 -16.797 -19.016 1 97.19 96 ARG B N 1
ATOM 3041 C CA . ARG B 1 96 ? 4.062 -15.938 -19.375 1 97.19 96 ARG B CA 1
ATOM 3042 C C . ARG B 1 96 ? 4.805 -15.453 -18.125 1 97.19 96 ARG B C 1
ATOM 3044 O O . ARG B 1 96 ? 4.18 -15.102 -17.125 1 97.19 96 ARG B O 1
ATOM 3051 N N . VAL B 1 97 ? 6.137 -15.508 -18.156 1 95.5 97 VAL B N 1
ATOM 3052 C CA . VAL B 1 97 ? 6.957 -15.055 -17.031 1 95.5 97 VAL B CA 1
ATOM 3053 C C . VAL B 1 97 ? 7.91 -13.961 -17.5 1 95.5 97 VAL B C 1
ATOM 3055 O O . VAL B 1 97 ? 8.531 -14.078 -18.562 1 95.5 97 VAL B O 1
ATOM 3058 N N . LEU B 1 98 ? 7.969 -12.875 -16.828 1 96.62 98 LEU B N 1
ATOM 3059 C CA . LEU B 1 98 ? 8.977 -11.844 -17.031 1 96.62 98 LEU B CA 1
ATOM 3060 C C . LEU B 1 98 ? 9.828 -11.656 -15.781 1 96.62 98 LEU B C 1
ATOM 3062 O O . LEU B 1 98 ? 9.328 -11.789 -14.656 1 96.62 98 LEU B O 1
ATOM 3066 N N . TRP B 1 99 ? 11.094 -11.398 -15.977 1 94.56 99 TRP B N 1
ATOM 3067 C CA . TRP B 1 99 ? 11.93 -10.984 -14.852 1 94.56 99 TRP B CA 1
ATOM 3068 C C . TRP B 1 99 ? 12.438 -9.555 -15.047 1 94.56 99 TRP B C 1
ATOM 3070 O O . TRP B 1 99 ? 12.531 -9.078 -16.172 1 94.56 99 TRP B O 1
ATOM 3080 N N . PHE B 1 100 ? 12.617 -8.875 -13.922 1 95.69 100 PHE B N 1
ATOM 3081 C CA . PHE B 1 100 ? 13 -7.465 -13.891 1 95.69 100 PHE B CA 1
ATOM 3082 C C . PHE B 1 100 ? 14.266 -7.27 -13.07 1 95.69 100 PHE B C 1
ATOM 3084 O O . PHE B 1 100 ? 14.398 -7.809 -11.969 1 95.69 100 PHE B O 1
ATOM 3091 N N . SER B 1 101 ? 15.203 -6.5 -13.617 1 94.31 101 SER B N 1
ATOM 3092 C CA . SER B 1 101 ? 16.453 -6.184 -12.914 1 94.31 101 SER B CA 1
ATOM 3093 C C . SER B 1 101 ? 16.328 -4.871 -12.148 1 94.31 101 SER B C 1
ATOM 3095 O O . SER B 1 101 ? 15.695 -3.926 -12.617 1 94.31 101 SER B O 1
ATOM 3097 N N . PRO B 1 102 ? 16.938 -4.844 -10.93 1 93.81 102 PRO B N 1
ATOM 3098 C CA . PRO B 1 102 ? 16.891 -3.609 -10.141 1 93.81 102 PRO B CA 1
ATOM 3099 C C . PRO B 1 102 ? 17.766 -2.502 -10.727 1 93.81 102 PRO B C 1
ATOM 3101 O O . PRO B 1 102 ? 18.625 -2.77 -11.57 1 93.81 102 PRO B O 1
ATOM 3104 N N . PRO B 1 103 ? 17.406 -1.262 -10.328 1 92.56 103 PRO B N 1
ATOM 3105 C CA . PRO B 1 103 ? 18.297 -0.164 -10.719 1 92.56 103 PRO B CA 1
ATOM 3106 C C . PRO B 1 103 ? 19.672 -0.26 -10.078 1 92.56 103 PRO B C 1
ATOM 3108 O O . PRO B 1 103 ? 19.828 -0.944 -9.062 1 92.56 103 PRO B O 1
ATOM 3111 N N . ASP B 1 104 ? 20.594 0.414 -10.672 1 83 104 ASP B N 1
ATOM 3112 C CA . ASP B 1 104 ? 21.938 0.454 -10.109 1 83 104 ASP B CA 1
ATOM 3113 C C . ASP B 1 104 ? 21.984 1.335 -8.859 1 83 104 ASP B C 1
ATOM 3115 O O . ASP B 1 104 ? 22.031 2.562 -8.961 1 83 104 ASP B O 1
ATOM 3119 N N . ALA B 1 105 ? 21.625 0.817 -7.805 1 75.12 105 ALA B N 1
ATOM 3120 C CA . ALA B 1 105 ? 21.703 1.58 -6.562 1 75.12 105 ALA B CA 1
ATOM 3121 C C . ALA B 1 105 ? 23.047 1.399 -5.879 1 75.12 105 ALA B C 1
ATOM 3123 O O . ALA B 1 105 ? 23.672 0.344 -6 1 75.12 105 ALA B O 1
ATOM 3124 N N . GLN B 1 106 ? 23.531 2.434 -5.324 1 76.62 106 GLN B N 1
ATOM 3125 C CA . GLN B 1 106 ? 24.766 2.346 -4.562 1 76.62 106 GLN B CA 1
ATOM 3126 C C . GLN B 1 106 ? 24.578 1.505 -3.301 1 76.62 106 GLN B C 1
ATOM 3128 O O . GLN B 1 106 ? 23.734 1.824 -2.457 1 76.62 106 GLN B O 1
ATOM 3133 N N . VAL B 1 107 ? 25.172 0.418 -3.273 1 81.81 107 VAL B N 1
ATOM 3134 C CA . VAL B 1 107 ? 25.125 -0.475 -2.119 1 81.81 107 VAL B CA 1
ATOM 3135 C C . VAL B 1 107 ? 26.484 -0.484 -1.413 1 81.81 107 VAL B C 1
ATOM 3137 O O . VAL B 1 107 ? 27.516 -0.697 -2.047 1 81.81 107 VAL B O 1
ATOM 3140 N N . PRO B 1 108 ? 26.438 -0.161 -0.164 1 82.81 108 PRO B N 1
ATOM 3141 C CA . PRO B 1 108 ? 27.703 -0.27 0.565 1 82.81 108 PRO B CA 1
ATOM 3142 C C . PRO B 1 108 ? 28.297 -1.677 0.515 1 82.81 108 PRO B C 1
ATOM 3144 O O . PRO B 1 108 ? 27.562 -2.654 0.357 1 82.81 108 PRO B O 1
ATOM 3147 N N . ASN B 1 109 ? 29.578 -1.795 0.617 1 79.19 109 ASN B N 1
ATOM 3148 C CA . ASN B 1 109 ? 30.297 -3.064 0.522 1 79.19 109 ASN B CA 1
ATOM 3149 C C . ASN B 1 109 ? 29.766 -4.082 1.531 1 79.19 109 ASN B C 1
ATOM 3151 O O . ASN B 1 109 ? 29.719 -5.277 1.243 1 79.19 109 ASN B O 1
ATOM 3155 N N . ASP B 1 110 ? 29.312 -3.605 2.564 1 80.94 110 ASP B N 1
ATOM 3156 C CA . ASP B 1 110 ? 28.812 -4.492 3.611 1 80.94 110 ASP B CA 1
ATOM 3157 C C . ASP B 1 110 ? 27.297 -4.445 3.686 1 80.94 110 ASP B C 1
ATOM 3159 O O . ASP B 1 110 ? 26.703 -4.867 4.684 1 80.94 110 ASP B O 1
ATOM 3163 N N . GLY B 1 111 ? 26.812 -3.885 2.672 1 84.12 111 GLY B N 1
ATOM 3164 C CA . GLY B 1 111 ? 25.359 -3.766 2.658 1 84.12 111 GLY B CA 1
ATOM 3165 C C . GLY B 1 111 ? 24.656 -5.109 2.623 1 84.12 111 GLY B C 1
ATOM 3166 O O . GLY B 1 111 ? 25.094 -6.027 1.932 1 84.12 111 GLY B O 1
ATOM 3167 N N . HIS B 1 112 ? 23.625 -5.262 3.428 1 83.56 112 HIS B N 1
ATOM 3168 C CA . HIS B 1 112 ? 22.859 -6.5 3.496 1 83.56 112 HIS B CA 1
ATOM 3169 C C . HIS B 1 112 ? 21.391 -6.227 3.838 1 83.56 112 HIS B C 1
ATOM 3171 O O . HIS B 1 112 ? 21.047 -5.102 4.199 1 83.56 112 HIS B O 1
ATOM 3177 N N . GLY B 1 113 ? 20.625 -7.328 3.629 1 87 113 GLY B N 1
ATOM 3178 C CA . GLY B 1 113 ? 19.203 -7.16 3.879 1 87 113 GLY B CA 1
ATOM 3179 C C . GLY B 1 113 ? 18.531 -6.223 2.891 1 87 113 GLY B C 1
ATOM 3180 O O . GLY B 1 113 ? 19.062 -5.961 1.812 1 87 113 GLY B O 1
ATOM 3181 N N . LEU B 1 114 ? 17.391 -5.805 3.229 1 91.81 114 LEU B N 1
ATOM 3182 C CA . LEU B 1 114 ? 16.609 -4.957 2.324 1 91.81 114 LEU B CA 1
ATOM 3183 C C . LEU B 1 114 ? 16.828 -3.482 2.656 1 91.81 114 LEU B C 1
ATOM 3185 O O . LEU B 1 114 ? 16.484 -2.609 1.855 1 91.81 114 LEU B O 1
ATOM 3189 N N . ALA B 1 115 ? 17.453 -3.201 3.799 1 88.19 115 ALA B N 1
ATOM 3190 C CA . ALA B 1 115 ? 17.641 -1.819 4.238 1 88.19 115 ALA B CA 1
ATOM 3191 C C . ALA B 1 115 ? 18.781 -1.148 3.48 1 88.19 115 ALA B C 1
ATOM 3193 O O . ALA B 1 115 ? 18.672 0.01 3.074 1 88.19 115 ALA B O 1
ATOM 3194 N N . ASN B 1 116 ? 19.812 -1.856 3.256 1 89.25 116 ASN B N 1
ATOM 3195 C CA . ASN B 1 116 ? 20.953 -1.239 2.604 1 89.25 116 ASN B CA 1
ATOM 3196 C C . ASN B 1 116 ? 21.703 -2.234 1.716 1 89.25 116 ASN B C 1
ATOM 3198 O O . ASN B 1 116 ? 22.812 -1.959 1.262 1 89.25 116 ASN B O 1
ATOM 3202 N N . GLY B 1 117 ? 21.156 -3.363 1.485 1 88.81 117 GLY B N 1
ATOM 3203 C CA . GLY B 1 117 ? 21.734 -4.348 0.583 1 88.81 117 GLY B CA 1
ATOM 3204 C C . GLY B 1 117 ? 21.25 -4.199 -0.849 1 88.81 117 GLY B C 1
ATOM 3205 O O . GLY B 1 117 ? 20.547 -3.244 -1.174 1 88.81 117 GLY B O 1
ATOM 3206 N N . PRO B 1 118 ? 21.734 -5.125 -1.676 1 89.38 118 PRO B N 1
ATOM 3207 C CA . PRO B 1 118 ? 21.234 -5.094 -3.055 1 89.38 118 PRO B CA 1
ATOM 3208 C C . PRO B 1 118 ? 19.734 -5.332 -3.152 1 89.38 118 PRO B C 1
ATOM 3210 O O . PRO B 1 118 ? 19.188 -6.133 -2.393 1 89.38 118 PRO B O 1
ATOM 3213 N N . LEU B 1 119 ? 19.125 -4.621 -4.031 1 93.31 119 LEU B N 1
ATOM 3214 C CA . LEU B 1 119 ? 17.703 -4.832 -4.285 1 93.31 119 LEU B CA 1
ATOM 3215 C C . LEU B 1 119 ? 17.469 -6.133 -5.043 1 93.31 119 LEU B C 1
ATOM 3217 O O . LEU B 1 119 ? 18.25 -6.484 -5.934 1 93.31 119 LEU B O 1
ATOM 3221 N N . PRO B 1 120 ? 16.422 -6.855 -4.723 1 92.56 120 PRO B N 1
ATOM 3222 C CA . PRO B 1 120 ? 16.141 -8.125 -5.398 1 92.56 120 PRO B CA 1
ATOM 3223 C C . PRO B 1 120 ? 15.609 -7.934 -6.812 1 92.56 120 PRO B C 1
ATOM 3225 O O . PRO B 1 120 ? 14.977 -6.914 -7.105 1 92.56 120 PRO B O 1
ATOM 3228 N N . ARG B 1 121 ? 15.852 -8.953 -7.645 1 92.88 121 ARG B N 1
ATOM 3229 C CA . ARG B 1 121 ? 15.141 -9.047 -8.914 1 92.88 121 ARG B CA 1
ATOM 3230 C C . ARG B 1 121 ? 13.672 -9.391 -8.688 1 92.88 121 ARG B C 1
ATOM 3232 O O . ARG B 1 121 ? 13.297 -9.875 -7.617 1 92.88 121 ARG B O 1
ATOM 3239 N N . LEU B 1 122 ? 12.93 -9.07 -9.688 1 96 122 LEU B N 1
ATOM 3240 C CA . LEU B 1 122 ? 11.516 -9.445 -9.656 1 96 122 LEU B CA 1
ATOM 3241 C C . LEU B 1 122 ? 11.203 -10.461 -10.742 1 96 122 LEU B C 1
ATOM 3243 O O . LEU B 1 122 ? 11.688 -10.344 -11.875 1 96 122 LEU B O 1
ATOM 3247 N N . VAL B 1 123 ? 10.477 -11.477 -10.32 1 94.75 123 VAL B N 1
ATOM 3248 C CA . VAL B 1 123 ? 9.938 -12.438 -11.281 1 94.75 123 VAL B CA 1
ATOM 3249 C C . VAL B 1 123 ? 8.414 -12.469 -11.172 1 94.75 123 VAL B C 1
ATOM 3251 O O . VAL B 1 123 ? 7.867 -12.766 -10.102 1 94.75 123 VAL B O 1
ATOM 3254 N N . ILE B 1 124 ? 7.75 -12.133 -12.25 1 97.38 124 ILE B N 1
ATOM 3255 C CA . ILE B 1 124 ? 6.293 -12.078 -12.234 1 97.38 124 ILE B CA 1
ATOM 3256 C C . ILE B 1 124 ? 5.73 -13 -13.32 1 97.38 124 ILE B C 1
ATOM 3258 O O . ILE B 1 124 ? 6.086 -12.875 -14.492 1 97.38 124 ILE B O 1
ATOM 3262 N N . ALA B 1 125 ? 4.918 -13.906 -12.883 1 96.94 125 ALA B N 1
ATOM 3263 C CA . ALA B 1 125 ? 4.238 -14.82 -13.789 1 96.94 125 ALA B CA 1
ATOM 3264 C C . ALA B 1 125 ? 2.764 -14.461 -13.938 1 96.94 125 ALA B C 1
ATOM 3266 O O . ALA B 1 125 ? 2.111 -14.094 -12.953 1 96.94 125 ALA B O 1
ATOM 3267 N N . GLU B 1 126 ? 2.289 -14.57 -15.195 1 98.44 126 GLU B N 1
ATOM 3268 C CA . GLU B 1 126 ? 0.869 -14.305 -15.406 1 98.44 126 GLU B CA 1
ATOM 3269 C C . GLU B 1 126 ? 0.204 -15.438 -16.188 1 98.44 126 GLU B C 1
ATOM 3271 O O . GLU B 1 126 ? 0.813 -16.031 -17.078 1 98.44 126 GLU B O 1
ATOM 3276 N N . VAL B 1 127 ? -1.001 -15.742 -15.766 1 98.44 127 VAL B N 1
ATOM 3277 C CA . VAL B 1 127 ? -1.852 -16.656 -16.516 1 98.44 127 VAL B CA 1
ATOM 3278 C C . VAL B 1 127 ? -2.525 -15.906 -17.672 1 98.44 127 VAL B C 1
ATOM 3280 O O . VAL B 1 127 ? -3.107 -14.836 -17.469 1 98.44 127 VAL B O 1
ATOM 3283 N N . LEU B 1 128 ? -2.408 -16.422 -18.875 1 98.44 128 LEU B N 1
ATOM 3284 C CA . LEU B 1 128 ? -3.133 -15.867 -20 1 98.44 128 LEU B CA 1
ATOM 3285 C C . LEU B 1 128 ? -4.598 -16.297 -19.984 1 98.44 128 LEU B C 1
ATOM 3287 O O . LEU B 1 128 ? -4.98 -17.25 -20.672 1 98.44 128 LEU B O 1
ATOM 3291 N N . VAL B 1 129 ? -5.41 -15.555 -19.344 1 98.44 129 VAL B N 1
ATOM 3292 C CA . VAL B 1 129 ? -6.77 -15.938 -18.969 1 98.44 129 VAL B CA 1
ATOM 3293 C C . VAL B 1 129 ? -7.613 -16.156 -20.219 1 98.44 129 VAL B C 1
ATOM 3295 O O . VAL B 1 129 ? -8.43 -17.062 -20.281 1 98.44 129 VAL B O 1
ATOM 3298 N N . ASP B 1 130 ? -7.414 -15.344 -21.219 1 97.75 130 ASP B N 1
ATOM 3299 C CA . ASP B 1 130 ? -8.219 -15.406 -22.438 1 97.75 130 ASP B CA 1
ATOM 3300 C C . ASP B 1 130 ? -7.949 -16.703 -23.203 1 97.75 130 ASP B C 1
ATOM 3302 O O . ASP B 1 130 ? -8.703 -17.062 -24.109 1 97.75 130 ASP B O 1
ATOM 3306 N N . GLU B 1 131 ? -6.922 -17.391 -22.875 1 97.94 131 GLU B N 1
ATOM 3307 C CA . GLU B 1 131 ? -6.586 -18.641 -23.547 1 97.94 131 GLU B CA 1
ATOM 3308 C C . GLU B 1 131 ? -7.145 -19.844 -22.797 1 97.94 131 GLU B C 1
ATOM 3310 O O . GLU B 1 131 ? -7.055 -20.984 -23.266 1 97.94 131 GLU B O 1
ATOM 3315 N N . LEU B 1 132 ? -7.77 -19.625 -21.672 1 98.25 132 LEU B N 1
ATOM 3316 C CA . LEU B 1 132 ? -8.422 -20.703 -20.922 1 98.25 132 LEU B CA 1
ATOM 3317 C C . LEU B 1 132 ? -9.82 -20.969 -21.469 1 98.25 132 LEU B C 1
ATOM 3319 O O . LEU B 1 132 ? -10.281 -20.281 -22.375 1 98.25 132 LEU B O 1
ATOM 3323 N N . SER B 1 133 ? -10.383 -22.047 -20.953 1 98.38 133 SER B N 1
ATOM 3324 C CA . SER B 1 133 ? -11.758 -22.359 -21.328 1 98.38 133 SER B CA 1
ATOM 3325 C C . SER B 1 133 ? -12.711 -21.25 -20.906 1 98.38 133 SER B C 1
ATOM 3327 O O . SER B 1 133 ? -12.406 -20.484 -20 1 98.38 133 SER B O 1
ATOM 3329 N N . LEU B 1 134 ? -13.82 -21.156 -21.516 1 98.31 134 LEU B N 1
ATOM 3330 C CA . LEU B 1 134 ? -14.828 -20.156 -21.172 1 98.31 134 LEU B CA 1
ATOM 3331 C C . LEU B 1 134 ? -15.281 -20.312 -19.719 1 98.31 134 LEU B C 1
ATOM 3333 O O . LEU B 1 134 ? -15.57 -19.328 -19.047 1 98.31 134 LEU B O 1
ATOM 3337 N N . GLU B 1 135 ? -15.359 -21.531 -19.328 1 98.25 135 GLU B N 1
ATOM 3338 C CA . GLU B 1 135 ? -15.742 -21.797 -17.938 1 98.25 135 GLU B CA 1
ATOM 3339 C C . GLU B 1 135 ? -14.734 -21.203 -16.953 1 98.25 135 GLU B C 1
ATOM 3341 O O . GLU B 1 135 ? -15.117 -20.531 -16 1 98.25 135 GLU B O 1
ATOM 3346 N N . SER B 1 136 ? -13.492 -21.453 -17.188 1 98.5 136 SER B N 1
ATOM 3347 C CA . SER B 1 136 ? -12.438 -20.922 -16.328 1 98.5 136 SER B CA 1
ATOM 3348 C C . SER B 1 136 ? -12.391 -19.406 -16.391 1 98.5 136 SER B C 1
ATOM 3350 O O . SER B 1 136 ? -12.188 -18.75 -15.375 1 98.5 136 SER B O 1
ATOM 3352 N N . GLN B 1 137 ? -12.531 -18.875 -17.594 1 98.38 137 GLN B N 1
ATOM 3353 C CA . GLN B 1 137 ? -12.594 -17.422 -17.719 1 98.38 137 GLN B CA 1
ATOM 3354 C C . GLN B 1 137 ? -13.734 -16.828 -16.891 1 98.38 137 GLN B C 1
ATOM 3356 O O . GLN B 1 137 ? -13.562 -15.82 -16.219 1 98.38 137 GLN B O 1
ATOM 3361 N N . GLY B 1 138 ? -14.859 -17.469 -16.984 1 97.94 138 GLY B N 1
ATOM 3362 C CA . GLY B 1 138 ? -16.016 -17.031 -16.219 1 97.94 138 GLY B CA 1
ATOM 3363 C C . GLY B 1 138 ? -15.789 -17.031 -14.719 1 97.94 138 GLY B C 1
ATOM 3364 O O . GLY B 1 138 ? -16.172 -16.094 -14.031 1 97.94 138 GLY B O 1
ATOM 3365 N N . ILE B 1 139 ? -15.141 -18.047 -14.195 1 98.19 139 ILE B N 1
ATOM 3366 C CA . ILE B 1 139 ? -14.852 -18.141 -12.773 1 98.19 139 ILE B CA 1
ATOM 3367 C C . ILE B 1 139 ? -13.938 -17 -12.344 1 98.19 139 ILE B C 1
ATOM 3369 O O . ILE B 1 139 ? -14.188 -16.328 -11.336 1 98.19 139 ILE B O 1
ATOM 3373 N N . ILE B 1 140 ? -12.891 -16.781 -13.094 1 98.12 140 ILE B N 1
ATOM 3374 C CA . ILE B 1 140 ? -11.906 -15.758 -12.758 1 98.12 140 ILE B CA 1
ATOM 3375 C C . ILE B 1 140 ? -12.57 -14.383 -12.773 1 98.12 140 ILE B C 1
ATOM 3377 O O . ILE B 1 140 ? -12.438 -13.609 -11.82 1 98.12 140 ILE B O 1
ATOM 3381 N N . ARG B 1 141 ? -13.32 -14.102 -13.789 1 96.81 141 ARG B N 1
ATOM 3382 C CA . ARG B 1 141 ? -13.922 -12.789 -13.969 1 96.81 141 ARG B CA 1
ATOM 3383 C C . ARG B 1 141 ? -15.016 -12.539 -12.938 1 96.81 141 ARG B C 1
ATOM 3385 O O . ARG B 1 141 ? -15.344 -11.391 -12.625 1 96.81 141 ARG B O 1
ATOM 3392 N N . LYS B 1 142 ? -15.531 -13.617 -12.406 1 96 142 LYS B N 1
ATOM 3393 C CA . LYS B 1 142 ? -16.531 -13.531 -11.352 1 96 142 LYS B CA 1
ATOM 3394 C C . LYS B 1 142 ? -15.992 -12.789 -10.133 1 96 142 LYS B C 1
ATOM 3396 O O . LYS B 1 142 ? -16.734 -12.102 -9.43 1 96 142 LYS B O 1
ATOM 3401 N N . TYR B 1 143 ? -14.719 -12.875 -9.875 1 96.5 143 TYR B N 1
ATOM 3402 C CA . TYR B 1 143 ? -14.156 -12.375 -8.625 1 96.5 143 TYR B CA 1
ATOM 3403 C C . TYR B 1 143 ? -13.414 -11.062 -8.852 1 96.5 143 TYR B C 1
ATOM 3405 O O . TYR B 1 143 ? -13.414 -10.18 -7.988 1 96.5 143 TYR B O 1
ATOM 3413 N N . LEU B 1 144 ? -12.797 -10.875 -9.953 1 95.94 144 LEU B N 1
ATOM 3414 C CA . LEU B 1 144 ? -11.914 -9.734 -10.164 1 95.94 144 LEU B CA 1
ATOM 3415 C C . LEU B 1 144 ? -12.711 -8.438 -10.25 1 95.94 144 LEU B C 1
ATOM 3417 O O . LEU B 1 144 ? -13.844 -8.438 -10.742 1 95.94 144 LEU B O 1
ATOM 3421 N N . LYS B 1 145 ? -12.078 -7.375 -9.766 1 95.62 145 LYS B N 1
ATOM 3422 C CA . LYS B 1 145 ? -12.695 -6.055 -9.727 1 95.62 145 LYS B CA 1
ATOM 3423 C C . LYS B 1 145 ? -12.164 -5.164 -10.852 1 95.62 145 LYS B C 1
ATOM 3425 O O . LYS B 1 145 ? -10.977 -5.203 -11.164 1 95.62 145 LYS B O 1
ATOM 3430 N N . PRO B 1 146 ? -12.93 -4.34 -11.445 1 93.81 146 PRO B N 1
ATOM 3431 C CA . PRO B 1 146 ? -12.547 -3.559 -12.625 1 93.81 146 PRO B CA 1
ATOM 3432 C C . PRO B 1 146 ? -11.273 -2.742 -12.406 1 93.81 146 PRO B C 1
ATOM 3434 O O . PRO B 1 146 ? -10.453 -2.607 -13.32 1 93.81 146 PRO B O 1
ATOM 3437 N N . LEU B 1 147 ? -11.086 -2.197 -11.219 1 94.69 147 LEU B N 1
ATOM 3438 C CA . LEU B 1 147 ? -9.922 -1.355 -10.977 1 94.69 147 LEU B CA 1
ATOM 3439 C C . LEU B 1 147 ? -8.984 -2.002 -9.961 1 94.69 147 LEU B C 1
ATOM 3441 O O . LEU B 1 147 ? -8.133 -1.326 -9.375 1 94.69 147 LEU B O 1
ATOM 3445 N N . GLY B 1 148 ? -9.141 -3.293 -9.812 1 95.12 148 GLY B N 1
ATOM 3446 C CA . GLY B 1 148 ? -8.391 -3.973 -8.773 1 95.12 148 GLY B CA 1
ATOM 3447 C C . GLY B 1 148 ? -6.902 -4.047 -9.062 1 95.12 148 GLY B C 1
ATOM 3448 O O . GLY B 1 148 ? -6.082 -4.09 -8.148 1 95.12 148 GLY B O 1
ATOM 3449 N N . GLY B 1 149 ? -6.539 -4.047 -10.344 1 95.75 149 GLY B N 1
ATOM 3450 C CA . GLY B 1 149 ? -5.141 -4.125 -10.734 1 95.75 149 GLY B CA 1
ATOM 3451 C C . GLY B 1 149 ? -4.305 -2.977 -10.203 1 95.75 149 GLY B C 1
ATOM 3452 O O . GLY B 1 149 ? -3.098 -3.119 -10.008 1 95.75 149 GLY B O 1
ATOM 3453 N N . LYS B 1 150 ? -4.918 -1.884 -9.914 1 94.94 150 LYS B N 1
ATOM 3454 C CA . LYS B 1 150 ? -4.234 -0.697 -9.406 1 94.94 150 LYS B CA 1
ATOM 3455 C C . LYS B 1 150 ? -3.703 -0.928 -7.996 1 94.94 150 LYS B C 1
ATOM 3457 O O . LYS B 1 150 ? -2.834 -0.19 -7.523 1 94.94 150 LYS B O 1
ATOM 3462 N N . GLN B 1 151 ? -4.184 -1.981 -7.348 1 96.12 151 GLN B N 1
ATOM 3463 C CA . GLN B 1 151 ? -3.881 -2.178 -5.934 1 96.12 151 GLN B CA 1
ATOM 3464 C C . GLN B 1 151 ? -2.887 -3.32 -5.738 1 96.12 151 GLN B C 1
ATOM 3466 O O . GLN B 1 151 ? -2.732 -3.83 -4.629 1 96.12 151 GLN B O 1
ATOM 3471 N N . ALA B 1 152 ? -2.225 -3.664 -6.785 1 97.75 152 ALA B N 1
ATOM 3472 C CA . ALA B 1 152 ? -1.388 -4.859 -6.758 1 97.75 152 ALA B CA 1
ATOM 3473 C C . ALA B 1 152 ? -0.311 -4.75 -5.68 1 97.75 152 ALA B C 1
ATOM 3475 O O . ALA B 1 152 ? -0.177 -5.641 -4.836 1 97.75 152 ALA B O 1
ATOM 3476 N N . VAL B 1 153 ? 0.429 -3.682 -5.629 1 98.12 153 VAL B N 1
ATOM 3477 C CA . VAL B 1 153 ? 1.535 -3.529 -4.691 1 98.12 153 VAL B CA 1
ATOM 3478 C C . VAL B 1 153 ? 0.993 -3.389 -3.27 1 98.12 153 VAL B C 1
ATOM 3480 O O . VAL B 1 153 ? 1.54 -3.971 -2.33 1 98.12 153 VAL B O 1
ATOM 3483 N N . LEU B 1 154 ? -0.081 -2.615 -3.176 1 98.25 154 LEU B N 1
ATOM 3484 C CA . LEU B 1 154 ? -0.725 -2.48 -1.873 1 98.25 154 LEU B CA 1
ATOM 3485 C C . LEU B 1 154 ? -1.19 -3.836 -1.354 1 98.25 154 LEU B C 1
ATOM 3487 O O . LEU B 1 154 ? -0.978 -4.164 -0.184 1 98.25 154 LEU B O 1
ATOM 3491 N N . SER B 1 155 ? -1.826 -4.594 -2.178 1 98 155 SER B N 1
ATOM 3492 C CA . SER B 1 155 ? -2.281 -5.938 -1.828 1 98 155 SER B CA 1
ATOM 3493 C C . SER B 1 155 ? -1.111 -6.828 -1.425 1 98 155 SER B C 1
ATOM 3495 O O . SER B 1 155 ? -1.198 -7.57 -0.443 1 98 155 SER B O 1
ATOM 3497 N N . SER B 1 156 ? -0.023 -6.754 -2.137 1 97.5 156 SER B N 1
ATOM 3498 C CA . SER B 1 156 ? 1.158 -7.559 -1.843 1 97.5 156 SER B CA 1
ATOM 3499 C C . SER B 1 156 ? 1.758 -7.188 -0.491 1 97.5 156 SER B C 1
ATOM 3501 O O . SER B 1 156 ? 2.195 -8.062 0.262 1 97.5 156 SER B O 1
ATOM 3503 N N . THR B 1 157 ? 1.799 -5.918 -0.21 1 97.88 157 THR B N 1
ATOM 3504 C CA . THR B 1 157 ? 2.379 -5.414 1.029 1 97.88 157 THR B CA 1
ATOM 3505 C C . THR B 1 157 ? 1.52 -5.805 2.229 1 97.88 157 THR B C 1
ATOM 3507 O O . THR B 1 157 ? 2.043 -6.125 3.297 1 97.88 157 THR B O 1
ATOM 3510 N N . LEU B 1 158 ? 0.25 -5.832 2.01 1 96.81 158 LEU B N 1
ATOM 3511 C CA . LEU B 1 158 ? -0.674 -6.098 3.107 1 96.81 158 LEU B CA 1
ATOM 3512 C C . LEU B 1 158 ? -0.959 -7.594 3.229 1 96.81 158 LEU B C 1
ATOM 3514 O O . LEU B 1 158 ? -1.438 -8.055 4.266 1 96.81 158 LEU B O 1
ATOM 3518 N N . GLY B 1 159 ? -0.734 -8.312 2.184 1 95 159 GLY B N 1
ATOM 3519 C CA . GLY B 1 159 ? -1.11 -9.719 2.164 1 95 159 GLY B CA 1
ATOM 3520 C C . GLY B 1 159 ? -2.611 -9.93 2.154 1 95 159 GLY B C 1
ATOM 3521 O O . GLY B 1 159 ? -3.115 -10.859 2.797 1 95 159 GLY B O 1
ATOM 3522 N N . SER B 1 160 ? -3.227 -9.062 1.498 1 95.56 160 SER B N 1
ATOM 3523 C CA . SER B 1 160 ? -4.684 -9.102 1.468 1 95.56 160 SER B CA 1
ATOM 3524 C C . SER B 1 160 ? -5.203 -9.281 0.045 1 95.56 160 SER B C 1
ATOM 3526 O O . SER B 1 160 ? -4.68 -8.672 -0.893 1 95.56 160 SER B O 1
ATOM 3528 N N . LEU B 1 161 ? -6.258 -10.117 -0.046 1 96.44 161 LEU B N 1
ATOM 3529 C CA . LEU B 1 161 ? -6.906 -10.312 -1.336 1 96.44 161 LEU B CA 1
ATOM 3530 C C . LEU B 1 161 ? -7.73 -9.094 -1.725 1 96.44 161 LEU B C 1
ATOM 3532 O O . LEU B 1 161 ? -8.492 -8.57 -0.911 1 96.44 161 LEU B O 1
ATOM 3536 N N . ILE B 1 162 ? -7.59 -8.656 -2.955 1 97.19 162 ILE B N 1
ATOM 3537 C CA . ILE B 1 162 ? -8.305 -7.48 -3.445 1 97.19 162 ILE B CA 1
ATOM 3538 C C . ILE B 1 162 ? -9.781 -7.812 -3.623 1 97.19 162 ILE B C 1
ATOM 3540 O O . ILE B 1 162 ? -10.648 -6.961 -3.412 1 97.19 162 ILE B O 1
ATOM 3544 N N . TRP B 1 163 ? -10.102 -9.031 -4.047 1 96.81 163 TRP B N 1
ATOM 3545 C CA . TRP B 1 163 ? -11.461 -9.5 -4.293 1 96.81 163 TRP B CA 1
ATOM 3546 C C . TRP B 1 163 ? -11.914 -10.461 -3.195 1 96.81 163 TRP B C 1
ATOM 3548 O O . TRP B 1 163 ? -11.156 -10.742 -2.262 1 96.81 163 TRP B O 1
ATOM 3558 N N . GLU B 1 164 ? -13.125 -10.867 -3.307 1 95.38 164 GLU B N 1
ATOM 3559 C CA . GLU B 1 164 ? -13.656 -11.797 -2.312 1 95.38 164 GLU B CA 1
ATOM 3560 C C . GLU B 1 164 ? -12.992 -13.164 -2.432 1 95.38 164 GLU B C 1
ATOM 3562 O O . GLU B 1 164 ? -12.609 -13.586 -3.525 1 95.38 164 GLU B O 1
ATOM 3567 N N . LYS B 1 165 ? -12.906 -13.797 -1.269 1 95.06 165 LYS B N 1
ATOM 3568 C CA . LYS B 1 165 ? -12.359 -15.156 -1.274 1 95.06 165 LYS B CA 1
ATOM 3569 C C . LYS B 1 165 ? -13.188 -16.078 -2.164 1 95.06 165 LYS B C 1
ATOM 3571 O O . LYS B 1 165 ? -14.414 -16.141 -2.029 1 95.06 165 LYS B O 1
ATOM 3576 N N . PRO B 1 166 ? -12.523 -16.734 -3.049 1 96.31 166 PRO B N 1
ATOM 3577 C CA . PRO B 1 166 ? -13.266 -17.656 -3.912 1 96.31 166 PRO B CA 1
ATOM 3578 C C . PRO B 1 166 ? -13.867 -18.828 -3.143 1 96.31 166 PRO B C 1
ATOM 3580 O O . PRO B 1 166 ? -13.336 -19.234 -2.105 1 96.31 166 PRO B O 1
ATOM 3583 N N . THR B 1 167 ? -14.945 -19.359 -3.682 1 97.06 167 THR B N 1
ATOM 3584 C CA . THR B 1 167 ? -15.539 -20.547 -3.084 1 97.06 167 THR B CA 1
ATOM 3585 C C . THR B 1 167 ? -14.695 -21.781 -3.383 1 97.06 167 THR B C 1
ATOM 3587 O O . THR B 1 167 ? -13.93 -21.812 -4.348 1 97.06 167 THR B O 1
ATOM 3590 N N . TRP B 1 168 ? -14.891 -22.828 -2.537 1 97.12 168 TRP B N 1
ATOM 3591 C CA . TRP B 1 168 ? -14.195 -24.078 -2.752 1 97.12 168 TRP B CA 1
ATOM 3592 C C . TRP B 1 168 ? -14.578 -24.703 -4.098 1 97.12 168 TRP B C 1
ATOM 3594 O O . TRP B 1 168 ? -13.727 -25.266 -4.793 1 97.12 168 TRP B O 1
ATOM 3604 N N . ALA B 1 169 ? -15.828 -24.562 -4.469 1 97.5 169 ALA B N 1
ATOM 3605 C CA . ALA B 1 169 ? -16.328 -25.094 -5.738 1 97.5 169 ALA B CA 1
ATOM 3606 C C . ALA B 1 169 ? -15.633 -24.406 -6.918 1 97.5 169 ALA B C 1
ATOM 3608 O O . ALA B 1 169 ? -15.18 -25.078 -7.848 1 97.5 169 ALA B O 1
ATOM 3609 N N . ASP B 1 170 ? -15.555 -23.125 -6.906 1 97.81 170 ASP B N 1
ATOM 3610 C CA . ASP B 1 170 ? -14.906 -22.391 -7.988 1 97.81 170 ASP B CA 1
ATOM 3611 C C . ASP B 1 170 ? -13.414 -22.688 -8.039 1 97.81 170 ASP B C 1
ATOM 3613 O O . ASP B 1 170 ? -12.844 -22.844 -9.125 1 97.81 170 ASP B O 1
ATOM 3617 N N . PHE B 1 171 ? 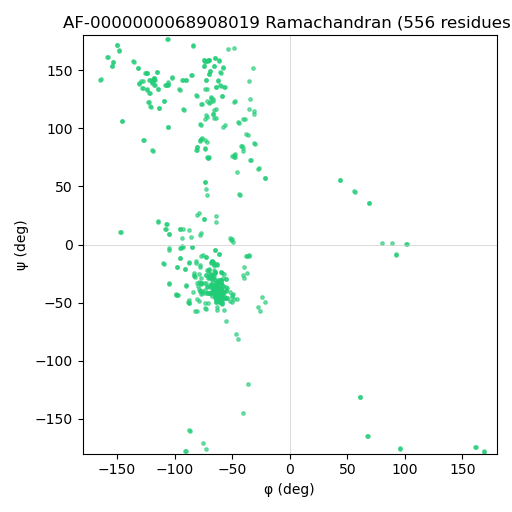-12.836 -22.812 -6.844 1 97.31 171 PHE B N 1
ATOM 3618 C CA . PHE B 1 171 ? -11.422 -23.141 -6.754 1 97.31 171 PHE B CA 1
ATOM 3619 C C . PHE B 1 171 ? -11.141 -24.5 -7.395 1 97.31 171 PHE B C 1
ATOM 3621 O O . PHE B 1 171 ? -10.234 -24.625 -8.227 1 97.31 171 PHE B O 1
ATOM 3628 N N . THR B 1 172 ? -11.93 -25.469 -7.031 1 97.25 172 THR B N 1
ATOM 3629 C CA . THR B 1 172 ? -11.719 -26.828 -7.504 1 97.25 172 THR B CA 1
ATOM 3630 C C . THR B 1 172 ? -11.953 -26.922 -9.008 1 97.25 172 THR B C 1
ATOM 3632 O O . THR B 1 172 ? -11.219 -27.609 -9.719 1 97.25 172 THR B O 1
ATOM 3635 N N . GLN B 1 173 ? -12.922 -26.266 -9.438 1 98.19 173 GLN B N 1
ATOM 3636 C CA . GLN B 1 173 ? -13.227 -26.281 -10.867 1 98.19 173 GLN B CA 1
ATOM 3637 C C . GLN B 1 173 ? -12.102 -25.641 -11.672 1 98.19 173 GLN B C 1
ATOM 3639 O O . GLN B 1 173 ? -11.695 -26.172 -12.711 1 98.19 173 GLN B O 1
ATOM 3644 N N . LEU B 1 174 ? -11.633 -24.531 -11.242 1 98.44 174 LEU B N 1
ATOM 3645 C CA . LEU B 1 174 ? -10.547 -23.844 -11.922 1 98.44 174 LEU B CA 1
ATOM 3646 C C . LEU B 1 174 ? -9.266 -24.672 -11.891 1 98.44 174 LEU B C 1
ATOM 3648 O O . LEU B 1 174 ? -8.516 -24.703 -12.867 1 98.44 174 LEU B O 1
ATOM 3652 N N . ALA B 1 175 ? -9.055 -25.375 -10.789 1 97 175 ALA B N 1
ATOM 3653 C CA . ALA B 1 175 ? -7.84 -26.156 -10.586 1 97 175 ALA B CA 1
ATOM 3654 C C . ALA B 1 175 ? -7.777 -27.328 -11.555 1 97 175 ALA B C 1
ATOM 3656 O O . ALA B 1 175 ? -6.691 -27.812 -11.883 1 97 175 ALA B O 1
ATOM 3657 N N . LYS B 1 176 ? -8.938 -27.797 -12.008 1 97.5 176 LYS B N 1
ATOM 3658 C CA . LYS B 1 176 ? -8.977 -28.891 -12.977 1 97.5 176 LYS B CA 1
ATOM 3659 C C . LYS B 1 176 ? -8.242 -28.5 -14.266 1 97.5 176 LYS B C 1
ATOM 3661 O O . LYS B 1 176 ? -7.59 -29.344 -14.883 1 97.5 176 LYS B O 1
ATOM 3666 N N . GLU B 1 177 ? -8.336 -27.25 -14.555 1 97.81 177 GLU B N 1
ATOM 3667 C CA . GLU B 1 177 ? -7.703 -26.797 -15.789 1 97.81 177 GLU B CA 1
ATOM 3668 C C . GLU B 1 177 ? -6.332 -26.188 -15.516 1 97.81 177 GLU B C 1
ATOM 3670 O O . GLU B 1 177 ? -5.391 -26.391 -16.281 1 97.81 177 GLU B O 1
ATOM 3675 N N . SER B 1 178 ? -6.289 -25.406 -14.492 1 96.94 178 SER B N 1
ATOM 3676 C CA . SER B 1 178 ? -5.047 -24.703 -14.18 1 96.94 178 SER B CA 1
ATOM 3677 C C . SER B 1 178 ? -4.867 -24.547 -12.672 1 96.94 178 SER B C 1
ATOM 3679 O O . SER B 1 178 ? -5.43 -23.625 -12.07 1 96.94 178 SER B O 1
ATOM 3681 N N . GLU B 1 179 ? -3.99 -25.297 -12.125 1 94.62 179 GLU B N 1
ATOM 3682 C CA . GLU B 1 179 ? -3.664 -25.125 -10.711 1 94.62 179 GLU B CA 1
ATOM 3683 C C . GLU B 1 179 ? -3.041 -23.766 -10.445 1 94.62 179 GLU B C 1
ATOM 3685 O O . GLU B 1 179 ? -3.275 -23.172 -9.391 1 94.62 179 GLU B O 1
ATOM 3690 N N . PHE B 1 180 ? -2.301 -23.312 -11.43 1 95.5 180 PHE B N 1
ATOM 3691 C CA . PHE B 1 180 ? -1.667 -22 -11.328 1 95.5 180 PHE B CA 1
ATOM 3692 C C . PHE B 1 180 ? -2.713 -20.906 -11.18 1 95.5 180 PHE B C 1
ATOM 3694 O O . PHE B 1 180 ? -2.602 -20.047 -10.305 1 95.5 180 PHE B O 1
ATOM 3701 N N . ALA B 1 181 ? -3.709 -20.984 -11.961 1 97.88 181 ALA B N 1
ATOM 3702 C CA . ALA B 1 181 ? -4.77 -19.984 -11.93 1 97.88 181 ALA B CA 1
ATOM 3703 C C . ALA B 1 181 ? -5.562 -20.062 -10.625 1 97.88 181 ALA B C 1
ATOM 3705 O O . ALA B 1 181 ? -5.891 -19.047 -10.023 1 97.88 181 ALA B O 1
ATOM 3706 N N . ALA B 1 182 ? -5.812 -21.25 -10.211 1 97.25 182 ALA B N 1
ATOM 3707 C CA . ALA B 1 182 ? -6.566 -21.453 -8.977 1 97.25 182 ALA B CA 1
ATOM 3708 C C . ALA B 1 182 ? -5.801 -20.906 -7.773 1 97.25 182 ALA B C 1
ATOM 3710 O O . ALA B 1 182 ? -6.371 -20.219 -6.926 1 97.25 182 ALA B O 1
ATOM 3711 N N . TRP B 1 183 ? -4.52 -21.203 -7.73 1 94.56 183 TRP B N 1
ATOM 3712 C CA . TRP B 1 183 ? -3.66 -20.703 -6.66 1 94.56 183 TRP B CA 1
ATOM 3713 C C . TRP B 1 183 ? -3.625 -19.172 -6.664 1 94.56 183 TRP B C 1
ATOM 3715 O O . TRP B 1 183 ? -3.721 -18.547 -5.605 1 94.56 183 TRP B O 1
ATOM 3725 N N . THR B 1 184 ? -3.496 -18.625 -7.828 1 97 184 THR B N 1
ATOM 3726 C CA . THR B 1 184 ? -3.426 -17.172 -7.957 1 97 184 THR B CA 1
ATOM 3727 C C . THR B 1 184 ? -4.734 -16.516 -7.516 1 97 184 THR B C 1
ATOM 3729 O O . THR B 1 184 ? -4.73 -15.469 -6.875 1 97 184 THR B O 1
ATOM 3732 N N . LEU B 1 185 ? -5.812 -17.188 -7.832 1 97.31 185 LEU B N 1
ATOM 3733 C CA . LEU B 1 185 ? -7.129 -16.656 -7.508 1 97.31 185 LEU B CA 1
ATOM 3734 C C . LEU B 1 185 ? -7.328 -16.578 -6 1 97.31 185 LEU B C 1
ATOM 3736 O O . LEU B 1 185 ? -7.973 -15.648 -5.5 1 97.31 185 LEU B O 1
ATOM 3740 N N . ILE B 1 186 ? -6.727 -17.453 -5.215 1 95.44 186 ILE B N 1
ATOM 3741 C CA . ILE B 1 186 ? -7 -17.5 -3.781 1 95.44 186 ILE B CA 1
ATOM 3742 C C . ILE B 1 186 ? -5.918 -16.734 -3.027 1 95.44 186 ILE B C 1
ATOM 3744 O O . ILE B 1 186 ? -6.129 -16.297 -1.894 1 95.44 186 ILE B O 1
ATOM 3748 N N . HIS B 1 187 ? -4.734 -16.5 -3.633 1 94.12 187 HIS B N 1
ATOM 3749 C CA . HIS B 1 187 ? -3.643 -15.867 -2.908 1 94.12 187 HIS B CA 1
ATOM 3750 C C . HIS B 1 187 ? -3.393 -14.453 -3.42 1 94.12 187 HIS B C 1
ATOM 3752 O O . HIS B 1 187 ? -2.715 -13.664 -2.764 1 94.12 187 HIS B O 1
ATOM 3758 N N . GLY B 1 188 ? -3.924 -14.172 -4.582 1 96.31 188 GLY B N 1
ATOM 3759 C CA . GLY B 1 188 ? -3.754 -12.844 -5.152 1 96.31 188 GLY B CA 1
ATOM 3760 C C . GLY B 1 188 ? -2.303 -12.484 -5.398 1 96.31 188 GLY B C 1
ATOM 3761 O O . GLY B 1 188 ? -1.555 -13.258 -6 1 96.31 188 GLY B O 1
ATOM 3762 N N . TYR B 1 189 ? -1.921 -11.289 -4.941 1 96.44 189 TYR B N 1
ATOM 3763 C CA . TYR B 1 189 ? -0.6 -10.75 -5.238 1 96.44 189 TYR B CA 1
ATOM 3764 C C . TYR B 1 189 ? 0.379 -11.047 -4.109 1 96.44 189 TYR B C 1
ATOM 3766 O O . TYR B 1 189 ? 1.452 -10.445 -4.035 1 96.44 189 TYR B O 1
ATOM 3774 N N . THR B 1 190 ? 0.047 -11.898 -3.215 1 93.25 190 THR B N 1
ATOM 3775 C CA . THR B 1 190 ? 1.013 -12.289 -2.193 1 93.25 190 THR B CA 1
ATOM 3776 C C . THR B 1 190 ? 2.25 -12.914 -2.828 1 93.25 190 THR B C 1
ATOM 3778 O O . THR B 1 190 ? 2.143 -13.664 -3.801 1 93.25 190 THR B O 1
ATOM 3781 N N . MET B 1 191 ? 3.334 -12.508 -2.309 1 90.75 191 MET B N 1
ATOM 3782 C CA . MET B 1 191 ? 4.578 -13.086 -2.809 1 90.75 191 MET B CA 1
ATOM 3783 C C . MET B 1 191 ? 4.566 -14.602 -2.676 1 90.75 191 MET B C 1
ATOM 3785 O O . MET B 1 191 ? 4.16 -15.141 -1.643 1 90.75 191 MET B O 1
ATOM 3789 N N . ASN B 1 192 ? 4.977 -15.195 -3.646 1 83.94 192 ASN B N 1
ATOM 3790 C CA . ASN B 1 192 ? 4.918 -16.656 -3.705 1 83.94 192 ASN B CA 1
ATOM 3791 C C . ASN B 1 192 ? 6.16 -17.281 -3.088 1 83.94 192 ASN B C 1
ATOM 3793 O O . ASN B 1 192 ? 6.055 -18.25 -2.324 1 83.94 192 ASN B O 1
ATOM 3797 N N . HIS B 1 193 ? 7.242 -16.859 -3.48 1 79.06 193 HIS B N 1
ATOM 3798 C CA . HIS B 1 193 ? 8.461 -17.375 -2.859 1 79.06 193 HIS B CA 1
ATOM 3799 C C . HIS B 1 193 ? 9.594 -16.359 -2.955 1 79.06 193 HIS B C 1
ATOM 3801 O O . HIS B 1 193 ? 9.492 -15.367 -3.693 1 79.06 193 HIS B O 1
ATOM 3807 N N . LEU B 1 194 ? 10.523 -16.578 -1.991 1 77.75 194 LEU B N 1
ATOM 3808 C CA . LEU B 1 194 ? 11.734 -15.758 -1.958 1 77.75 194 LEU B CA 1
ATOM 3809 C C . LEU B 1 194 ? 12.984 -16.625 -2.07 1 77.75 194 LEU B C 1
ATOM 3811 O O . LEU B 1 194 ? 12.969 -17.797 -1.681 1 77.75 194 LEU B O 1
ATOM 3815 N N . ALA B 1 195 ? 13.922 -16.094 -2.791 1 63.81 195 ALA B N 1
ATOM 3816 C CA . ALA B 1 195 ? 15.211 -16.781 -2.859 1 63.81 195 ALA B CA 1
ATOM 3817 C C . ALA B 1 195 ? 16.328 -15.914 -2.283 1 63.81 195 ALA B C 1
ATOM 3819 O O . ALA B 1 195 ? 16.359 -14.695 -2.504 1 63.81 195 ALA B O 1
ATOM 3820 N N . PHE B 1 196 ? 17.172 -16.594 -1.517 1 67.12 196 PHE B N 1
ATOM 3821 C CA . PHE B 1 196 ? 18.359 -15.922 -0.994 1 67.12 196 PHE B CA 1
ATOM 3822 C C . PHE B 1 196 ? 19.5 -15.977 -2.006 1 67.12 196 PHE B C 1
ATOM 3824 O O . PHE B 1 196 ? 19.625 -16.953 -2.754 1 67.12 196 PHE B O 1
ATOM 3831 N N . ALA B 1 197 ? 20.234 -14.875 -1.935 1 59.38 197 ALA B N 1
ATOM 3832 C CA . ALA B 1 197 ? 21.469 -14.914 -2.707 1 59.38 197 ALA B CA 1
ATOM 3833 C C . ALA B 1 197 ? 22.562 -15.664 -1.952 1 59.38 197 ALA B C 1
ATOM 3835 O O . ALA B 1 197 ? 23.359 -15.055 -1.229 1 59.38 197 ALA B O 1
ATOM 3836 N N . VAL B 1 198 ? 22.562 -16.969 -2.068 1 56.12 198 VAL B N 1
ATOM 3837 C CA . VAL B 1 198 ? 23.406 -17.844 -1.257 1 56.12 198 VAL B CA 1
ATOM 3838 C C . VAL B 1 198 ? 24.875 -17.625 -1.629 1 56.12 198 VAL B C 1
ATOM 3840 O O . VAL B 1 198 ? 25.766 -17.844 -0.807 1 56.12 198 VAL B O 1
ATOM 3843 N N . HIS B 1 199 ? 25.062 -17.219 -2.873 1 55.22 199 HIS B N 1
ATOM 3844 C CA . HIS B 1 199 ? 26.453 -17 -3.279 1 55.22 199 HIS B CA 1
ATOM 3845 C C . HIS B 1 199 ? 27.109 -15.914 -2.434 1 55.22 199 HIS B C 1
ATOM 3847 O O . HIS B 1 199 ? 28.344 -15.805 -2.408 1 55.22 199 HIS B O 1
ATOM 3853 N N . ARG B 1 200 ? 26.312 -15.242 -1.623 1 52.09 200 ARG B N 1
ATOM 3854 C CA . ARG B 1 200 ? 26.859 -14.156 -0.812 1 52.09 200 ARG B CA 1
ATOM 3855 C C . ARG B 1 200 ? 27.016 -14.586 0.644 1 52.09 200 ARG B C 1
ATOM 3857 O O . ARG B 1 200 ? 27.469 -13.805 1.48 1 52.09 200 ARG B O 1
ATOM 3864 N N . PHE B 1 201 ? 26.547 -15.836 0.841 1 53.59 201 PHE B N 1
ATOM 3865 C CA . PHE B 1 201 ? 26.656 -16.328 2.209 1 53.59 201 PHE B CA 1
ATOM 3866 C C . PHE B 1 201 ? 28.094 -16.75 2.52 1 53.59 201 PHE B C 1
ATOM 3868 O O . PHE B 1 201 ? 28.766 -17.344 1.683 1 53.59 201 PHE B O 1
ATOM 3875 N N . LYS B 1 202 ? 28.547 -16.078 3.494 1 51.91 202 LYS B N 1
ATOM 3876 C CA . LYS B 1 202 ? 29.891 -16.469 3.918 1 51.91 202 LYS B CA 1
ATOM 3877 C C . LYS B 1 202 ? 29.922 -17.922 4.387 1 51.91 202 LYS B C 1
ATOM 3879 O O . LYS B 1 202 ? 30.906 -18.625 4.137 1 51.91 202 LYS B O 1
ATOM 3884 N N . HIS B 1 203 ? 28.906 -18.203 5.258 1 46.16 203 HIS B N 1
ATOM 3885 C CA . HIS B 1 203 ? 28.922 -19.562 5.793 1 46.16 203 HIS B CA 1
ATOM 3886 C C . HIS B 1 203 ? 28.062 -20.5 4.945 1 46.16 203 HIS B C 1
ATOM 3888 O O . HIS B 1 203 ? 27.047 -20.094 4.395 1 46.16 203 HIS B O 1
ATOM 3894 N N . ARG B 1 204 ? 28.797 -21.406 4.418 1 39.31 204 ARG B N 1
ATOM 3895 C CA . ARG B 1 204 ? 28.094 -22.422 3.648 1 39.31 204 ARG B CA 1
ATOM 3896 C C . ARG B 1 204 ? 26.891 -22.953 4.426 1 39.31 204 ARG B C 1
ATOM 3898 O O . ARG B 1 204 ? 27.031 -23.422 5.562 1 39.31 204 ARG B O 1
ATOM 3905 N N . PHE B 1 205 ? 25.891 -22.266 4.52 1 37.47 205 PHE B N 1
ATOM 3906 C CA . PHE B 1 205 ? 24.703 -22.891 5.094 1 37.47 205 PHE B CA 1
ATOM 3907 C C . PHE B 1 205 ? 24.453 -24.25 4.449 1 37.47 205 PHE B C 1
ATOM 3909 O O . PHE B 1 205 ? 24.297 -24.344 3.23 1 37.47 205 PHE B O 1
ATOM 3916 N N . LYS B 1 206 ? 25.266 -25.25 4.902 1 32.09 206 LYS B N 1
ATOM 3917 C CA . LYS B 1 206 ? 24.781 -26.562 4.512 1 32.09 206 LYS B CA 1
ATOM 3918 C C . LYS B 1 206 ? 23.266 -26.672 4.742 1 32.09 206 LYS B C 1
ATOM 3920 O O . LYS B 1 206 ? 22.75 -26.109 5.707 1 32.09 206 LYS B O 1
ATOM 3925 N N . CYS B 1 207 ? 22.578 -26.625 3.721 1 31.3 207 CYS B N 1
ATOM 3926 C CA . CYS B 1 207 ? 21.188 -27.016 3.938 1 31.3 207 CYS B CA 1
ATOM 3927 C C . CYS B 1 207 ? 21.047 -27.875 5.188 1 31.3 207 CYS B C 1
ATOM 3929 O O . CYS B 1 207 ? 21.484 -29.016 5.207 1 31.3 207 CYS B O 1
ATOM 3931 N N . PHE B 1 208 ? 21.484 -27.344 6.324 1 29.36 208 PHE B N 1
ATOM 3932 C CA . PHE B 1 208 ? 21.359 -28.078 7.582 1 29.36 208 PHE B CA 1
ATOM 3933 C C . PHE B 1 208 ? 19.984 -28.719 7.703 1 29.36 208 PHE B C 1
ATOM 3935 O O . PHE B 1 208 ? 19.031 -28.078 8.133 1 29.36 208 PHE B O 1
ATOM 3942 N N . PHE B 1 209 ? 19.469 -29.312 6.703 1 28.94 209 PHE B N 1
ATOM 3943 C CA . PHE B 1 209 ? 18.375 -30.25 6.918 1 28.94 209 PHE B CA 1
ATOM 3944 C C . PHE B 1 209 ? 18.719 -31.266 8 1 28.94 209 PHE B C 1
ATOM 3946 O O . PHE B 1 209 ? 18.141 -32.344 8.062 1 28.94 209 PHE B O 1
ATOM 3953 N N . GLN B 1 210 ? 19.859 -31.125 8.648 1 27.53 210 GLN B N 1
ATOM 3954 C CA . GLN B 1 210 ? 20.031 -32.219 9.617 1 27.53 210 GLN B CA 1
ATOM 3955 C C . GLN B 1 210 ? 18.953 -32.156 10.695 1 27.53 210 GLN B C 1
ATOM 3957 O O . GLN B 1 210 ? 19.219 -31.781 11.828 1 27.53 210 GLN B O 1
ATOM 3962 N N . PHE B 1 211 ? 17.781 -31.594 10.539 1 27.45 211 PHE B N 1
ATOM 3963 C CA . PHE B 1 211 ? 16.953 -32.156 11.602 1 27.45 211 PHE B CA 1
ATOM 3964 C C . PHE B 1 211 ? 17.078 -33.656 11.648 1 27.45 211 PHE B C 1
ATOM 3966 O O . PHE B 1 211 ? 17.344 -34.312 10.633 1 27.45 211 PHE B O 1
ATOM 3973 N N . GLY B 1 212 ? 17.484 -34.344 12.758 1 28.06 212 GLY B N 1
ATOM 3974 C CA . GLY B 1 212 ? 17.641 -35.75 13.055 1 28.06 212 GLY B CA 1
ATOM 3975 C C . GLY B 1 212 ? 16.719 -36.625 12.234 1 28.06 212 GLY B C 1
ATOM 3976 O O . GLY B 1 212 ? 16.891 -37.844 12.211 1 28.06 212 GLY B O 1
ATOM 3977 N N . ASN B 1 213 ? 15.391 -36.438 12.195 1 25.25 213 ASN B N 1
ATOM 3978 C CA . ASN B 1 213 ? 14.805 -37.594 11.516 1 25.25 213 ASN B CA 1
ATOM 3979 C C . ASN B 1 213 ? 15.195 -37.656 10.047 1 25.25 213 ASN B C 1
ATOM 3981 O O . ASN B 1 213 ? 15.375 -36.594 9.414 1 25.25 213 ASN B O 1
ATOM 3985 N N . LYS B 1 214 ? 15.844 -38.719 9.336 1 27.92 214 LYS B N 1
ATOM 3986 C CA . LYS B 1 214 ? 16.344 -39.281 8.07 1 27.92 214 LYS B CA 1
ATOM 3987 C C . LYS B 1 214 ? 15.641 -38.625 6.879 1 27.92 214 LYS B C 1
ATOM 3989 O O . LYS B 1 214 ? 16.25 -38.406 5.828 1 27.92 214 LYS B O 1
ATOM 3994 N N . SER B 1 215 ? 14.32 -38.469 6.742 1 26.47 215 SER B N 1
ATOM 3995 C CA . SER B 1 215 ? 13.57 -38.469 5.488 1 26.47 215 SER B CA 1
ATOM 3996 C C . SER B 1 215 ? 13.617 -37.094 4.836 1 26.47 215 SER B C 1
ATOM 3998 O O . SER B 1 215 ? 13.25 -36.938 3.67 1 26.47 215 SER B O 1
ATOM 4000 N N . MET B 1 216 ? 13.789 -35.969 5.551 1 25.33 216 MET B N 1
ATOM 4001 C CA . MET B 1 216 ? 13.406 -34.75 4.848 1 25.33 216 MET B CA 1
ATOM 4002 C C . MET B 1 216 ? 14.602 -34.125 4.125 1 25.33 216 MET B C 1
ATOM 4004 O O . MET B 1 216 ? 15.102 -33.094 4.52 1 25.33 216 MET B O 1
ATOM 4008 N N . LYS B 1 217 ? 15.68 -34.75 3.957 1 27.81 217 LYS B N 1
ATOM 4009 C CA . LYS B 1 217 ? 16.812 -34.25 3.199 1 27.81 217 LYS B CA 1
ATOM 4010 C C . LYS B 1 217 ? 16.375 -33.656 1.86 1 27.81 217 LYS B C 1
ATOM 4012 O O . LYS B 1 217 ? 17.141 -32.938 1.205 1 27.81 217 LYS B O 1
ATOM 4017 N N . ARG B 1 218 ? 15.539 -34.375 1.168 1 26.22 218 ARG B N 1
ATOM 4018 C CA . ARG B 1 218 ? 15.453 -34.156 -0.276 1 26.22 218 ARG B CA 1
ATOM 4019 C C . ARG B 1 218 ? 15.164 -32.719 -0.617 1 26.22 218 ARG B C 1
ATOM 4021 O O . ARG B 1 218 ? 15.742 -32.156 -1.551 1 26.22 218 ARG B O 1
ATOM 4028 N N . ASP B 1 219 ? 14.008 -32.25 -0.264 1 25.56 219 ASP B N 1
ATOM 4029 C CA . ASP B 1 219 ? 13.18 -31.438 -1.156 1 25.56 219 ASP B CA 1
ATOM 4030 C C . ASP B 1 219 ? 13.539 -29.969 -1.048 1 25.56 219 ASP B C 1
ATOM 4032 O O . ASP B 1 219 ? 12.75 -29.094 -1.438 1 25.56 219 ASP B O 1
ATOM 4036 N N . ILE B 1 220 ? 14.648 -29.703 -0.406 1 27.86 220 ILE B N 1
ATOM 4037 C CA . ILE B 1 220 ? 14.672 -28.25 -0.475 1 27.86 220 ILE B CA 1
ATOM 4038 C C . ILE B 1 220 ? 14.969 -27.797 -1.905 1 27.86 220 ILE B C 1
ATOM 4040 O O . ILE B 1 220 ? 14.414 -26.797 -2.381 1 27.86 220 ILE B O 1
ATOM 4044 N N . HIS B 1 221 ? 16 -28.297 -2.598 1 27.81 221 HIS B N 1
ATOM 4045 C CA . HIS B 1 221 ? 16.141 -28.062 -4.031 1 27.81 221 HIS B CA 1
ATOM 4046 C C . HIS B 1 221 ? 14.844 -28.375 -4.766 1 27.81 221 HIS B C 1
ATOM 4048 O O . HIS B 1 221 ? 14.547 -27.766 -5.797 1 27.81 221 HIS B O 1
ATOM 4054 N N . THR B 1 222 ? 14.203 -29.484 -4.379 1 27.53 222 THR B N 1
ATOM 4055 C CA . THR B 1 222 ? 12.867 -29.859 -4.832 1 27.53 222 THR B CA 1
ATOM 4056 C C . THR B 1 222 ? 11.82 -28.859 -4.355 1 27.53 222 THR B C 1
ATOM 4058 O O . THR B 1 222 ? 10.742 -28.75 -4.938 1 27.53 222 THR B O 1
ATOM 4061 N N . CYS B 1 223 ? 12.195 -28.203 -3.289 1 27.89 223 CYS B N 1
ATOM 4062 C CA . CYS B 1 223 ? 11.203 -27.219 -2.869 1 27.89 223 CYS B CA 1
ATOM 4063 C C . CYS B 1 223 ? 11.086 -26.094 -3.883 1 27.89 223 CYS B C 1
ATOM 4065 O O . CYS B 1 223 ? 9.984 -25.609 -4.156 1 27.89 223 CYS B O 1
ATOM 4067 N N . ILE B 1 224 ? 12.25 -25.625 -4.352 1 29.36 224 ILE B N 1
ATOM 4068 C CA . ILE B 1 224 ? 12.078 -24.641 -5.41 1 29.36 224 ILE B CA 1
ATOM 4069 C C . ILE B 1 224 ? 11.359 -25.281 -6.602 1 29.36 224 ILE B C 1
ATOM 4071 O O . ILE B 1 224 ? 10.5 -24.641 -7.223 1 29.36 224 ILE B O 1
ATOM 4075 N N . GLU B 1 225 ? 11.766 -26.5 -6.93 1 29.2 225 GLU B N 1
ATOM 4076 C CA . GLU B 1 225 ? 11.062 -27.234 -7.977 1 29.2 225 GLU B CA 1
ATOM 4077 C C . GLU B 1 225 ? 9.594 -27.422 -7.617 1 29.2 225 GLU B C 1
ATOM 4079 O O . GLU B 1 225 ? 8.719 -27.359 -8.484 1 29.2 225 GLU B O 1
ATOM 4084 N N . ARG B 1 226 ? 9.406 -27.797 -6.363 1 29.5 226 ARG B N 1
ATOM 4085 C CA . ARG B 1 226 ? 8.008 -28 -5.996 1 29.5 226 ARG B CA 1
ATOM 4086 C C . ARG B 1 226 ? 7.246 -26.688 -6 1 29.5 226 ARG B C 1
ATOM 4088 O O . ARG B 1 226 ? 6.016 -26.672 -6.062 1 29.5 226 ARG B O 1
ATOM 4095 N N . ILE B 1 227 ? 7.93 -25.656 -5.59 1 30.73 227 ILE B N 1
ATOM 4096 C CA . ILE B 1 227 ? 7.176 -24.406 -5.625 1 30.73 227 ILE B CA 1
ATOM 4097 C C . ILE B 1 227 ? 6.562 -24.219 -7.008 1 30.73 227 ILE B C 1
ATOM 4099 O O . ILE B 1 227 ? 5.41 -23.797 -7.133 1 30.73 227 ILE B O 1
ATOM 4103 N N . PHE B 1 228 ? 7.426 -24.406 -8.086 1 30.94 228 PHE B N 1
ATOM 4104 C CA . PHE B 1 228 ? 6.746 -24.516 -9.375 1 30.94 228 PHE B CA 1
ATOM 4105 C C . PHE B 1 228 ? 6.086 -25.891 -9.523 1 30.94 228 PHE B C 1
ATOM 4107 O O . PHE B 1 228 ? 5.613 -26.234 -10.609 1 30.94 228 PHE B O 1
ATOM 4114 N N . GLY B 1 229 ? 6.418 -26.75 -8.562 1 29.34 229 GLY B N 1
ATOM 4115 C CA . GLY B 1 229 ? 6.09 -28.172 -8.633 1 29.34 229 GLY B CA 1
ATOM 4116 C C . GLY B 1 229 ? 4.598 -28.438 -8.602 1 29.34 229 GLY B C 1
ATOM 4117 O O . GLY B 1 229 ? 4.168 -29.562 -8.375 1 29.34 229 GLY B O 1
ATOM 4118 N N . GLY B 1 230 ? 3.791 -27.547 -8.438 1 28.91 230 GLY B N 1
ATOM 4119 C CA . GLY B 1 230 ? 2.49 -28.203 -8.523 1 28.91 230 GLY B CA 1
ATOM 4120 C C . GLY B 1 230 ? 2.336 -29.062 -9.758 1 28.91 230 GLY B C 1
ATOM 4121 O O . GLY B 1 230 ? 1.218 -29.391 -10.156 1 28.91 230 GLY B O 1
ATOM 4122 N N . PHE B 1 231 ? 3.492 -29.172 -10.594 1 26.77 231 PHE B N 1
ATOM 4123 C CA . PHE B 1 231 ? 3.125 -30.062 -11.68 1 26.77 231 PHE B CA 1
ATOM 4124 C C . PHE B 1 231 ? 3.016 -31.5 -11.18 1 26.77 231 PHE B C 1
ATOM 4126 O O . PHE B 1 231 ? 3.83 -31.953 -10.367 1 26.77 231 PHE B O 1
ATOM 4133 N N . PRO B 1 232 ? 1.936 -32.25 -11.297 1 24.58 232 PRO B N 1
ATOM 4134 C CA . PRO B 1 232 ? 1.616 -33.594 -10.805 1 24.58 232 PRO B CA 1
ATOM 4135 C C . PRO B 1 232 ? 2.789 -34.562 -10.922 1 24.58 232 PRO B C 1
ATOM 4137 O O . PRO B 1 232 ? 3.807 -34.25 -11.539 1 24.58 232 PRO B O 1
ATOM 4140 N N . GLU B 1 233 ? 2.479 -35.969 -11.242 1 25.75 233 GLU B N 1
ATOM 4141 C CA . GLU B 1 233 ? 2.742 -37.406 -11.07 1 25.75 233 GLU B CA 1
ATOM 4142 C C . GLU B 1 233 ? 3.955 -37.844 -11.891 1 25.75 233 GLU B C 1
ATOM 4144 O O . GLU B 1 233 ? 4.473 -38.938 -11.703 1 25.75 233 GLU B O 1
ATOM 4149 N N . ASN B 1 234 ? 4.406 -37.281 -12.945 1 24.7 234 ASN B N 1
ATOM 4150 C CA . ASN B 1 234 ? 5.195 -38.219 -13.766 1 24.7 234 ASN B CA 1
ATOM 4151 C C . ASN B 1 234 ? 6.578 -38.438 -13.164 1 24.7 234 ASN B C 1
ATOM 4153 O O . ASN B 1 234 ? 7.504 -38.875 -13.859 1 24.7 234 ASN B O 1
ATOM 4157 N N . LEU B 1 235 ? 6.891 -37.969 -11.914 1 26.08 235 LEU B N 1
ATOM 4158 C CA . LEU B 1 235 ? 8.203 -38.375 -11.422 1 26.08 235 LEU B CA 1
ATOM 4159 C C . LEU B 1 235 ? 8.195 -39.844 -11 1 26.08 235 LEU B C 1
ATOM 4161 O O . LEU B 1 235 ? 8.273 -40.125 -9.812 1 26.08 235 LEU B O 1
ATOM 4165 N N . GLN B 1 236 ? 7.312 -40.688 -11.453 1 23.64 236 GLN B N 1
ATOM 4166 C CA . GLN B 1 236 ? 7.395 -42.094 -11.117 1 23.64 236 GLN B CA 1
ATOM 4167 C C . GLN B 1 236 ? 8.742 -42.688 -11.531 1 23.64 236 GLN B C 1
ATOM 4169 O O . GLN B 1 236 ? 9.023 -43.844 -11.258 1 23.64 236 GLN B O 1
ATOM 4174 N N . LYS B 1 237 ? 9.438 -42.188 -12.477 1 25.94 237 LYS B N 1
ATOM 4175 C CA . LYS B 1 237 ? 10.523 -43.094 -12.828 1 25.94 237 LYS B CA 1
ATOM 4176 C C . LYS B 1 237 ? 11.609 -43.094 -11.758 1 25.94 237 LYS B C 1
ATOM 4178 O O . LYS B 1 237 ? 12.539 -42.281 -11.82 1 25.94 237 LYS B O 1
ATOM 4183 N N . ARG B 1 238 ? 11.273 -43.219 -10.453 1 25.62 238 ARG B N 1
ATOM 4184 C CA . ARG B 1 238 ? 12.125 -43.312 -9.273 1 25.62 238 ARG B CA 1
ATOM 4185 C C . ARG B 1 238 ? 12.992 -44.594 -9.328 1 25.62 238 ARG B C 1
ATOM 4187 O O . ARG B 1 238 ? 13.695 -44.906 -8.359 1 25.62 238 ARG B O 1
ATOM 4194 N N . ASP B 1 239 ? 12.773 -45.562 -10.047 1 24.23 239 ASP B N 1
ATOM 4195 C CA . ASP B 1 239 ? 13.344 -46.812 -9.586 1 24.23 239 ASP B CA 1
ATOM 4196 C C . ASP B 1 239 ? 14.867 -46.75 -9.539 1 24.23 239 ASP B C 1
ATOM 4198 O O . ASP B 1 239 ? 15.492 -47.312 -8.633 1 24.23 239 ASP B O 1
ATOM 4202 N N . ASN B 1 240 ? 15.547 -46.406 -10.578 1 23.22 240 ASN B N 1
ATOM 4203 C CA . ASN B 1 240 ? 16.891 -46.938 -10.719 1 23.22 240 ASN B CA 1
ATOM 4204 C C . ASN B 1 240 ? 17.906 -46.156 -9.906 1 23.22 240 ASN B C 1
ATOM 4206 O O . ASN B 1 240 ? 19.125 -46.344 -10.047 1 23.22 240 ASN B O 1
ATOM 4210 N N . TYR B 1 241 ? 17.578 -44.938 -9.445 1 22.41 241 TYR B N 1
ATOM 4211 C CA . TYR B 1 241 ? 18.734 -44.25 -8.883 1 22.41 241 TYR B CA 1
ATOM 4212 C C . TYR B 1 241 ? 19.016 -44.719 -7.469 1 22.41 241 TYR B C 1
ATOM 4214 O O . TYR B 1 241 ? 18.703 -44.062 -6.488 1 22.41 241 TYR B O 1
ATOM 4222 N N . ARG B 1 242 ? 18.594 -45.969 -7.117 1 22.27 242 ARG B N 1
ATOM 4223 C CA . ARG B 1 242 ? 18.875 -46.531 -5.801 1 22.27 242 ARG B CA 1
ATOM 4224 C C . ARG B 1 242 ? 20.344 -46.312 -5.426 1 22.27 242 ARG B C 1
ATOM 4226 O O . ARG B 1 242 ? 20.656 -45.938 -4.293 1 22.27 242 ARG B O 1
ATOM 4233 N N . ASP B 1 243 ? 21.281 -47.125 -6.012 1 20.73 243 ASP B N 1
ATOM 4234 C CA . ASP B 1 243 ? 22.469 -47.75 -5.445 1 20.73 243 ASP B CA 1
ATOM 4235 C C . ASP B 1 243 ? 23.609 -46.75 -5.344 1 20.73 243 ASP B C 1
ATOM 4237 O O . ASP B 1 243 ? 24.703 -47.062 -4.852 1 20.73 243 ASP B O 1
ATOM 4241 N N . GLN B 1 244 ? 23.703 -45.75 -6.301 1 20.5 244 GLN B N 1
ATOM 4242 C CA . GLN B 1 244 ? 25.078 -45.281 -6.414 1 20.5 244 GLN B CA 1
ATOM 4243 C C . GLN B 1 244 ? 25.484 -44.469 -5.203 1 20.5 244 GLN B C 1
ATOM 4245 O O . GLN B 1 244 ? 24.922 -43.375 -4.965 1 20.5 244 GLN B O 1
ATOM 4250 N N . GLY B 1 245 ? 25.766 -45.062 -3.994 1 20.92 245 GLY B N 1
ATOM 4251 C CA . GLY B 1 245 ? 26.375 -44.719 -2.721 1 20.92 245 GLY B CA 1
ATOM 4252 C C . GLY B 1 245 ? 27.484 -43.688 -2.857 1 20.92 245 GLY B C 1
ATOM 4253 O O . GLY B 1 245 ? 28 -43.469 -3.955 1 20.92 245 GLY B O 1
ATOM 4254 N N . CYS B 1 246 ? 27.781 -42.844 -1.865 1 22.86 246 CYS B N 1
ATOM 4255 C CA . CYS B 1 246 ? 28.859 -41.844 -1.715 1 22.86 246 CYS B CA 1
ATOM 4256 C C . CYS B 1 246 ? 30.172 -42.406 -2.277 1 22.86 246 CYS B C 1
ATOM 4258 O O . CYS B 1 246 ? 31.188 -41.688 -2.27 1 22.86 246 CYS B O 1
ATOM 4260 N N . LEU B 1 247 ? 30.266 -43.781 -2.424 1 21.75 247 LEU B N 1
ATOM 4261 C CA . LEU B 1 247 ? 31.641 -44.25 -2.52 1 21.75 247 LEU B CA 1
ATOM 4262 C C . LEU B 1 247 ? 32.25 -43.906 -3.875 1 21.75 247 LEU B C 1
ATOM 4264 O O . LEU B 1 247 ? 31.859 -44.469 -4.898 1 21.75 247 LEU B O 1
ATOM 4268 N N . MET B 1 248 ? 32.25 -42.625 -4.363 1 22.58 248 MET B N 1
ATOM 4269 C CA . MET B 1 248 ? 32.938 -42.406 -5.633 1 22.58 248 MET B CA 1
ATOM 4270 C C . MET B 1 248 ? 34.312 -43.094 -5.637 1 22.58 248 MET B C 1
ATOM 4272 O O . MET B 1 248 ? 35.219 -42.719 -4.898 1 22.58 248 MET B O 1
ATOM 4276 N N . GLY B 1 249 ? 34.281 -44.5 -5.516 1 20.84 249 GLY B N 1
ATOM 4277 C CA . GLY B 1 249 ? 35.562 -45.031 -5.906 1 20.84 249 GLY B CA 1
ATOM 4278 C C . GLY B 1 249 ? 36.031 -44.594 -7.281 1 20.84 249 GLY B C 1
ATOM 4279 O O . GLY B 1 249 ? 35.219 -44.031 -8.055 1 20.84 249 GLY B O 1
ATOM 4280 N N . PRO B 1 250 ? 37.344 -44.75 -7.863 1 22.41 250 PRO B N 1
ATOM 4281 C CA . PRO B 1 250 ? 38.156 -44.25 -8.969 1 22.41 250 PRO B CA 1
ATOM 4282 C C . PRO B 1 250 ? 37.438 -44.312 -10.312 1 22.41 250 PRO B C 1
ATOM 4284 O O . PRO B 1 250 ? 37.656 -43.469 -11.18 1 22.41 250 PRO B O 1
ATOM 4287 N N . GLU B 1 251 ? 36.719 -45.438 -10.727 1 21.28 251 GLU B N 1
ATOM 4288 C CA . GLU B 1 251 ? 36.844 -45.844 -12.125 1 21.28 251 GLU B CA 1
ATOM 4289 C C . GLU B 1 251 ? 35.812 -45.125 -13 1 21.28 251 GLU B C 1
ATOM 4291 O O . GLU B 1 251 ? 35.938 -45.125 -14.227 1 21.28 251 GLU B O 1
ATOM 4296 N N . ASP B 1 252 ? 34.438 -45.062 -12.68 1 22.09 252 ASP B N 1
ATOM 4297 C CA . ASP B 1 252 ? 33.531 -45.094 -13.82 1 22.09 252 ASP B CA 1
ATOM 4298 C C . ASP B 1 252 ? 33.406 -43.719 -14.469 1 22.09 252 ASP B C 1
ATOM 4300 O O . ASP B 1 252 ? 32.75 -42.844 -13.906 1 22.09 252 ASP B O 1
ATOM 4304 N N . SER B 1 253 ? 34.312 -43.125 -15.406 1 22.91 253 SER B N 1
ATOM 4305 C CA . SER B 1 253 ? 34.688 -41.969 -16.203 1 22.91 253 SER B CA 1
ATOM 4306 C C . SER B 1 253 ? 33.562 -41.594 -17.203 1 22.91 253 SER B C 1
ATOM 4308 O O . SER B 1 253 ? 33.531 -40.469 -17.703 1 22.91 253 SER B O 1
ATOM 4310 N N . ARG B 1 254 ? 32.781 -42.562 -17.719 1 23.22 254 ARG B N 1
ATOM 4311 C CA . ARG B 1 254 ? 32.188 -42.438 -19.047 1 23.22 254 ARG B CA 1
ATOM 4312 C C . ARG B 1 254 ? 30.938 -41.562 -18.984 1 23.22 254 ARG B C 1
ATOM 4314 O O . ARG B 1 254 ? 30.453 -41.094 -20.016 1 23.22 254 ARG B O 1
ATOM 4321 N N . TRP B 1 255 ? 30.203 -41.594 -17.906 1 24.97 255 TRP B N 1
ATOM 4322 C CA . TRP B 1 255 ? 28.828 -41.062 -18 1 24.97 255 TRP B CA 1
ATOM 4323 C C . TRP B 1 255 ? 28.828 -39.531 -18.094 1 24.97 255 TRP B C 1
ATOM 4325 O O . TRP B 1 255 ? 27.766 -38.938 -18.172 1 24.97 255 TRP B O 1
ATOM 4335 N N . GLU B 1 256 ? 29.953 -38.812 -17.875 1 25.03 256 GLU B N 1
ATOM 4336 C CA . GLU B 1 256 ? 30.031 -37.344 -17.938 1 25.03 256 GLU B CA 1
ATOM 4337 C C . GLU B 1 256 ? 29.641 -36.844 -19.328 1 25.03 256 GLU B C 1
ATOM 4339 O O . GLU B 1 256 ? 29.219 -35.688 -19.469 1 25.03 256 GLU B O 1
ATOM 4344 N N . GLU B 1 257 ? 29.891 -37.625 -20.406 1 25.48 257 GLU B N 1
ATOM 4345 C CA . GLU B 1 257 ? 29.922 -37.062 -21.734 1 25.48 257 GLU B CA 1
ATOM 4346 C C . GLU B 1 257 ? 28.516 -36.844 -22.281 1 25.48 257 GLU B C 1
ATOM 4348 O O . GLU B 1 257 ? 28.234 -35.844 -22.953 1 25.48 257 GLU B O 1
ATOM 4353 N N . GLU B 1 258 ? 27.625 -37.875 -22.188 1 25.58 258 GLU B N 1
ATOM 4354 C CA . GLU B 1 258 ? 26.453 -37.875 -23.062 1 25.58 258 GLU B CA 1
ATOM 4355 C C . GLU B 1 258 ? 25.406 -36.875 -22.562 1 25.58 258 GLU B C 1
ATOM 4357 O O . GLU B 1 258 ? 24.594 -36.375 -23.344 1 25.58 258 GLU B O 1
ATOM 4362 N N . SER B 1 259 ? 25.203 -36.781 -21.281 1 25.81 259 SER B N 1
ATOM 4363 C CA . SER B 1 259 ? 24.109 -35.938 -20.812 1 25.81 259 SER B CA 1
ATOM 4364 C C . SER B 1 259 ? 24.375 -34.469 -21.172 1 25.81 259 SER B C 1
ATOM 4366 O O . SER B 1 259 ? 23.484 -33.625 -21.031 1 25.81 259 SER B O 1
ATOM 4368 N N . GLN B 1 260 ? 25.625 -34.031 -21.375 1 25.14 260 GLN B N 1
ATOM 4369 C CA . GLN B 1 260 ? 25.984 -32.688 -21.781 1 25.14 260 GLN B CA 1
ATOM 4370 C C . GLN B 1 260 ? 25.5 -32.375 -23.203 1 25.14 260 GLN B C 1
ATOM 4372 O O . GLN B 1 260 ? 25.453 -31.219 -23.609 1 25.14 260 GLN B O 1
ATOM 4377 N N . SER B 1 261 ? 25.359 -33.375 -24.062 1 26.34 261 SER B N 1
ATOM 4378 C CA . SER B 1 261 ? 25.188 -33.062 -25.484 1 26.34 261 SER B CA 1
ATOM 4379 C C . SER B 1 261 ? 23.766 -32.594 -25.781 1 26.34 261 SER B C 1
ATOM 4381 O O . SER B 1 261 ? 23.531 -31.859 -26.734 1 26.34 261 SER B O 1
ATOM 4383 N N . ARG B 1 262 ? 22.719 -33.25 -25.203 1 26.11 262 ARG B N 1
ATOM 4384 C CA . ARG B 1 262 ? 21.422 -32.906 -25.766 1 26.11 262 ARG B CA 1
ATOM 4385 C C . ARG B 1 262 ? 21 -31.484 -25.344 1 26.11 262 ARG B C 1
ATOM 4387 O O . ARG B 1 262 ? 20.172 -30.859 -26 1 26.11 262 ARG B O 1
ATOM 4394 N N . PHE B 1 263 ? 21.219 -31.094 -24.078 1 26.67 263 PHE B N 1
ATOM 4395 C CA . PHE B 1 263 ? 20.844 -29.734 -23.719 1 26.67 263 PHE B CA 1
ATOM 4396 C C . PHE B 1 263 ? 21.672 -28.719 -24.516 1 26.67 263 PHE B C 1
ATOM 4398 O O . PHE B 1 263 ? 21.516 -27.516 -24.344 1 26.67 263 PHE B O 1
ATOM 4405 N N . ARG B 1 264 ? 22.812 -29.062 -25.156 1 26.56 264 ARG B N 1
ATOM 4406 C CA . ARG B 1 264 ? 23.656 -28.172 -25.969 1 26.56 264 ARG B CA 1
ATOM 4407 C C . ARG B 1 264 ? 22.906 -27.656 -27.188 1 26.56 264 ARG B C 1
ATOM 4409 O O . ARG B 1 264 ? 23.406 -26.812 -27.922 1 26.56 264 ARG B O 1
ATOM 4416 N N . GLN B 1 265 ? 22.062 -28.453 -27.766 1 26.42 265 GLN B N 1
ATOM 4417 C CA . GLN B 1 265 ? 21.609 -27.891 -29.031 1 26.42 265 GLN B CA 1
ATOM 4418 C C . GLN B 1 265 ? 20.688 -26.703 -28.812 1 26.42 265 GLN B C 1
ATOM 4420 O O . GLN B 1 265 ? 20.344 -25.984 -29.766 1 26.42 265 GLN B O 1
ATOM 4425 N N . THR B 1 266 ? 19.766 -26.781 -27.828 1 25.92 266 THR B N 1
ATOM 4426 C CA . THR B 1 266 ? 18.938 -25.578 -27.906 1 25.92 266 THR B CA 1
ATOM 4427 C C . THR B 1 266 ? 19.719 -24.359 -27.422 1 25.92 266 THR B C 1
ATOM 4429 O O . THR B 1 266 ? 20.781 -24.5 -26.812 1 25.92 266 THR B O 1
ATOM 4432 N N . ASP B 1 267 ? 19.094 -22.969 -27.297 1 24.47 267 ASP B N 1
ATOM 4433 C CA . ASP B 1 267 ? 19.875 -21.734 -27.281 1 24.47 267 ASP B CA 1
ATOM 4434 C C . ASP B 1 267 ? 20.781 -21.672 -26.062 1 24.47 267 ASP B C 1
ATOM 4436 O O . ASP B 1 267 ? 20.359 -21.984 -24.953 1 24.47 267 ASP B O 1
ATOM 4440 N N . PRO B 1 268 ? 22.172 -21.656 -26.188 1 26.31 268 PRO B N 1
ATOM 4441 C CA . PRO B 1 268 ? 23.266 -21.547 -25.219 1 26.31 268 PRO B CA 1
ATOM 4442 C C . PRO B 1 268 ? 22.969 -20.516 -24.109 1 26.31 268 PRO B C 1
ATOM 4444 O O . PRO B 1 268 ? 23.641 -20.516 -23.078 1 26.31 268 PRO B O 1
ATOM 4447 N N . GLU B 1 269 ? 22.141 -19.562 -24.438 1 26.61 269 GLU B N 1
ATOM 4448 C CA . GLU B 1 269 ? 22.109 -18.391 -23.562 1 26.61 269 GLU B CA 1
ATOM 4449 C C . GLU B 1 269 ? 21.328 -18.672 -22.281 1 26.61 269 GLU B C 1
ATOM 4451 O O . GLU B 1 269 ? 21.5 -17.984 -21.281 1 26.61 269 GLU B O 1
ATOM 4456 N N . LEU B 1 270 ? 20.312 -19.5 -22.359 1 26.2 270 LEU B N 1
ATOM 4457 C CA . LEU B 1 270 ? 19.516 -19.688 -21.156 1 26.2 270 LEU B CA 1
ATOM 4458 C C . LEU B 1 270 ? 20.281 -20.5 -20.125 1 26.2 270 LEU B C 1
ATOM 4460 O O . LEU B 1 270 ? 19.797 -20.688 -19 1 26.2 270 LEU B O 1
ATOM 4464 N N . SER B 1 271 ? 21.297 -21.297 -20.484 1 25.8 271 SER B N 1
ATOM 4465 C CA . SER B 1 271 ? 22.031 -22.141 -19.547 1 25.8 271 SER B CA 1
ATOM 4466 C C . SER B 1 271 ? 22.688 -21.312 -18.453 1 25.8 271 SER B C 1
ATOM 4468 O O . SER B 1 271 ? 23.047 -21.828 -17.391 1 25.8 271 SER B O 1
ATOM 4470 N N . GLU B 1 272 ? 23.031 -20.109 -18.828 1 26.94 272 GLU B N 1
ATOM 4471 C CA . GLU B 1 272 ? 23.734 -19.312 -17.844 1 26.94 272 GLU B CA 1
ATOM 4472 C C . GLU B 1 272 ? 22.812 -18.922 -16.688 1 26.94 272 GLU B C 1
ATOM 4474 O O . GLU B 1 272 ? 23.281 -18.531 -15.609 1 26.94 272 GLU B O 1
ATOM 4479 N N . LEU B 1 273 ? 21.516 -18.891 -16.984 1 25.66 273 LEU B N 1
ATOM 4480 C CA . LEU B 1 273 ? 20.688 -18.375 -15.898 1 25.66 273 LEU B CA 1
ATOM 4481 C C . LEU B 1 273 ? 20.562 -19.391 -14.773 1 25.66 273 LEU B C 1
ATOM 4483 O O . LEU B 1 273 ? 20.516 -19.031 -13.594 1 25.66 273 LEU B O 1
ATOM 4487 N N . CYS B 1 274 ? 20.109 -20.641 -15.102 1 26.69 274 CYS B N 1
ATOM 4488 C CA . CYS B 1 274 ? 19.812 -21.625 -14.07 1 26.69 274 CYS B CA 1
ATOM 4489 C C . CYS B 1 274 ? 21.109 -22.25 -13.531 1 26.69 274 CYS B C 1
ATOM 4491 O O . CYS B 1 274 ? 21.062 -23.094 -12.633 1 26.69 274 CYS B O 1
ATOM 4493 N N . ASP B 1 275 ? 22.203 -22.156 -14.258 1 25.19 275 ASP B N 1
ATOM 4494 C CA . ASP B 1 275 ? 23.328 -22.938 -13.781 1 25.19 275 ASP B CA 1
ATOM 4495 C C . ASP B 1 275 ? 23.828 -22.422 -12.438 1 25.19 275 ASP B C 1
ATOM 4497 O O . ASP B 1 275 ? 24.875 -22.859 -11.945 1 25.19 275 ASP B O 1
ATOM 4501 N N . HIS B 1 276 ? 23.375 -21.125 -12.18 1 23.8 276 HIS B N 1
ATOM 4502 C CA . HIS B 1 276 ? 24.094 -20.828 -10.953 1 23.8 276 HIS B CA 1
ATOM 4503 C C . HIS B 1 276 ? 23.531 -21.609 -9.773 1 23.8 276 HIS B C 1
ATOM 4505 O O . HIS B 1 276 ? 22.297 -21.688 -9.617 1 23.8 276 HIS B O 1
ATOM 4511 N N . GLU B 1 277 ? 24.141 -22.578 -9.18 1 25.41 277 GLU B N 1
ATOM 4512 C CA . GLU B 1 277 ? 24.031 -23.469 -8.023 1 25.41 277 GLU B CA 1
ATOM 4513 C C . GLU B 1 277 ? 23.406 -22.75 -6.836 1 25.41 277 GLU B C 1
ATOM 4515 O O . GLU B 1 277 ? 23.25 -23.344 -5.766 1 25.41 277 GLU B O 1
ATOM 4520 N N . SER B 1 278 ? 23.219 -21.406 -6.918 1 24.06 278 SER B N 1
ATOM 4521 C CA . SER B 1 278 ? 22.969 -20.719 -5.652 1 24.06 278 SER B CA 1
ATOM 4522 C C . SER B 1 278 ? 21.5 -20.781 -5.277 1 24.06 278 SER B C 1
ATOM 4524 O O . SER B 1 278 ? 21.047 -20.062 -4.379 1 24.06 278 SER B O 1
ATOM 4526 N N . CYS B 1 279 ? 20.641 -21.359 -6.09 1 23.39 279 CYS B N 1
ATOM 4527 C CA . CYS B 1 279 ? 19.25 -21.375 -5.684 1 23.39 279 CYS B CA 1
ATOM 4528 C C . CYS B 1 279 ? 19.031 -22.312 -4.504 1 23.39 279 CYS B C 1
ATOM 4530 O O . CYS B 1 279 ? 19.25 -23.516 -4.617 1 23.39 279 CYS B O 1
ATOM 4532 N N . VAL B 1 280 ? 19.391 -21.984 -3.283 1 22.83 280 VAL B N 1
ATOM 4533 C CA . VAL B 1 280 ? 19.016 -22.766 -2.119 1 22.83 280 VAL B CA 1
ATOM 4534 C C . VAL B 1 280 ? 17.516 -22.625 -1.863 1 22.83 280 VAL B C 1
ATOM 4536 O O . VAL B 1 280 ? 16.969 -21.516 -1.963 1 22.83 280 VAL B O 1
#

Nearest PDB structures (foldseek):
  6w1k-assembly1_A  TM=8.691E-01  e=5.324E-21  Oryza sativa
  3lho-assembly1_A  TM=7.837E-01  e=2.071E-10  Shewanella frigidimarina NCIMB 400
  2rjb-assembly2_B  TM=4.967E-01  e=3.882E-04  Shigella flexneri
  4mtr-assembly1_A  TM=7.258E-01  e=3.633E-01  Pseudomonas aeruginosa PAO1
  6rxy-assembly1_UV  TM=4.247E-01  e=3.554E+00  Thermochaetoides thermophila